Protein AF-A0A0E0HTR2-F1 (afdb_monomer)

Organism: Oryza nivara (NCBI:txid4536)

pLDDT: mean 87.66, std 14.47, range [23.95, 98.81]

Sequence (706 aa):
MTDVELRVEALSLSDVSAIPPEYVRLEEERTDLGDALEVARAASDDADASRIPVVDISAFDGDGRRACVEAVRAAAEEWGVMHIAGHGL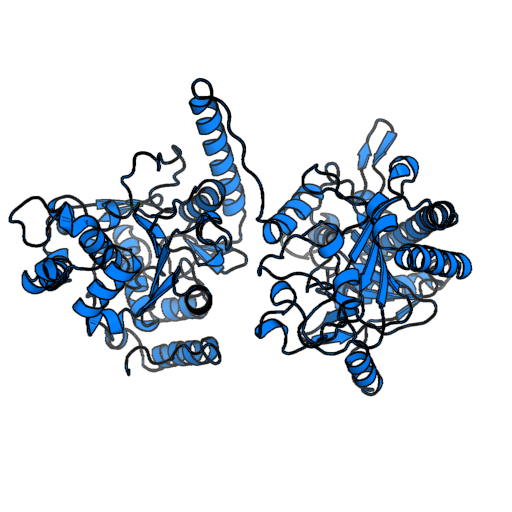PGDVLDRLRAAGEAFFALPIAEKEAYANDPAAGRLQGYGSKLAANASGKREWEDYLFHLVHPDHLADHSLWPANPPEYVPVSRDFGGRVRTLASKLLAILSLGLGLPEETLERRLRRHDQHGVDDDLLLQLKINYYPRCPRPDLAVGVEAHTDVSALSFILHNGVPGLQAHNAGTWVTARSEQGTIVVHVGDALEILTNGRYTSVLHRSLVSRDAVRVSWVVFCEPPPESVLLQPLPELLANGAGKPLFAPRTFKQHVQRKLHVLFLLHEPSSPSQANQDADDAKTYKELYQRCTDLVSSWPSRQGLSYLQLFRHEKGWYNGVTPLVGTMVADELFAARPSDIVVATLPKSGTTWIKALLYATVHRREHPADAAGDHPFNSLGPHECVKFLEYQLYRADEAPDLDALPDPRLFATHAPFDLLPRAVVAAAPPSGCKVVYVCRDPKDTLVSLLQFVNEYKSRNGRELVAVDAAVGFFCDGVSPFGPYWEHVLGYWRAHRERPERVLFLRYEEMKRDPAGHVRRLAEFAGVPFTSPEEDGGAVDAIVRLCSFDNMVGLEATKGGRTQLTTTTVPNSAFFRRGEVGDWANHLSPEMAQRIDAITEAKFAGFGLAPSLIEL

Foldseek 3Di:
DPPLCQALQNVLVPPDLDDDPQQFDDPVQLPFFDFQVVVQVVQVPDPPDDAAAEAECLCCVHPCVVVSLQSLLCSQQAFLKHWYFNLPPDPVLVVLLVVQLVQLVPDDSVLQCQLDADVVVPRPAGKAACSQRWLVSHGAQKIKGKWWQPPPVPTPCSNFDCPVVSRVVSSNVVSVSVLVSVLSSCQSNCVSLVHHSCPSQPLLWDDDPVGDTQHWIKMKMKIKRRADSCLSGGFNWDWDFALFQKKKKDKPQRWWKWWQHPNDTDTHHDDPNIIMMGGGPLNCFQQLNSGDRITMTTTHHNPDMMIMIMIGGHGDQARRKRHHHVVNVPPPPDDRPDDIDGSVVVVCVVCVSTPPDDDDDDDDDDVCQVVVFVVLLVLLVVQLVVQVPFDWDDFLALAIWGDDPLATAGDSQLSSLLVSCQVDPAADLLEEEEEEAAQLCRQLVLLLLLCLVCCVVAPLPDPDDHCLLAAGSCRSADESRWGQSGNNGHHPPVPDDPPHHYYYHAFPVSHHCLLLPPDPDSNYAYEYEGEQLLSSLVLSLVLRQVVCVVVVHDGDASVRSLVRQLVQVDHNDVPLSSLLRLLVVCVVCVLRGPYHYLQVCVVPVLVVSQVSCVSSVRHDDPVCVVVCSSVSSCVCSPLVNSCVHPCQVPNWDRTNVDIHRSVSSHDPSDHPCSVVRDDPVSSVSSLVSLCVSCPPSPDDSDSNDD

Mean predicted aligned error: 16.14 Å

Secondary structure (DSSP, 8-state):
--GGGG-HHHHHHTT-SS--GGGS--HHHHTT---HHHHHHHHHH-SSS--PPEEE-GGGGSTTHHHHHHHHHHHHHHTSEEEEES----HHHHHHHHHHHHHHHTS-HHHHGGGB-BTTTTB--EEEE--S--TTS---S-EEEEEEEESGGGS-GGGS--SSTTHHHHHHHHHHHHHHHHHHHHHHHHHHTTS-TTHHHHHSSEE-TTS-EEPPEEEEEEEEE---S-TTT--SEEEE---SSEEEEEE-S---EEEEETTEEEEPP--TT-EEEEE-HHHHHHTTTSS----EEE---SS--EEEEEEEEE--TTT-EE---HHHHTTS--S-SS--EEHHHHHHHHHHTT----------TTSHHHHHHHHHHHHHHHHHHHHHTS-EE--SSSS-EEEETTEEEE-HHHHHHHHHHHHH----TT-EEEEE-TTSSHHHHHHHHHHHHSTTTS-TT-SS--GGGTS-HHHHSEEIIIIIS-SS-----TTSPSSPEEEE-S-GGGS-HHHH-SSTT---EEEEEE--HHHHHHHHHHHHHHHHHHTTPPPPPHHHHHHHHHTT-STTB-HHHHHHHHHHHHHH-TTTEEEEEHHHHHH-HHHHHHHHHHHHT-PPPHHHHHTTHHHHHHHHTSHHHHHHSHHHHT-EEE-SS-EEEGGGG-S---SSGGGGTS-HHHHHHHHHHHHHHHTTTT--S-SS--

InterPro domains:
  IPR000863 Sulfotransferase domain [PF00685] (429-698)
  IPR005123 Oxoglutarate/iron-dependent dioxygenase domain [PS51471] (216-315)
  IPR026992 Non-haem dioxygenase, N-terminal domain [PF14226] (52-162)
  IPR027417 P-loop containing nucleoside triphosphate hydrolase [G3DSA:3.40.50.300] (366-700)
  IPR027417 P-loop containing nucleoside triphosphate hydrolase [SSF52540] (399-699)
  IPR027443 Isopenicillin N synthase-like superfamily [G3DSA:2.60.120.330] (4-353)
  IPR044861 Isopenicillin N synthase-like, Fe(2+) 2OG dioxygenase domain [PF03171] (220-315)

Nearest PDB structures (foldseek):
  1gp4-assembly1_A  TM=9.605E-01  e=8.275E-41  Arabidopsis thaliana
  8cv8-assembly1_A  TM=8.640E-01  e=5.113E-21  Atropa belladonna
  8cvc-assembly1_A  TM=8.647E-01  e=2.482E-20  Atropa belladonna
  8p7p-assembly1_A  TM=7.738E-01  e=7.030E-17  Aspergillus nidulans FGSC A4
  8p48-assembly1_A  TM=7.743E-01  e=1.096E-16  Aspergillus nidulans FGSC A4

Structure (mmCIF, N/CA/C/O backbone):
data_AF-A0A0E0HTR2-F1
#
_entry.id   AF-A0A0E0HTR2-F1
#
loop_
_atom_site.group_PDB
_atom_site.id
_atom_site.type_symbol
_atom_site.label_atom_id
_atom_site.label_alt_id
_atom_site.label_comp_id
_atom_site.label_asym_id
_atom_site.label_entity_id
_atom_site.label_seq_id
_atom_site.pdbx_PDB_ins_code
_atom_site.Cartn_x
_atom_site.Cartn_y
_atom_site.Cartn_z
_atom_site.occupancy
_atom_site.B_iso_or_equiv
_atom_site.auth_seq_id
_atom_site.auth_comp_id
_atom_site.auth_asym_id
_atom_site.auth_atom_id
_atom_site.pdbx_PDB_model_num
ATOM 1 N N . MET A 1 1 ? 22.200 -13.957 14.645 1.00 37.44 1 MET A N 1
ATOM 2 C CA . MET A 1 1 ? 22.380 -14.511 13.296 1.00 37.44 1 MET A CA 1
ATOM 3 C C . MET A 1 1 ? 23.322 -13.585 12.561 1.00 37.44 1 MET A C 1
ATOM 5 O O . MET A 1 1 ? 23.185 -12.379 12.731 1.00 37.44 1 MET A O 1
ATOM 9 N N . THR A 1 2 ? 24.332 -14.113 11.881 1.00 34.25 2 THR A N 1
ATOM 10 C CA . THR A 1 2 ? 25.214 -13.301 11.021 1.00 34.25 2 THR A CA 1
ATOM 11 C C . THR A 1 2 ? 24.459 -12.905 9.744 1.00 34.25 2 THR A C 1
ATOM 13 O O . THR A 1 2 ? 23.508 -13.591 9.378 1.00 34.25 2 THR A O 1
ATOM 16 N N . ASP A 1 3 ? 24.860 -11.838 9.042 1.00 45.59 3 ASP A N 1
ATOM 17 C CA . ASP A 1 3 ? 24.201 -11.417 7.781 1.00 45.59 3 ASP A CA 1
ATOM 18 C C . ASP A 1 3 ? 24.152 -12.534 6.719 1.00 45.59 3 ASP A C 1
ATOM 20 O O . ASP A 1 3 ? 23.229 -12.602 5.910 1.00 45.59 3 ASP A O 1
ATOM 24 N N . VAL A 1 4 ? 25.096 -13.479 6.782 1.00 48.00 4 VAL A N 1
ATOM 25 C CA . VAL A 1 4 ? 25.173 -14.666 5.913 1.00 48.00 4 VAL A CA 1
ATOM 26 C C . VAL A 1 4 ? 24.006 -15.644 6.140 1.00 48.00 4 VAL A C 1
ATOM 28 O O . VAL A 1 4 ? 23.587 -16.326 5.209 1.00 48.00 4 VAL A O 1
ATOM 31 N N . GLU A 1 5 ? 23.441 -15.706 7.351 1.00 53.06 5 GLU A N 1
ATOM 32 C CA . GLU A 1 5 ? 22.326 -16.605 7.704 1.00 53.06 5 GLU A CA 1
ATOM 33 C C . GLU A 1 5 ? 20.948 -16.081 7.243 1.00 53.06 5 GLU A C 1
ATOM 35 O O . GLU A 1 5 ? 19.937 -16.742 7.471 1.00 53.06 5 GLU A O 1
ATOM 40 N N . LEU A 1 6 ? 20.888 -14.906 6.599 1.00 70.25 6 LEU A N 1
ATOM 41 C CA . LEU A 1 6 ? 19.644 -14.253 6.163 1.00 70.25 6 LEU A CA 1
ATOM 42 C C . LEU A 1 6 ? 19.363 -14.353 4.651 1.00 70.25 6 LEU A C 1
ATOM 44 O O . LEU A 1 6 ? 18.328 -13.861 4.200 1.00 70.25 6 LEU A O 1
ATOM 48 N N . ARG A 1 7 ? 20.251 -14.974 3.861 1.00 89.25 7 ARG A N 1
ATOM 49 C CA . ARG A 1 7 ? 20.044 -15.180 2.414 1.00 89.25 7 ARG A CA 1
ATOM 50 C C . ARG A 1 7 ? 19.075 -16.329 2.152 1.00 89.25 7 ARG A C 1
ATOM 52 O O . ARG A 1 7 ? 19.157 -17.376 2.800 1.00 89.25 7 ARG A O 1
ATOM 59 N N . VAL A 1 8 ? 18.189 -16.167 1.172 1.00 92.44 8 VAL A N 1
ATOM 60 C CA . VAL A 1 8 ? 17.191 -17.198 0.841 1.00 92.44 8 VAL A CA 1
ATOM 61 C C . VAL A 1 8 ? 17.874 -18.456 0.304 1.00 92.44 8 VAL A C 1
ATOM 63 O O . VAL A 1 8 ? 17.443 -19.571 0.597 1.00 92.44 8 VAL A O 1
ATOM 66 N N . GLU A 1 9 ? 18.985 -18.307 -0.416 1.00 93.69 9 GLU A N 1
ATOM 67 C CA . GLU A 1 9 ? 19.806 -19.429 -0.863 1.00 93.69 9 GLU A CA 1
ATOM 68 C C . GLU A 1 9 ? 20.340 -20.263 0.309 1.00 93.69 9 GLU A C 1
ATOM 70 O O . GLU A 1 9 ? 20.243 -21.490 0.278 1.00 93.69 9 GLU A O 1
ATOM 75 N N . ALA A 1 10 ? 20.840 -19.621 1.371 1.00 91.38 10 ALA A N 1
ATOM 76 C CA . ALA A 1 10 ? 21.313 -20.326 2.563 1.00 91.38 10 ALA A CA 1
ATOM 77 C C . ALA A 1 10 ? 20.178 -21.123 3.221 1.00 91.38 10 ALA A C 1
ATOM 79 O O . ALA A 1 10 ? 20.365 -22.284 3.588 1.00 91.38 10 ALA A O 1
ATOM 80 N N . LEU A 1 11 ? 18.982 -20.528 3.307 1.00 89.56 11 LEU A N 1
ATOM 81 C CA . LEU A 1 11 ? 17.790 -21.204 3.819 1.00 89.56 11 LEU A CA 1
ATOM 82 C C . LEU A 1 11 ? 17.408 -22.403 2.944 1.00 89.56 11 LEU A C 1
ATOM 84 O O . LEU A 1 11 ? 17.150 -23.486 3.468 1.00 89.56 11 LEU A O 1
ATOM 88 N N . SER A 1 12 ? 17.429 -22.254 1.620 1.00 90.81 12 SER A N 1
ATOM 89 C CA . SER A 1 12 ? 17.118 -23.340 0.685 1.00 90.81 12 SER A CA 1
ATOM 90 C C . SER A 1 12 ? 18.104 -24.507 0.771 1.00 90.81 12 SER A C 1
ATOM 92 O O . SER A 1 12 ? 17.691 -25.644 0.557 1.00 90.81 12 SER A O 1
ATOM 94 N N . LEU A 1 13 ? 19.378 -24.245 1.074 1.00 88.56 13 LEU A N 1
ATOM 95 C CA . LEU A 1 13 ? 20.414 -25.273 1.224 1.00 88.56 13 LEU A CA 1
ATOM 96 C C . LEU A 1 13 ? 20.371 -25.981 2.587 1.00 88.56 13 LEU A C 1
ATOM 98 O O . LEU A 1 13 ? 21.007 -27.017 2.754 1.00 88.56 13 LEU A O 1
ATOM 102 N N . SER A 1 14 ? 19.634 -25.442 3.561 1.00 83.81 14 SER A N 1
ATOM 103 C CA . SER A 1 14 ? 19.585 -25.969 4.933 1.00 83.81 14 SER A CA 1
ATOM 104 C C . SER A 1 14 ? 18.667 -27.193 5.136 1.00 83.81 14 SER A C 1
ATOM 106 O O . SER A 1 14 ? 18.425 -27.588 6.275 1.00 83.81 14 SER A O 1
ATOM 108 N N . ASP A 1 15 ? 18.158 -27.798 4.052 1.00 67.06 15 ASP A N 1
ATOM 109 C CA . ASP A 1 15 ? 17.249 -28.965 4.038 1.00 67.06 15 ASP A CA 1
ATOM 110 C C . ASP A 1 15 ? 16.016 -28.822 4.961 1.00 67.06 15 ASP A C 1
ATOM 112 O O . ASP A 1 15 ? 15.473 -29.793 5.500 1.00 67.06 15 ASP A O 1
ATOM 116 N N . VAL A 1 16 ? 15.528 -27.591 5.143 1.00 74.38 16 VAL A N 1
ATOM 117 C CA . VAL A 1 16 ? 14.306 -27.332 5.911 1.00 74.38 16 VAL A CA 1
ATOM 118 C C . VAL A 1 16 ? 13.070 -27.845 5.167 1.00 74.38 16 VAL A C 1
ATOM 120 O O . VAL A 1 16 ? 12.824 -27.520 4.009 1.00 74.38 16 VAL A O 1
ATOM 123 N N . SER A 1 17 ? 12.238 -28.629 5.855 1.00 73.44 17 SER A N 1
ATOM 124 C CA . SER A 1 17 ? 10.953 -29.111 5.316 1.00 73.44 17 SER A CA 1
ATOM 125 C C . SER A 1 17 ? 9.827 -28.070 5.405 1.00 73.44 17 SER A C 1
ATOM 127 O O . SER A 1 17 ? 8.785 -28.217 4.763 1.00 73.44 17 SER A O 1
ATOM 129 N N . ALA A 1 18 ? 10.035 -27.002 6.178 1.00 83.00 18 ALA A N 1
ATOM 130 C CA . ALA A 1 18 ? 9.116 -25.883 6.340 1.00 83.00 18 ALA A CA 1
ATOM 131 C C . ALA A 1 18 ? 9.841 -24.563 6.051 1.00 83.00 18 ALA A C 1
ATOM 133 O O . ALA A 1 18 ? 11.000 -24.398 6.425 1.00 83.00 18 ALA A O 1
ATOM 134 N N . ILE A 1 19 ? 9.149 -23.620 5.409 1.00 89.69 19 ILE A N 1
ATOM 135 C CA . ILE A 1 19 ? 9.667 -22.259 5.235 1.00 89.69 19 ILE A CA 1
ATOM 136 C C . ILE A 1 19 ? 9.413 -21.423 6.500 1.00 89.69 19 ILE A C 1
ATOM 138 O O . ILE A 1 19 ? 8.392 -21.642 7.163 1.00 89.69 19 ILE A O 1
ATOM 142 N N . PRO A 1 20 ? 10.287 -20.458 6.836 1.00 89.69 20 PRO A N 1
ATOM 143 C CA . PRO A 1 20 ? 10.052 -19.563 7.965 1.00 89.69 20 PRO A CA 1
ATOM 144 C C . PRO A 1 20 ? 8.747 -18.745 7.820 1.00 89.69 20 PRO A C 1
ATOM 146 O O . PRO A 1 20 ? 8.368 -18.400 6.693 1.00 89.69 20 PRO A O 1
ATOM 149 N N . PRO A 1 21 ? 8.039 -18.420 8.924 1.00 87.94 21 PRO A N 1
ATOM 150 C CA . PRO A 1 21 ? 6.740 -17.730 8.899 1.00 87.94 21 PRO A CA 1
ATOM 151 C C . PRO A 1 21 ? 6.722 -16.386 8.160 1.00 87.94 21 PRO A C 1
ATOM 153 O O . PRO A 1 21 ? 5.682 -15.975 7.635 1.00 87.94 21 PRO A O 1
ATOM 156 N N . GLU A 1 22 ? 7.857 -15.695 8.111 1.00 86.50 22 GLU A N 1
ATOM 157 C CA . GLU A 1 22 ? 8.041 -14.445 7.382 1.00 86.50 22 GLU A CA 1
ATOM 158 C C . GLU A 1 22 ? 7.925 -14.621 5.860 1.00 86.50 22 GLU A C 1
ATOM 160 O O . GLU A 1 22 ? 7.529 -13.677 5.189 1.00 86.50 22 GLU A O 1
ATOM 165 N N . TYR A 1 23 ? 8.157 -15.817 5.309 1.00 89.56 23 TYR A N 1
ATOM 166 C CA . TYR A 1 23 ? 7.964 -16.115 3.880 1.00 89.56 23 TYR A CA 1
ATOM 167 C C . TYR A 1 23 ? 6.570 -16.679 3.562 1.00 89.56 23 TYR A C 1
ATOM 169 O O . TYR A 1 23 ? 6.195 -16.780 2.394 1.00 89.56 23 TYR A O 1
ATOM 177 N N . VAL A 1 24 ? 5.787 -17.041 4.586 1.00 91.50 24 VAL A N 1
ATOM 178 C CA . VAL A 1 24 ? 4.425 -17.568 4.414 1.00 91.50 24 VAL A CA 1
ATOM 179 C C . VAL A 1 24 ? 3.462 -16.420 4.124 1.00 91.50 24 VAL A C 1
ATOM 181 O O . VAL A 1 24 ? 3.188 -15.603 5.008 1.00 91.50 24 VAL A O 1
ATOM 184 N N . ARG A 1 25 ? 2.920 -16.378 2.906 1.00 87.81 25 ARG A N 1
ATOM 185 C CA . ARG A 1 25 ? 1.923 -15.396 2.457 1.00 87.81 25 ARG A CA 1
ATOM 186 C C . ARG A 1 25 ? 0.617 -15.490 3.239 1.00 87.81 25 ARG A C 1
ATOM 188 O O . ARG A 1 25 ? 0.289 -16.523 3.830 1.00 87.81 25 ARG A O 1
ATOM 195 N N . LEU A 1 26 ? -0.126 -14.386 3.253 1.00 84.06 26 LEU A N 1
ATOM 196 C CA . LEU A 1 26 ? -1.426 -14.317 3.919 1.00 84.06 26 LEU A CA 1
ATOM 197 C C . LEU A 1 26 ? -2.423 -15.278 3.257 1.00 84.06 26 LEU A C 1
ATOM 199 O O . LEU A 1 26 ? -2.289 -15.619 2.088 1.00 84.06 26 LEU A O 1
ATOM 203 N N . GLU A 1 27 ? -3.438 -15.735 3.993 1.00 82.50 27 GLU A N 1
ATOM 204 C CA . GLU A 1 27 ? -4.447 -16.677 3.474 1.00 82.50 27 GLU A CA 1
ATOM 205 C C . GLU A 1 27 ? -5.126 -16.198 2.188 1.00 82.50 27 GLU A C 1
ATOM 207 O O . GLU A 1 27 ? -5.239 -16.975 1.245 1.00 82.50 27 GLU A O 1
ATOM 212 N N . GLU A 1 28 ? -5.449 -14.908 2.115 1.00 79.06 28 GLU A N 1
ATOM 213 C CA . GLU A 1 28 ? -6.056 -14.258 0.946 1.00 79.06 28 GLU A CA 1
ATOM 214 C C . GLU A 1 28 ? -5.143 -14.257 -0.294 1.00 79.06 28 GLU A C 1
ATOM 216 O O . GLU A 1 28 ? -5.630 -14.186 -1.414 1.00 79.06 28 GLU A O 1
ATOM 221 N N . GLU A 1 29 ? -3.823 -14.350 -0.114 1.00 79.69 29 GLU A N 1
ATOM 222 C CA . GLU A 1 29 ? -2.853 -14.344 -1.216 1.00 79.69 29 GLU A CA 1
ATOM 223 C C . GLU A 1 29 ? -2.478 -15.756 -1.681 1.00 79.69 29 GLU A C 1
ATOM 225 O O . GLU A 1 29 ? -1.828 -15.897 -2.716 1.00 79.69 29 GLU A O 1
ATOM 230 N N . ARG A 1 30 ? -2.855 -16.793 -0.916 1.00 85.06 30 ARG A N 1
ATOM 231 C CA . ARG A 1 30 ? -2.476 -18.197 -1.151 1.00 85.06 30 ARG A CA 1
ATOM 232 C C . ARG A 1 30 ? -3.437 -18.955 -2.061 1.00 85.06 30 ARG A C 1
ATOM 234 O O . ARG A 1 30 ? -3.054 -19.998 -2.577 1.00 85.06 30 ARG A O 1
ATOM 241 N N . THR A 1 31 ? -4.656 -18.456 -2.269 1.00 80.19 31 THR A N 1
ATOM 242 C CA . THR A 1 31 ? -5.708 -19.148 -3.038 1.00 80.19 31 THR A CA 1
ATOM 243 C C . THR A 1 31 ? -5.288 -19.501 -4.460 1.00 80.19 31 THR A C 1
ATOM 245 O O . THR A 1 31 ? -5.671 -20.557 -4.953 1.00 80.19 31 THR A O 1
ATOM 248 N N . ASP A 1 32 ? -4.455 -18.660 -5.077 1.00 81.56 32 ASP A N 1
ATOM 249 C CA . ASP A 1 32 ? -3.967 -18.840 -6.448 1.00 81.56 32 ASP A CA 1
ATOM 250 C C . ASP A 1 32 ? -2.465 -19.168 -6.508 1.00 81.56 32 ASP A C 1
ATOM 252 O O . ASP A 1 32 ? -1.841 -18.989 -7.555 1.00 81.56 32 ASP A O 1
ATOM 256 N N . LEU A 1 33 ? -1.841 -19.561 -5.389 1.00 91.00 33 LEU A N 1
ATOM 257 C CA . LEU A 1 33 ? -0.438 -19.990 -5.368 1.00 91.00 33 LEU A CA 1
ATOM 258 C C . LEU A 1 33 ? -0.310 -21.491 -5.623 1.00 91.00 33 LEU A C 1
ATOM 260 O O . LEU A 1 33 ? -1.200 -22.284 -5.332 1.00 91.00 33 LEU A O 1
ATOM 264 N N . GLY A 1 34 ? 0.845 -21.878 -6.149 1.00 92.62 34 GLY A N 1
ATOM 265 C CA . GLY A 1 34 ? 1.191 -23.262 -6.434 1.00 92.62 34 GLY A CA 1
ATOM 266 C C . GLY A 1 34 ? 2.636 -23.370 -6.901 1.00 92.62 34 GLY A C 1
ATOM 267 O O . GLY A 1 34 ? 3.323 -22.358 -7.063 1.00 92.62 34 GLY A O 1
ATOM 268 N N . ASP A 1 35 ? 3.103 -24.597 -7.132 1.00 96.44 35 ASP A N 1
ATOM 269 C CA . ASP A 1 35 ? 4.433 -24.808 -7.701 1.00 96.44 35 ASP A CA 1
ATOM 270 C C . ASP A 1 35 ? 4.493 -24.266 -9.130 1.00 96.44 35 ASP A C 1
ATOM 272 O O . ASP A 1 35 ? 3.673 -24.627 -9.977 1.00 96.44 35 ASP A O 1
ATOM 276 N N . ALA A 1 36 ? 5.481 -23.416 -9.412 1.00 95.88 36 ALA A N 1
ATOM 277 C CA . ALA A 1 36 ? 5.620 -22.780 -10.716 1.00 95.88 36 ALA A CA 1
ATOM 278 C C . ALA A 1 36 ? 5.654 -23.782 -11.887 1.00 95.88 36 ALA A C 1
ATOM 280 O O . ALA A 1 36 ? 5.110 -23.490 -12.953 1.00 95.88 36 ALA A O 1
ATOM 281 N N . LEU A 1 37 ? 6.261 -24.963 -11.710 1.00 95.06 37 LEU A N 1
ATOM 282 C CA . LEU A 1 37 ? 6.316 -25.999 -12.745 1.00 95.06 37 LEU A CA 1
ATOM 283 C C . LEU A 1 37 ? 4.962 -26.684 -12.937 1.00 95.06 37 LEU A C 1
ATOM 285 O O . LEU A 1 37 ? 4.570 -26.950 -14.072 1.00 95.06 37 LEU A O 1
ATOM 289 N N . GLU A 1 38 ? 4.250 -26.976 -11.851 1.00 94.81 38 GLU A N 1
ATOM 290 C CA . GLU A 1 38 ? 2.933 -27.620 -11.906 1.00 94.81 38 GLU A CA 1
ATOM 291 C C . GLU A 1 38 ? 1.891 -26.683 -12.518 1.00 94.81 38 GLU A C 1
ATOM 293 O O . GLU A 1 38 ? 1.177 -27.073 -13.442 1.00 94.81 38 GLU A O 1
ATOM 298 N N . VAL A 1 39 ? 1.873 -25.421 -12.077 1.00 92.75 39 VAL A N 1
ATOM 299 C CA . VAL A 1 39 ? 0.989 -24.379 -12.613 1.00 92.75 39 VAL A CA 1
ATOM 300 C C . VAL A 1 39 ? 1.263 -24.149 -14.101 1.00 92.75 39 VAL A C 1
ATOM 302 O O . VAL A 1 39 ? 0.326 -24.031 -14.890 1.00 92.75 39 VAL A O 1
ATOM 305 N N . ALA A 1 40 ? 2.533 -24.127 -14.522 1.00 91.81 40 ALA A N 1
ATOM 306 C CA . ALA A 1 40 ? 2.882 -23.976 -15.933 1.00 91.81 40 ALA A CA 1
ATOM 307 C C . ALA A 1 40 ? 2.450 -25.177 -16.790 1.00 91.81 40 ALA A C 1
ATOM 309 O O . ALA A 1 40 ? 1.975 -24.969 -17.905 1.00 91.81 40 ALA A O 1
ATOM 310 N N . ARG A 1 41 ? 2.577 -26.413 -16.281 1.00 90.44 41 ARG A N 1
ATOM 311 C CA . ARG A 1 41 ? 2.090 -27.625 -16.969 1.00 90.44 41 ARG A CA 1
ATOM 312 C C . ARG A 1 41 ? 0.567 -27.620 -17.105 1.00 90.44 41 ARG A C 1
ATOM 314 O O . ARG A 1 41 ? 0.049 -27.854 -18.190 1.00 90.44 41 ARG A O 1
ATOM 321 N N . ALA A 1 42 ? -0.152 -27.275 -16.038 1.00 87.75 42 ALA A N 1
ATOM 322 C CA . ALA A 1 42 ? -1.609 -27.168 -16.090 1.00 87.75 42 ALA A CA 1
ATOM 323 C C . ALA A 1 42 ? -2.056 -26.120 -17.128 1.00 87.75 42 ALA A C 1
ATOM 325 O O . ALA A 1 42 ? -2.944 -26.377 -17.936 1.00 87.75 42 ALA A O 1
ATOM 326 N N . ALA A 1 43 ? -1.378 -24.969 -17.169 1.00 85.31 43 ALA A N 1
ATOM 327 C CA . ALA A 1 43 ? -1.647 -23.917 -18.145 1.00 85.31 43 ALA A CA 1
ATOM 328 C C . ALA A 1 43 ? -1.226 -24.273 -19.584 1.00 85.31 43 ALA A C 1
ATOM 330 O O . ALA A 1 43 ? -1.711 -23.647 -20.529 1.00 85.31 43 ALA A O 1
ATOM 331 N N . SER A 1 44 ? -0.297 -25.218 -19.790 1.00 81.25 44 SER A N 1
ATOM 332 C CA . SER A 1 44 ? 0.069 -25.687 -21.134 1.00 81.25 44 SER A CA 1
ATOM 333 C C . SER A 1 44 ? -0.957 -26.648 -21.722 1.00 81.25 44 SER A C 1
ATOM 335 O O . SER A 1 44 ? -1.165 -26.616 -22.936 1.00 81.25 44 SER A O 1
ATOM 337 N N . ASP A 1 45 ? -1.596 -27.447 -20.868 1.00 82.44 45 ASP A N 1
ATOM 338 C CA . ASP A 1 45 ? -2.570 -28.469 -21.262 1.00 82.44 45 ASP A CA 1
ATOM 339 C C . ASP A 1 45 ? -3.957 -27.877 -21.567 1.00 82.44 45 ASP A C 1
ATOM 341 O O . ASP A 1 45 ? -4.741 -28.479 -22.302 1.00 82.44 45 ASP A O 1
ATOM 345 N N . ASP A 1 46 ? -4.245 -26.674 -21.062 1.00 81.38 46 ASP A N 1
ATOM 346 C CA . ASP A 1 46 ? -5.454 -25.924 -21.389 1.00 81.38 46 ASP A CA 1
ATOM 347 C C . ASP A 1 46 ? -5.297 -25.164 -22.724 1.00 81.38 46 ASP A C 1
ATOM 349 O O . ASP A 1 46 ? -4.566 -24.170 -22.854 1.00 81.38 46 ASP A O 1
ATOM 353 N N . ALA A 1 47 ? -5.976 -25.665 -23.757 1.00 74.44 47 ALA A N 1
ATOM 354 C CA . ALA A 1 47 ? -5.972 -25.069 -25.089 1.00 74.44 47 ALA A CA 1
ATOM 355 C C . ALA A 1 47 ? -6.725 -23.728 -25.145 1.00 74.44 47 ALA A C 1
ATOM 357 O O . ALA A 1 47 ? -6.361 -22.889 -25.973 1.00 74.44 47 ALA A O 1
ATOM 358 N N . ASP A 1 48 ? -7.697 -23.519 -24.252 1.00 78.19 48 ASP A N 1
ATOM 359 C CA . ASP A 1 48 ? -8.576 -22.346 -24.219 1.00 78.19 48 ASP A CA 1
ATOM 360 C C . ASP A 1 48 ? -8.069 -21.258 -23.250 1.00 78.19 48 ASP A C 1
ATOM 362 O O . ASP A 1 48 ? -8.610 -20.149 -23.213 1.00 78.19 48 ASP A O 1
ATOM 366 N N . ALA A 1 49 ? -7.001 -21.535 -22.492 1.00 78.06 49 ALA A N 1
ATOM 367 C CA . ALA A 1 49 ? -6.394 -20.577 -21.575 1.00 78.06 49 ALA A CA 1
ATOM 368 C C . ALA A 1 49 ? -5.864 -19.326 -22.297 1.00 78.06 49 ALA A C 1
ATOM 370 O O . ALA A 1 49 ? -5.151 -19.409 -23.304 1.00 78.06 49 ALA A O 1
ATOM 371 N N . SER A 1 50 ? -6.156 -18.157 -21.717 1.00 86.75 50 SER A N 1
ATOM 372 C CA . SER A 1 50 ? -5.631 -16.857 -22.148 1.00 86.75 50 SER A CA 1
ATOM 373 C C . SER A 1 50 ? -4.097 -16.826 -22.097 1.00 86.75 50 SER A C 1
ATOM 375 O O . SER A 1 50 ? -3.489 -17.423 -21.207 1.00 86.75 50 SER A O 1
ATOM 377 N N . ARG A 1 51 ? -3.447 -16.142 -23.050 1.00 91.44 51 ARG A N 1
ATOM 378 C CA . ARG A 1 51 ? -1.979 -16.137 -23.202 1.00 91.44 51 ARG A CA 1
ATOM 379 C C . ARG A 1 51 ? -1.438 -14.739 -23.436 1.00 91.44 51 ARG A C 1
ATOM 381 O O . ARG A 1 51 ? -1.999 -13.989 -24.230 1.00 91.44 51 ARG A O 1
ATOM 388 N N . ILE A 1 52 ? -0.297 -14.454 -22.811 1.00 95.81 52 ILE A N 1
ATOM 389 C CA . ILE A 1 52 ? 0.477 -13.243 -23.086 1.00 95.81 52 ILE A CA 1
ATOM 390 C C . ILE A 1 52 ? 0.825 -13.219 -24.586 1.00 95.81 52 ILE A C 1
ATOM 392 O O . ILE A 1 52 ? 1.341 -14.219 -25.099 1.00 95.81 52 ILE A O 1
ATOM 396 N N . PRO A 1 53 ? 0.543 -12.119 -25.304 1.00 96.38 53 PRO A N 1
ATOM 397 C CA . PRO A 1 53 ? 0.731 -12.053 -26.747 1.00 96.38 53 PRO A CA 1
ATOM 398 C C . PRO A 1 53 ? 2.211 -12.137 -27.131 1.00 96.38 53 PRO A C 1
ATOM 400 O O . PRO A 1 53 ? 3.070 -11.545 -26.477 1.00 96.38 53 PRO A O 1
ATOM 403 N N . VAL A 1 54 ? 2.495 -12.833 -28.233 1.00 97.50 54 VAL A N 1
ATOM 404 C CA . VAL A 1 54 ? 3.805 -12.825 -28.897 1.00 97.50 54 VAL A CA 1
ATOM 405 C C . VAL A 1 54 ? 3.740 -11.862 -30.078 1.00 97.50 54 VAL A C 1
ATOM 407 O O . VAL A 1 54 ? 2.885 -12.007 -30.951 1.00 97.50 54 VAL A O 1
ATOM 410 N N . VAL A 1 55 ? 4.642 -10.885 -30.111 1.00 97.69 55 VAL A N 1
ATOM 411 C CA . VAL A 1 55 ? 4.693 -9.837 -31.131 1.00 97.69 55 VAL A CA 1
ATOM 412 C C . VAL A 1 55 ? 6.072 -9.818 -31.784 1.00 97.69 55 VAL A C 1
ATOM 414 O O . VAL A 1 55 ? 7.087 -9.617 -31.121 1.00 97.69 55 VAL A O 1
ATOM 417 N N . ASP A 1 56 ? 6.115 -10.019 -33.100 1.00 96.81 56 ASP A N 1
ATOM 418 C CA . ASP A 1 56 ? 7.346 -9.936 -33.891 1.00 96.81 56 ASP A CA 1
ATOM 419 C C . ASP A 1 56 ? 7.579 -8.498 -34.378 1.00 96.81 56 ASP A C 1
ATOM 421 O O . ASP A 1 56 ? 6.746 -7.927 -35.088 1.00 96.81 56 ASP A O 1
ATOM 425 N N . ILE A 1 57 ? 8.725 -7.918 -34.004 1.00 97.88 57 ILE A N 1
ATOM 426 C CA . ILE A 1 57 ? 9.106 -6.544 -34.371 1.00 97.88 57 ILE A CA 1
ATOM 427 C C . ILE A 1 57 ? 10.184 -6.461 -35.465 1.00 97.88 57 ILE A C 1
ATOM 429 O O . ILE A 1 57 ? 10.699 -5.374 -35.759 1.00 97.88 57 ILE A O 1
ATOM 433 N N . SER A 1 58 ? 10.545 -7.585 -36.092 1.00 95.69 58 SER A N 1
ATOM 434 C CA . SER A 1 58 ? 11.547 -7.638 -37.169 1.00 95.69 58 SER A CA 1
ATOM 435 C C . SER A 1 58 ? 11.130 -6.817 -38.391 1.00 95.69 58 SER A C 1
ATOM 437 O O . SER A 1 58 ? 11.968 -6.192 -39.038 1.00 95.69 58 SER A O 1
ATOM 439 N N . ALA A 1 59 ? 9.825 -6.741 -38.663 1.00 93.31 59 ALA A N 1
ATOM 440 C CA . ALA A 1 59 ? 9.275 -6.024 -39.807 1.00 93.31 59 ALA A CA 1
ATOM 441 C C . ALA A 1 59 ? 9.174 -4.498 -39.610 1.00 93.31 59 ALA A C 1
ATOM 443 O O . ALA A 1 59 ? 8.765 -3.800 -40.538 1.00 93.31 59 ALA A O 1
ATOM 444 N N . PHE A 1 60 ? 9.531 -3.968 -38.431 1.00 95.19 60 PHE A N 1
ATOM 445 C CA . PHE A 1 60 ? 9.443 -2.531 -38.145 1.00 95.19 60 PHE A CA 1
ATOM 446 C C . PHE A 1 60 ? 10.281 -1.677 -39.104 1.00 95.19 60 PHE A C 1
ATOM 448 O O . PHE A 1 60 ? 9.847 -0.603 -39.519 1.00 95.19 60 PHE A O 1
ATOM 455 N N . ASP A 1 61 ? 11.458 -2.171 -39.488 1.00 89.56 61 ASP A N 1
ATOM 456 C CA . ASP A 1 61 ? 12.406 -1.457 -40.352 1.00 89.56 61 ASP A CA 1
ATOM 457 C C . ASP A 1 61 ? 12.164 -1.725 -41.854 1.00 89.56 61 ASP A C 1
ATOM 459 O O . ASP A 1 61 ? 12.969 -1.329 -42.693 1.00 89.56 61 ASP A O 1
ATOM 463 N N . GLY A 1 62 ? 11.056 -2.392 -42.205 1.00 89.00 62 GLY A N 1
ATOM 464 C CA . GLY A 1 62 ? 10.693 -2.741 -43.582 1.00 89.00 62 GLY A CA 1
ATOM 465 C C . GLY A 1 62 ? 9.204 -2.548 -43.890 1.00 89.00 62 GLY A C 1
ATOM 466 O O . GLY A 1 62 ? 8.497 -1.789 -43.226 1.00 89.00 62 GLY A O 1
ATOM 467 N N . ASP A 1 63 ? 8.703 -3.265 -44.898 1.00 83.62 63 ASP A N 1
ATOM 468 C CA . ASP A 1 63 ? 7.351 -3.065 -45.451 1.00 83.62 63 ASP A CA 1
ATOM 469 C C . ASP A 1 63 ? 6.205 -3.410 -44.473 1.00 83.62 63 ASP A C 1
ATOM 471 O O . ASP A 1 63 ? 5.062 -2.987 -44.662 1.00 83.62 63 ASP A O 1
ATOM 475 N N . GLY A 1 64 ? 6.494 -4.150 -43.396 1.00 90.00 64 GLY A N 1
ATOM 476 C CA . GLY A 1 64 ? 5.523 -4.538 -42.365 1.00 90.00 64 GLY A CA 1
ATOM 477 C C . GLY A 1 64 ? 5.365 -3.545 -41.207 1.00 90.00 64 GLY A C 1
ATOM 478 O O . GLY A 1 64 ? 4.638 -3.845 -40.256 1.00 90.00 64 GLY A O 1
ATOM 479 N N . ARG A 1 65 ? 5.996 -2.362 -41.273 1.00 94.94 65 ARG A N 1
ATOM 480 C CA . ARG A 1 65 ? 6.060 -1.376 -40.175 1.00 94.94 65 ARG A CA 1
ATOM 481 C C . ARG A 1 65 ? 4.716 -1.090 -39.505 1.00 94.94 65 ARG A C 1
ATOM 483 O O . ARG A 1 65 ? 4.616 -1.150 -38.285 1.00 94.94 65 ARG A O 1
ATOM 490 N N . ARG A 1 66 ? 3.663 -0.823 -40.285 1.00 95.50 66 ARG A N 1
ATOM 491 C CA . ARG A 1 66 ? 2.329 -0.497 -39.745 1.00 95.50 66 ARG A CA 1
ATOM 492 C C . ARG A 1 66 ? 1.708 -1.658 -38.964 1.00 95.50 66 ARG A C 1
ATOM 494 O O . ARG A 1 66 ? 1.133 -1.432 -37.910 1.00 95.50 66 ARG A O 1
ATOM 501 N N . ALA A 1 67 ? 1.819 -2.886 -39.470 1.00 95.94 67 ALA A N 1
ATOM 502 C CA . ALA A 1 67 ? 1.274 -4.060 -38.788 1.00 95.94 67 ALA A CA 1
ATOM 503 C C . ALA A 1 67 ? 2.027 -4.342 -37.478 1.00 95.94 67 ALA A C 1
ATOM 505 O O . ALA A 1 67 ? 1.399 -4.641 -36.467 1.00 95.94 67 ALA A O 1
ATOM 506 N N . CYS A 1 68 ? 3.354 -4.166 -37.483 1.00 96.69 68 CYS A N 1
ATOM 507 C CA . CYS A 1 68 ? 4.178 -4.229 -36.276 1.00 96.69 68 CYS A CA 1
ATOM 508 C C . CYS A 1 68 ? 3.732 -3.196 -35.227 1.00 96.69 68 CYS A C 1
ATOM 510 O O . CYS A 1 68 ? 3.579 -3.547 -34.059 1.00 96.69 68 CYS A O 1
ATOM 512 N N . VAL A 1 69 ? 3.500 -1.943 -35.637 1.00 98.38 69 VAL A N 1
ATOM 513 C CA . VAL A 1 69 ? 3.024 -0.877 -34.740 1.00 98.38 69 VAL A CA 1
ATOM 514 C C . VAL A 1 69 ? 1.677 -1.223 -34.120 1.00 98.38 69 VAL A C 1
ATOM 516 O O . VAL A 1 69 ? 1.531 -1.128 -32.904 1.00 98.38 69 VAL A O 1
ATOM 519 N N . GLU A 1 70 ? 0.714 -1.673 -34.923 1.00 98.12 70 GLU A N 1
ATOM 520 C CA . GLU A 1 70 ? -0.608 -2.043 -34.414 1.00 98.12 70 GLU A CA 1
ATOM 521 C C . GLU A 1 70 ? -0.562 -3.237 -33.456 1.00 98.12 70 GLU A C 1
ATOM 523 O O . GLU A 1 70 ? -1.251 -3.222 -32.441 1.00 98.12 70 GLU A O 1
ATOM 528 N N . ALA A 1 71 ? 0.273 -4.244 -33.730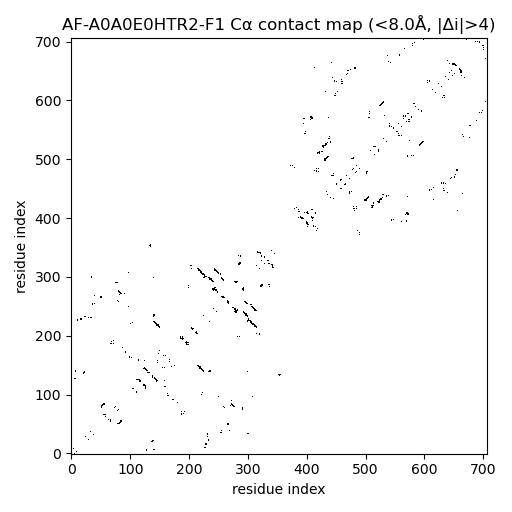 1.00 98.25 71 ALA A N 1
ATOM 529 C CA . ALA A 1 71 ? 0.403 -5.410 -32.860 1.00 98.25 71 ALA A CA 1
ATOM 530 C C . ALA A 1 71 ? 1.001 -5.049 -31.488 1.00 98.25 71 ALA A C 1
ATOM 532 O O . ALA A 1 71 ? 0.479 -5.474 -30.459 1.00 98.25 71 ALA A O 1
ATOM 533 N N . VAL A 1 72 ? 2.057 -4.224 -31.462 1.00 98.62 72 VAL A N 1
ATOM 534 C CA . VAL A 1 72 ? 2.652 -3.742 -30.202 1.00 98.62 72 VAL A 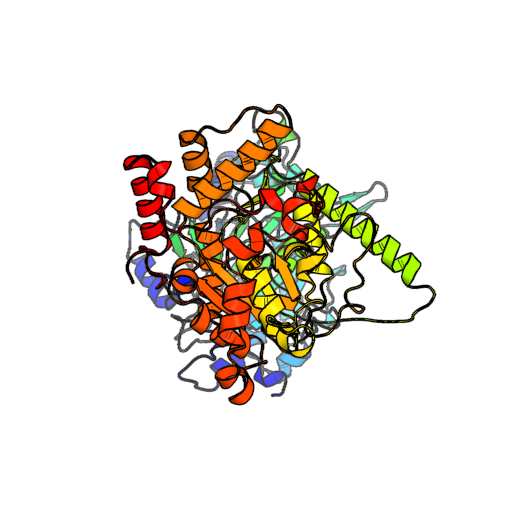CA 1
ATOM 535 C C . VAL A 1 72 ? 1.683 -2.819 -29.460 1.00 98.62 72 VAL A C 1
ATOM 537 O O . VAL A 1 72 ? 1.538 -2.950 -28.247 1.00 98.62 72 VAL A O 1
ATOM 540 N N . ARG A 1 73 ? 0.981 -1.923 -30.171 1.00 98.44 73 ARG A N 1
ATOM 541 C CA . ARG A 1 73 ? -0.050 -1.049 -29.590 1.00 98.44 73 ARG A CA 1
ATOM 542 C C . ARG A 1 73 ? -1.144 -1.865 -28.905 1.00 98.44 73 ARG A C 1
ATOM 544 O O . ARG A 1 73 ? -1.419 -1.620 -27.738 1.00 98.44 73 ARG A O 1
ATOM 551 N N . ALA A 1 74 ? -1.738 -2.831 -29.606 1.00 98.06 74 ALA A N 1
ATOM 552 C CA . ALA A 1 74 ? -2.812 -3.661 -29.063 1.00 98.06 74 ALA A CA 1
ATOM 553 C C . ALA A 1 74 ? -2.351 -4.430 -27.817 1.00 98.06 74 ALA A C 1
ATOM 555 O O . ALA A 1 74 ? -3.017 -4.394 -26.788 1.00 98.06 74 ALA A O 1
ATOM 556 N N . ALA A 1 75 ? -1.162 -5.039 -27.859 1.00 98.12 75 ALA A N 1
ATOM 557 C CA . ALA A 1 75 ? -0.605 -5.730 -26.700 1.00 98.12 75 ALA A CA 1
ATOM 558 C C . ALA A 1 75 ? -0.337 -4.783 -25.509 1.00 98.12 75 ALA A C 1
ATOM 560 O O . ALA A 1 75 ? -0.584 -5.147 -24.361 1.00 98.12 75 ALA A O 1
ATOM 561 N N . ALA A 1 76 ? 0.129 -3.556 -25.756 1.00 98.25 76 ALA A N 1
ATOM 562 C CA . ALA A 1 76 ? 0.366 -2.564 -24.706 1.00 98.25 76 ALA A CA 1
ATOM 563 C C . ALA A 1 76 ? -0.932 -2.007 -24.085 1.00 98.25 76 ALA A C 1
ATOM 565 O O . ALA A 1 76 ? -0.946 -1.710 -22.891 1.00 98.25 76 ALA A O 1
ATOM 566 N N . GLU A 1 77 ? -2.000 -1.855 -24.875 1.00 96.62 77 GLU A N 1
ATOM 567 C CA . GLU A 1 77 ? -3.314 -1.372 -24.412 1.00 96.62 77 GLU A CA 1
ATOM 568 C C . GLU A 1 77 ? -4.118 -2.466 -23.689 1.00 96.62 77 GLU A C 1
ATOM 570 O O . GLU A 1 77 ? -4.781 -2.185 -22.698 1.00 96.62 77 GLU A O 1
ATOM 575 N N . GLU A 1 78 ? -4.076 -3.710 -24.174 1.00 93.94 78 GLU A N 1
ATOM 576 C CA . GLU A 1 78 ? -4.923 -4.796 -23.658 1.00 93.9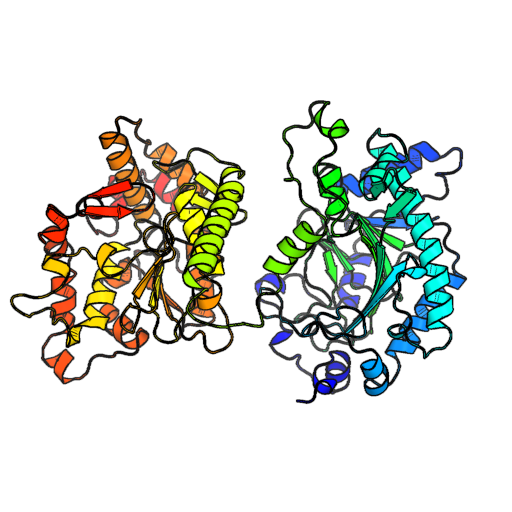4 78 GLU A CA 1
ATOM 577 C C . GLU A 1 78 ? -4.257 -5.611 -22.545 1.00 93.94 78 GLU A C 1
ATOM 579 O O . GLU A 1 78 ? -4.940 -6.094 -21.644 1.00 93.94 78 GLU A O 1
ATOM 584 N N . TRP A 1 79 ? -2.935 -5.791 -22.616 1.00 96.62 79 TRP A N 1
ATOM 585 C CA . TRP A 1 79 ? -2.196 -6.664 -21.701 1.00 96.62 79 TRP A CA 1
ATOM 586 C C . TRP A 1 79 ? -1.194 -5.924 -20.827 1.00 96.62 79 TRP A C 1
ATOM 588 O O . TRP A 1 79 ? -0.941 -6.360 -19.708 1.00 96.62 79 TRP A O 1
ATOM 598 N N . GLY A 1 80 ? -0.553 -4.871 -21.342 1.00 97.19 80 GLY A N 1
ATOM 599 C CA . GLY A 1 80 ? 0.569 -4.221 -20.655 1.00 97.19 80 GLY A CA 1
ATOM 600 C C . GLY A 1 80 ? 1.841 -5.079 -20.561 1.00 97.19 80 GLY A C 1
ATOM 601 O O . GLY A 1 80 ? 2.847 -4.643 -20.006 1.00 97.19 80 GLY A O 1
ATOM 602 N N . VAL A 1 81 ? 1.818 -6.294 -21.118 1.00 98.31 81 VAL A N 1
ATOM 603 C CA . VAL A 1 81 ? 2.932 -7.245 -21.176 1.00 98.31 81 VAL A CA 1
ATOM 604 C C . VAL A 1 81 ? 2.870 -8.048 -22.474 1.00 98.31 81 VAL A C 1
ATOM 606 O O . VAL A 1 81 ? 1.788 -8.391 -22.950 1.00 98.31 81 VAL A O 1
ATOM 609 N N . MET A 1 82 ? 4.027 -8.360 -23.056 1.00 98.12 82 MET A N 1
ATOM 610 C CA . MET A 1 82 ? 4.128 -9.136 -24.297 1.00 98.12 82 MET A CA 1
ATOM 611 C C . MET A 1 82 ? 5.466 -9.866 -24.422 1.00 98.12 82 MET A C 1
ATOM 613 O O . MET A 1 82 ? 6.480 -9.413 -23.901 1.00 98.12 82 MET A O 1
ATOM 617 N N . HIS A 1 83 ? 5.491 -10.968 -25.165 1.00 98.31 83 HIS A N 1
ATOM 618 C CA . HIS A 1 83 ? 6.724 -11.570 -25.666 1.00 98.31 83 HIS A CA 1
ATOM 619 C C . HIS A 1 83 ? 7.130 -10.873 -26.965 1.00 98.31 83 HIS A C 1
ATOM 621 O O . HIS A 1 83 ? 6.378 -10.883 -27.935 1.00 98.31 83 HIS A O 1
ATOM 627 N N . ILE A 1 84 ? 8.325 -10.296 -27.019 1.00 98.31 84 ILE A N 1
ATOM 628 C CA . ILE A 1 84 ? 8.870 -9.686 -28.232 1.00 98.31 84 ILE A CA 1
ATOM 629 C C . ILE A 1 84 ? 9.762 -10.692 -28.954 1.00 98.31 84 ILE A C 1
ATOM 631 O O . ILE A 1 84 ? 10.769 -11.128 -28.400 1.00 98.31 84 ILE A O 1
ATOM 635 N N . ALA A 1 85 ? 9.419 -11.016 -30.199 1.00 97.31 85 ALA A N 1
ATOM 636 C CA . ALA A 1 85 ? 10.255 -11.754 -31.144 1.00 97.31 85 ALA A CA 1
ATOM 637 C C . ALA A 1 85 ? 10.923 -10.790 -32.141 1.00 97.31 85 ALA A C 1
ATOM 639 O O . ALA A 1 85 ? 10.517 -9.634 -32.280 1.00 97.31 85 ALA A O 1
ATOM 640 N N . GLY A 1 86 ? 11.969 -11.240 -32.840 1.00 96.38 86 GLY A N 1
ATOM 641 C CA . GLY A 1 86 ? 12.627 -10.407 -33.857 1.00 96.38 86 GLY A CA 1
ATOM 642 C C . GLY A 1 86 ? 13.310 -9.153 -33.287 1.00 96.38 86 GLY A C 1
ATOM 643 O O . GLY A 1 86 ? 13.526 -8.179 -34.006 1.00 96.38 86 GLY A O 1
ATOM 644 N N . HIS A 1 87 ? 13.663 -9.165 -31.996 1.00 96.56 87 HIS A N 1
ATOM 645 C CA . HIS A 1 87 ? 14.226 -8.024 -31.260 1.00 96.56 87 HIS A CA 1
ATOM 646 C C . HIS A 1 87 ? 15.639 -7.600 -31.695 1.00 96.56 87 HIS A C 1
ATOM 648 O O . HIS A 1 87 ? 16.134 -6.564 -31.262 1.00 96.56 87 HIS A O 1
ATOM 654 N N . GLY A 1 88 ? 16.331 -8.399 -32.511 1.00 95.31 88 GLY A N 1
ATOM 655 C CA . GLY A 1 88 ? 17.660 -8.065 -33.044 1.00 95.31 88 GLY A CA 1
ATOM 656 C C . GLY A 1 88 ? 18.837 -8.258 -32.076 1.00 95.31 88 GLY A C 1
ATOM 657 O O . GLY A 1 88 ? 19.985 -8.199 -32.508 1.00 95.31 88 GLY A O 1
ATOM 658 N N . LEU A 1 89 ? 18.591 -8.532 -30.790 1.00 96.62 89 LEU A N 1
ATOM 659 C CA . LEU A 1 89 ? 19.640 -8.973 -29.859 1.00 96.62 89 LEU A CA 1
ATOM 660 C C . LEU A 1 89 ? 20.231 -10.338 -30.280 1.00 96.62 89 LEU A C 1
ATOM 662 O O . LEU A 1 89 ? 19.458 -11.286 -30.445 1.00 96.62 89 LEU A O 1
ATOM 666 N N . PRO A 1 90 ? 21.566 -10.465 -30.442 1.00 96.00 90 PRO A N 1
ATOM 667 C CA . PRO A 1 90 ? 22.205 -11.729 -30.812 1.00 96.00 90 PRO A CA 1
ATOM 668 C C . PRO A 1 90 ? 22.047 -12.804 -29.732 1.00 96.00 90 PRO A C 1
ATOM 670 O O . PRO A 1 90 ? 22.260 -12.533 -28.549 1.00 96.00 90 PRO A O 1
ATOM 673 N N . GLY A 1 91 ? 21.721 -14.033 -30.140 1.00 94.88 91 GLY A N 1
ATOM 674 C CA . GLY A 1 91 ? 21.527 -15.154 -29.212 1.00 94.88 91 GLY A CA 1
ATOM 675 C C . GLY A 1 91 ? 22.761 -15.452 -28.354 1.00 94.88 91 GLY A C 1
ATOM 676 O O . GLY A 1 91 ? 22.625 -15.665 -27.155 1.00 94.88 91 GLY A O 1
ATOM 677 N N . ASP A 1 92 ? 23.967 -15.348 -28.923 1.00 95.50 92 ASP A N 1
ATOM 678 C CA . ASP A 1 92 ? 25.224 -15.589 -28.203 1.00 95.50 92 ASP A CA 1
ATOM 679 C C . ASP A 1 92 ? 25.471 -14.584 -27.065 1.00 95.50 92 ASP A C 1
ATOM 681 O O . ASP A 1 92 ? 26.081 -14.931 -26.054 1.00 95.50 92 ASP A O 1
ATOM 685 N N . VAL A 1 93 ? 24.999 -13.341 -27.205 1.00 95.94 93 VAL A N 1
ATOM 686 C CA . VAL A 1 93 ? 25.096 -12.323 -26.148 1.00 95.94 93 VAL A CA 1
ATOM 687 C C . VAL A 1 93 ? 24.143 -12.671 -25.008 1.00 95.94 93 VAL A C 1
ATOM 689 O O . VAL A 1 93 ? 24.539 -12.609 -23.845 1.00 95.94 93 VAL A O 1
ATOM 692 N N . LEU A 1 94 ? 22.912 -13.082 -25.331 1.00 96.62 94 LEU A N 1
ATOM 693 C CA . LEU A 1 94 ? 21.919 -13.490 -24.333 1.00 96.62 94 LEU A CA 1
ATOM 694 C C . LEU A 1 94 ? 22.374 -14.737 -23.568 1.00 96.62 94 LEU A C 1
ATOM 696 O O . LEU A 1 94 ? 22.261 -14.781 -22.345 1.00 96.62 94 LEU A O 1
ATOM 700 N N . ASP A 1 95 ? 22.930 -15.725 -24.266 1.00 96.56 95 ASP A N 1
ATOM 701 C CA . ASP A 1 95 ? 23.412 -16.962 -23.652 1.00 96.56 95 ASP A CA 1
ATOM 702 C C . ASP A 1 95 ? 24.632 -16.716 -22.761 1.00 96.56 95 ASP A C 1
ATOM 704 O O . ASP A 1 95 ? 24.690 -17.232 -21.645 1.00 96.56 95 ASP A O 1
ATOM 708 N N . ARG A 1 96 ? 25.576 -15.864 -23.189 1.00 97.75 96 ARG A N 1
ATOM 709 C CA . ARG A 1 96 ? 26.713 -15.467 -22.344 1.00 97.75 96 ARG A CA 1
ATOM 710 C C . ARG A 1 96 ? 26.279 -14.655 -21.123 1.00 97.75 96 ARG A C 1
ATOM 712 O O . ARG A 1 96 ? 26.852 -14.853 -20.056 1.00 97.75 96 ARG A O 1
ATOM 719 N N . LEU A 1 97 ? 25.278 -13.778 -21.249 1.00 97.50 97 LEU A N 1
ATOM 720 C CA . LEU A 1 97 ? 24.729 -13.027 -20.114 1.00 97.50 97 LEU A CA 1
ATOM 721 C C . LEU A 1 97 ? 24.097 -13.973 -19.085 1.00 97.50 97 LEU A C 1
ATOM 723 O O . LEU A 1 97 ? 24.382 -13.856 -17.891 1.00 97.50 97 LEU A O 1
ATOM 727 N N . ARG A 1 98 ? 23.284 -14.935 -19.551 1.00 97.75 98 ARG A N 1
ATOM 728 C CA . ARG A 1 98 ? 22.687 -15.967 -18.691 1.00 97.75 98 ARG A CA 1
ATOM 729 C C . ARG A 1 98 ? 23.767 -16.780 -17.986 1.00 97.75 98 ARG A C 1
ATOM 731 O O . ARG A 1 98 ? 23.770 -16.850 -16.762 1.00 97.75 98 ARG A O 1
ATOM 738 N N . ALA A 1 99 ? 24.733 -17.299 -18.743 1.00 98.06 99 ALA A N 1
ATOM 739 C CA . ALA A 1 99 ? 25.828 -18.092 -18.198 1.00 98.06 99 ALA A CA 1
ATOM 740 C C . ALA A 1 99 ? 26.656 -17.312 -17.162 1.00 98.06 99 ALA A C 1
ATOM 742 O O . ALA A 1 99 ? 27.013 -17.864 -16.126 1.00 98.06 99 ALA A O 1
ATOM 743 N N . ALA A 1 100 ? 26.935 -16.026 -17.403 1.00 98.19 100 ALA A N 1
ATOM 744 C CA . ALA A 1 100 ? 27.686 -15.199 -16.462 1.00 98.19 100 ALA A CA 1
ATOM 745 C C . ALA A 1 100 ? 26.910 -14.930 -15.162 1.00 98.19 100 ALA A C 1
ATOM 747 O O . ALA A 1 100 ? 27.488 -15.009 -14.079 1.00 98.19 100 ALA A O 1
ATOM 748 N N . GLY A 1 101 ? 25.606 -14.646 -15.256 1.00 97.62 101 GLY A N 1
ATOM 749 C CA . GLY A 1 101 ? 24.747 -14.464 -14.084 1.00 97.62 101 GLY A CA 1
ATOM 750 C C . GLY A 1 101 ? 24.571 -15.752 -13.277 1.00 97.62 101 GLY A C 1
ATOM 751 O O . GLY A 1 101 ? 24.705 -15.736 -12.058 1.00 97.62 101 GLY A O 1
ATOM 752 N N . GLU A 1 102 ? 24.339 -16.882 -13.948 1.00 98.19 102 GLU A N 1
ATOM 753 C CA . GLU A 1 102 ? 24.237 -18.196 -13.300 1.00 98.19 102 GLU A CA 1
ATOM 754 C C . GLU A 1 102 ? 25.549 -18.590 -12.621 1.00 98.19 102 GLU A C 1
ATOM 756 O O . GLU A 1 102 ? 25.536 -19.057 -11.485 1.00 98.19 102 GLU A O 1
ATOM 761 N N . ALA A 1 103 ? 26.689 -18.346 -13.273 1.00 98.06 103 ALA A N 1
ATOM 762 C CA . ALA A 1 103 ? 27.999 -18.600 -12.689 1.00 98.06 103 ALA A CA 1
ATOM 763 C C . ALA A 1 103 ? 28.279 -17.716 -11.464 1.00 98.06 103 ALA A C 1
ATOM 765 O O . ALA A 1 103 ? 28.856 -18.214 -10.502 1.00 98.06 103 ALA A O 1
ATOM 766 N N . PHE A 1 104 ? 27.845 -16.448 -11.460 1.00 98.12 104 PHE A N 1
ATOM 767 C CA . PHE A 1 104 ? 27.922 -15.599 -10.266 1.00 98.12 104 PHE A CA 1
ATOM 768 C C . PHE A 1 104 ? 27.091 -16.180 -9.114 1.00 98.12 104 PHE A C 1
ATOM 770 O O . PHE A 1 104 ? 27.602 -16.335 -8.007 1.00 98.12 104 PHE A O 1
ATOM 777 N N . PHE A 1 105 ? 25.832 -16.559 -9.363 1.00 97.38 105 PHE A N 1
ATOM 778 C CA . PHE A 1 105 ? 24.982 -17.131 -8.315 1.00 97.38 105 PHE A CA 1
ATOM 779 C C . PHE A 1 105 ? 25.437 -18.520 -7.851 1.00 97.38 105 PHE A C 1
ATOM 781 O O . PHE A 1 105 ? 25.199 -18.864 -6.698 1.00 97.38 105 PHE A O 1
ATOM 788 N N . ALA A 1 106 ? 26.171 -19.266 -8.679 1.00 96.62 106 ALA A N 1
ATOM 789 C CA . ALA A 1 106 ? 26.798 -20.532 -8.302 1.00 96.62 106 ALA A CA 1
ATOM 790 C C . ALA A 1 106 ? 28.029 -20.382 -7.381 1.00 96.62 106 ALA A C 1
ATOM 792 O O . ALA A 1 106 ? 28.508 -21.385 -6.845 1.00 96.62 106 ALA A O 1
ATOM 793 N N . LEU A 1 107 ? 28.559 -19.166 -7.188 1.00 96.81 107 LEU A N 1
ATOM 794 C CA . LEU A 1 107 ? 29.657 -18.925 -6.247 1.00 96.81 107 LEU A CA 1
ATOM 795 C C . LEU A 1 107 ? 29.226 -19.191 -4.797 1.00 96.81 107 LEU A C 1
ATOM 797 O O . LEU A 1 107 ? 28.052 -19.007 -4.457 1.00 96.81 107 LEU A O 1
ATOM 801 N N . PRO A 1 108 ? 30.160 -19.543 -3.894 1.00 95.44 108 PRO A N 1
ATOM 802 C CA . PRO A 1 108 ? 29.876 -19.585 -2.464 1.00 95.44 108 PRO A CA 1
ATOM 803 C C . PRO A 1 108 ? 29.258 -18.268 -1.974 1.00 95.44 108 PRO A C 1
ATOM 805 O O . PRO A 1 108 ? 29.704 -17.190 -2.365 1.00 95.44 108 PRO A O 1
ATOM 808 N N . ILE A 1 109 ? 28.266 -18.338 -1.076 1.00 93.75 109 ILE A N 1
ATOM 809 C CA . ILE A 1 109 ? 27.578 -17.144 -0.539 1.00 93.75 109 ILE A CA 1
ATOM 810 C C . ILE A 1 109 ? 28.586 -16.118 -0.003 1.00 93.75 109 ILE A C 1
ATOM 812 O O . ILE A 1 109 ? 28.473 -14.940 -0.314 1.00 93.75 109 ILE A O 1
ATOM 816 N N . ALA A 1 110 ? 29.629 -16.569 0.701 1.00 92.38 110 ALA A N 1
ATOM 817 C CA . ALA A 1 110 ? 30.685 -15.702 1.226 1.00 92.38 110 ALA A CA 1
ATOM 818 C C . ALA A 1 110 ? 31.434 -14.892 0.147 1.00 92.38 110 ALA A C 1
ATOM 820 O O . ALA A 1 110 ? 31.871 -13.780 0.425 1.00 92.38 110 ALA A O 1
ATOM 821 N N . GLU A 1 111 ? 31.575 -15.416 -1.076 1.00 94.31 111 GLU A N 1
ATOM 822 C CA . GLU A 1 111 ? 32.161 -14.667 -2.197 1.00 94.31 111 GLU A CA 1
ATOM 823 C C . GLU A 1 111 ? 31.166 -13.655 -2.779 1.00 94.31 111 GLU A C 1
ATOM 825 O O . GLU A 1 111 ? 31.564 -12.556 -3.162 1.00 94.31 111 GLU A O 1
ATOM 830 N N . LYS A 1 112 ? 29.866 -13.983 -2.796 1.00 95.06 112 LYS A N 1
ATOM 831 C CA . LYS A 1 112 ? 28.806 -13.056 -3.225 1.00 95.06 112 LYS A CA 1
ATOM 832 C C . LYS A 1 112 ? 28.634 -11.883 -2.258 1.00 95.06 112 LYS A C 1
ATOM 834 O O . LYS A 1 112 ? 28.403 -10.762 -2.704 1.00 95.06 112 LYS A O 1
ATOM 839 N N . GLU A 1 113 ? 28.826 -12.104 -0.955 1.00 93.25 113 GLU A N 1
ATOM 840 C CA . GLU A 1 113 ? 28.784 -11.046 0.069 1.00 93.25 113 GLU A CA 1
ATOM 841 C C . GLU A 1 113 ? 29.835 -9.946 -0.138 1.00 93.25 113 GLU A C 1
ATOM 843 O O . GLU A 1 113 ? 29.642 -8.823 0.324 1.00 93.25 113 GLU A O 1
ATOM 848 N N . ALA A 1 114 ? 30.915 -10.208 -0.885 1.00 92.38 114 ALA A N 1
ATOM 849 C CA . ALA A 1 114 ? 31.867 -9.161 -1.262 1.00 92.38 114 ALA A CA 1
ATOM 850 C C . ALA A 1 114 ? 31.221 -8.038 -2.100 1.00 92.38 114 ALA A C 1
ATOM 852 O O . ALA A 1 114 ? 31.757 -6.933 -2.162 1.00 92.38 114 ALA A O 1
ATOM 853 N N . TYR A 1 115 ? 30.063 -8.311 -2.708 1.00 93.56 115 TYR A N 1
ATOM 854 C CA . TYR A 1 115 ? 29.285 -7.372 -3.512 1.00 93.56 115 TYR A CA 1
ATOM 855 C C . TYR A 1 115 ? 28.031 -6.880 -2.782 1.00 93.56 115 TYR A C 1
ATOM 857 O O . TYR A 1 115 ? 27.155 -6.310 -3.426 1.00 93.56 115 TYR A O 1
ATOM 865 N N . ALA A 1 116 ? 27.897 -7.117 -1.472 1.00 91.75 116 ALA A N 1
ATOM 866 C CA . ALA A 1 116 ? 26.670 -6.827 -0.740 1.00 91.75 116 ALA A CA 1
ATOM 867 C C . ALA A 1 116 ? 26.252 -5.346 -0.813 1.00 91.75 116 ALA A C 1
ATOM 869 O O . ALA A 1 116 ? 27.046 -4.416 -0.593 1.00 91.75 116 ALA A O 1
ATOM 870 N N . ASN A 1 117 ? 24.966 -5.128 -1.083 1.00 88.88 117 ASN A N 1
ATOM 871 C CA . ASN A 1 117 ? 24.357 -3.816 -0.937 1.00 88.88 117 ASN A CA 1
ATOM 872 C C . ASN A 1 117 ? 24.269 -3.413 0.547 1.00 88.88 117 ASN A C 1
ATOM 874 O O . ASN A 1 117 ? 24.412 -4.236 1.448 1.00 88.88 117 ASN A O 1
ATOM 878 N N . ASP A 1 118 ? 24.086 -2.121 0.800 1.00 82.44 118 ASP A N 1
ATOM 879 C CA . ASP A 1 118 ? 23.898 -1.575 2.146 1.00 82.44 118 ASP A CA 1
ATOM 880 C C . ASP A 1 118 ? 22.833 -0.474 2.095 1.00 82.44 118 ASP A C 1
ATOM 882 O O . ASP A 1 118 ? 23.152 0.717 1.991 1.00 82.44 118 ASP A O 1
ATOM 886 N N . PRO A 1 119 ? 21.543 -0.861 2.111 1.00 73.69 119 PRO A N 1
ATOM 887 C CA . PRO A 1 119 ? 20.447 0.095 2.054 1.00 73.69 119 PRO A CA 1
ATOM 888 C C . PRO A 1 119 ? 20.448 1.090 3.221 1.00 73.69 119 PRO A C 1
ATOM 890 O O . PRO A 1 119 ? 20.037 2.231 3.023 1.00 73.69 119 PRO A O 1
ATOM 893 N N . ALA A 1 120 ? 20.944 0.699 4.403 1.00 71.06 120 ALA A N 1
ATOM 894 C CA . ALA A 1 120 ? 21.025 1.576 5.575 1.00 71.06 120 ALA A CA 1
ATOM 895 C C . ALA A 1 120 ? 22.029 2.720 5.362 1.00 71.06 120 ALA A C 1
ATOM 897 O O . ALA A 1 120 ? 21.772 3.854 5.760 1.00 71.06 120 ALA A O 1
ATOM 898 N N . ALA A 1 121 ? 23.128 2.453 4.652 1.00 73.62 121 ALA A N 1
ATOM 899 C CA . ALA A 1 121 ? 24.066 3.477 4.195 1.00 73.62 121 ALA A CA 1
ATOM 900 C C . ALA A 1 121 ? 23.669 4.133 2.852 1.00 73.62 121 ALA A C 1
ATOM 902 O O . ALA A 1 121 ? 24.458 4.883 2.275 1.00 73.62 121 ALA A O 1
ATOM 903 N N . GLY A 1 122 ? 22.474 3.848 2.318 1.00 69.00 122 GLY A N 1
ATOM 904 C CA . GLY A 1 122 ? 21.989 4.380 1.039 1.00 69.00 122 GLY A CA 1
ATOM 905 C C . GLY A 1 122 ? 22.592 3.722 -0.212 1.00 69.00 122 GLY A C 1
ATOM 906 O O . GLY A 1 122 ? 22.339 4.182 -1.327 1.00 69.00 122 GLY A O 1
ATOM 907 N N . ARG A 1 123 ? 23.362 2.635 -0.068 1.00 81.94 123 ARG A N 1
ATOM 908 C CA . ARG A 1 123 ? 23.923 1.860 -1.185 1.00 81.94 123 ARG A CA 1
ATOM 909 C C . ARG A 1 123 ? 22.934 0.777 -1.618 1.00 81.94 123 ARG A C 1
ATOM 911 O O . ARG A 1 123 ? 22.949 -0.333 -1.102 1.00 81.94 123 ARG A O 1
ATOM 918 N N . LEU A 1 124 ? 22.077 1.100 -2.585 1.00 83.94 124 LEU A N 1
ATOM 919 C CA . LEU A 1 124 ? 21.039 0.180 -3.082 1.00 83.94 124 LEU A CA 1
ATOM 920 C C . LEU A 1 124 ? 21.559 -0.864 -4.090 1.00 83.94 124 LEU A C 1
ATOM 922 O O . LEU A 1 124 ? 20.960 -1.931 -4.227 1.00 83.94 124 LEU A O 1
ATOM 926 N N . GLN A 1 125 ? 22.660 -0.566 -4.787 1.00 90.75 125 GLN A N 1
ATOM 927 C CA . GLN A 1 125 ? 23.296 -1.476 -5.745 1.00 90.75 125 GLN A CA 1
ATOM 928 C C . GLN A 1 125 ? 24.140 -2.542 -5.033 1.00 90.75 125 GLN A C 1
ATOM 930 O O . GLN A 1 125 ? 24.740 -2.268 -3.993 1.00 90.75 125 GLN A O 1
ATOM 935 N N . GLY A 1 126 ? 24.207 -3.734 -5.623 1.00 94.06 126 GLY A N 1
ATOM 936 C CA . GLY A 1 126 ? 24.957 -4.883 -5.125 1.00 94.06 126 GLY A CA 1
ATOM 937 C C . GLY A 1 126 ? 24.114 -6.149 -4.975 1.00 94.06 126 GLY A C 1
ATOM 938 O O . GLY A 1 126 ? 22.951 -6.210 -5.387 1.00 94.06 126 GLY A O 1
ATOM 939 N N . TYR A 1 127 ? 24.739 -7.175 -4.404 1.00 94.81 127 TYR A N 1
ATOM 940 C CA . TYR A 1 127 ? 24.124 -8.429 -3.996 1.00 94.81 127 TYR A CA 1
ATOM 941 C C . TYR A 1 127 ? 23.254 -8.203 -2.759 1.00 94.81 127 TYR A C 1
ATOM 943 O O . TYR A 1 127 ? 23.675 -7.599 -1.773 1.00 94.81 127 TYR A O 1
ATOM 951 N N . GLY A 1 128 ? 22.020 -8.668 -2.811 1.00 90.19 128 GLY A N 1
ATOM 952 C CA . GLY A 1 128 ? 21.018 -8.369 -1.814 1.00 90.19 128 GLY A CA 1
ATOM 953 C C . GLY A 1 128 ? 20.001 -9.486 -1.681 1.00 90.19 128 GLY A C 1
ATOM 954 O O . GLY A 1 128 ? 19.883 -10.378 -2.508 1.00 90.19 128 GLY A O 1
ATOM 955 N N . SER A 1 129 ? 19.240 -9.398 -0.606 1.00 85.69 129 SER A N 1
ATOM 956 C CA . SER A 1 129 ? 17.965 -10.075 -0.435 1.00 85.69 129 SER A CA 1
ATOM 957 C C . SER A 1 129 ? 17.019 -8.995 0.060 1.00 85.69 129 SER A C 1
ATOM 959 O O . SER A 1 129 ? 17.468 -7.993 0.634 1.00 85.69 129 SER A O 1
ATOM 961 N N . LYS A 1 130 ? 15.718 -9.122 -0.172 1.00 69.00 130 LYS A N 1
ATOM 962 C CA . LYS A 1 130 ? 14.771 -8.147 0.375 1.00 69.00 130 LYS A CA 1
ATOM 963 C C . LYS A 1 130 ? 14.606 -8.434 1.872 1.00 69.00 130 LYS A C 1
ATOM 965 O O . LYS A 1 130 ? 13.700 -9.137 2.303 1.00 69.00 130 LYS A O 1
ATOM 970 N N . LEU A 1 131 ? 15.561 -7.931 2.661 1.00 50.66 131 LEU A N 1
ATOM 971 C CA . LEU A 1 131 ? 15.662 -8.155 4.108 1.00 50.66 131 LEU A CA 1
ATOM 972 C C . LEU A 1 131 ? 14.518 -7.464 4.869 1.00 50.66 131 LEU A C 1
ATOM 974 O O . LEU A 1 131 ? 14.060 -7.962 5.905 1.00 50.66 131 LEU A O 1
ATOM 978 N N . ALA A 1 132 ? 14.040 -6.337 4.329 1.00 48.88 132 ALA A N 1
ATOM 979 C CA . ALA A 1 132 ? 12.859 -5.637 4.807 1.00 48.88 132 ALA A CA 1
ATOM 980 C C . ALA A 1 132 ? 11.594 -6.399 4.404 1.00 48.88 132 ALA A C 1
ATOM 982 O O . ALA A 1 132 ? 11.404 -6.772 3.246 1.00 48.88 132 ALA A O 1
ATOM 983 N N . ALA A 1 133 ? 10.722 -6.615 5.380 1.00 46.88 133 ALA A N 1
ATOM 984 C CA . ALA A 1 133 ? 9.405 -7.150 5.121 1.00 46.88 133 ALA A CA 1
ATOM 985 C C . ALA A 1 133 ? 8.571 -6.133 4.322 1.00 46.88 133 ALA A C 1
ATOM 987 O O . ALA A 1 133 ? 8.665 -4.931 4.569 1.00 46.88 133 ALA A O 1
ATOM 988 N N . ASN A 1 134 ? 7.766 -6.602 3.370 1.00 54.19 134 ASN A N 1
ATOM 9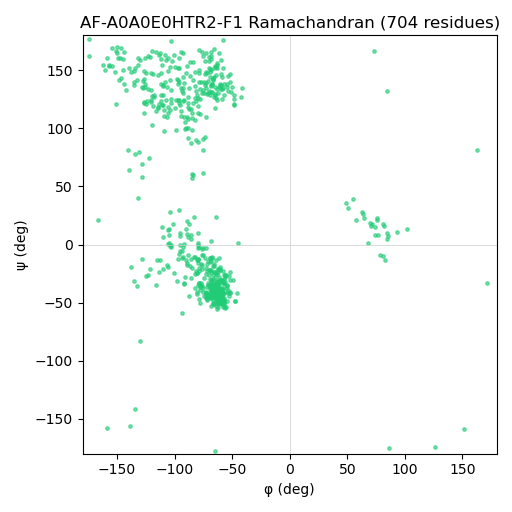89 C CA . ASN A 1 134 ? 6.846 -5.752 2.616 1.00 54.19 134 ASN A CA 1
ATOM 990 C C . ASN A 1 134 ? 5.752 -5.160 3.528 1.00 54.19 134 ASN A C 1
ATOM 992 O O . ASN A 1 134 ? 5.713 -5.431 4.729 1.00 54.19 134 ASN A O 1
ATOM 996 N N . ALA A 1 135 ? 4.811 -4.400 2.960 1.00 48.56 135 ALA A N 1
ATOM 997 C CA . ALA A 1 135 ? 3.718 -3.764 3.708 1.00 48.56 135 ALA A CA 1
ATOM 998 C C . ALA A 1 135 ? 2.916 -4.725 4.622 1.00 48.56 135 ALA A C 1
ATOM 1000 O O . ALA A 1 135 ? 2.322 -4.287 5.603 1.00 48.56 135 ALA A O 1
ATOM 1001 N N . SER A 1 136 ? 2.925 -6.033 4.332 1.00 50.41 136 SER A N 1
ATOM 1002 C CA . SER A 1 136 ? 2.258 -7.081 5.121 1.00 50.41 136 SER A CA 1
ATOM 1003 C C . SER A 1 136 ? 3.160 -7.792 6.141 1.00 50.41 136 SER A C 1
ATOM 1005 O O . SER A 1 136 ? 2.761 -8.791 6.739 1.00 50.41 136 SER A O 1
ATOM 1007 N N . GLY A 1 137 ? 4.396 -7.327 6.336 1.00 64.56 137 GLY A N 1
ATOM 1008 C CA . GLY A 1 137 ? 5.359 -7.994 7.209 1.00 64.56 137 GLY A CA 1
ATOM 1009 C C . GLY A 1 137 ? 5.897 -9.311 6.630 1.00 64.56 137 GLY A C 1
ATOM 1010 O O . GLY A 1 137 ? 6.479 -10.101 7.374 1.00 64.56 137 GLY A O 1
ATOM 1011 N N . LYS A 1 138 ? 5.749 -9.543 5.314 1.00 80.00 138 LYS A N 1
ATOM 1012 C CA . LYS A 1 138 ? 6.218 -10.753 4.621 1.00 80.00 138 LYS A CA 1
ATOM 1013 C C . LYS A 1 138 ? 7.456 -10.505 3.768 1.00 80.00 138 LYS A C 1
ATOM 1015 O O . LYS A 1 138 ? 7.649 -9.417 3.233 1.00 80.00 138 LYS A O 1
ATOM 1020 N N . ARG A 1 139 ? 8.292 -11.530 3.640 1.00 86.31 139 ARG A N 1
ATOM 1021 C CA . ARG A 1 139 ? 9.493 -11.558 2.807 1.00 86.31 139 ARG A CA 1
ATOM 1022 C C . ARG A 1 139 ? 9.244 -12.326 1.516 1.00 86.31 139 ARG A C 1
ATOM 1024 O O . ARG A 1 139 ? 8.332 -13.145 1.410 1.00 86.31 139 ARG A O 1
ATOM 1031 N N . GLU A 1 140 ? 10.079 -12.025 0.539 1.00 89.06 140 GLU A N 1
ATOM 1032 C CA . GLU A 1 140 ? 10.096 -12.634 -0.784 1.00 89.06 140 GLU A CA 1
ATOM 1033 C C . GLU A 1 140 ? 11.142 -13.749 -0.836 1.00 89.06 140 GLU A C 1
ATOM 1035 O O . GLU A 1 140 ? 12.210 -13.628 -0.239 1.00 89.06 140 GLU A O 1
ATOM 1040 N N . TRP A 1 141 ? 10.838 -14.848 -1.526 1.00 94.00 141 TRP A N 1
ATOM 1041 C CA . TRP A 1 141 ? 11.744 -15.989 -1.670 1.00 94.00 141 TRP A CA 1
ATOM 1042 C C . TRP A 1 141 ? 12.723 -15.764 -2.832 1.00 94.00 141 TRP A C 1
ATOM 1044 O O . TRP A 1 141 ? 12.732 -16.512 -3.813 1.00 94.00 141 TRP A O 1
ATOM 1054 N N . GLU A 1 142 ? 13.525 -14.703 -2.734 1.00 94.88 142 GLU A N 1
ATOM 1055 C CA . GLU A 1 142 ? 14.558 -14.363 -3.711 1.00 94.88 142 GLU A CA 1
ATOM 1056 C C . GLU A 1 142 ? 15.809 -13.750 -3.071 1.00 94.88 142 GLU A C 1
ATOM 1058 O O . GLU A 1 142 ? 15.746 -13.037 -2.068 1.00 94.88 142 GLU A O 1
ATOM 1063 N N . ASP A 1 143 ? 16.944 -13.986 -3.719 1.00 95.88 143 ASP A N 1
ATOM 1064 C CA . ASP A 1 143 ? 18.137 -13.150 -3.613 1.00 95.88 143 ASP A CA 1
ATOM 1065 C C . ASP A 1 143 ? 18.345 -12.450 -4.966 1.00 95.88 143 ASP A C 1
ATOM 1067 O O . ASP A 1 143 ? 17.821 -12.884 -5.995 1.00 95.88 143 ASP A O 1
ATOM 1071 N N . TYR A 1 144 ? 19.088 -11.349 -5.004 1.00 96.12 144 TYR A N 1
ATOM 1072 C CA . TYR A 1 144 ? 19.286 -10.586 -6.232 1.00 96.12 144 TYR A CA 1
ATOM 1073 C C . TYR A 1 144 ? 20.657 -9.923 -6.322 1.00 96.12 144 TYR A C 1
ATOM 1075 O O . TYR A 1 144 ? 21.332 -9.698 -5.323 1.00 96.12 144 TYR A O 1
ATOM 1083 N N . LEU A 1 145 ? 21.048 -9.561 -7.541 1.00 97.12 145 LEU A N 1
ATOM 1084 C CA . LEU A 1 145 ? 22.141 -8.637 -7.832 1.00 97.12 145 LEU A CA 1
ATOM 1085 C C . LEU A 1 145 ? 21.568 -7.460 -8.622 1.00 97.12 145 LEU A C 1
ATOM 1087 O O . LEU A 1 145 ? 20.957 -7.676 -9.668 1.00 97.12 145 LEU A O 1
ATOM 1091 N N . PHE A 1 146 ? 21.741 -6.235 -8.122 1.00 96.62 146 PHE A N 1
ATOM 1092 C CA . PHE A 1 146 ? 21.168 -5.025 -8.717 1.00 96.62 146 PHE A CA 1
ATOM 1093 C C . PHE A 1 146 ? 22.243 -3.988 -9.032 1.00 96.62 146 PHE A C 1
ATOM 1095 O O . PHE A 1 146 ? 22.972 -3.579 -8.131 1.00 96.62 146 PHE A O 1
ATOM 1102 N N . HIS A 1 147 ? 22.344 -3.537 -10.281 1.00 96.50 147 HIS A N 1
ATOM 1103 C CA . HIS A 1 147 ? 23.256 -2.454 -10.652 1.00 96.50 147 HIS A CA 1
ATOM 1104 C C . HIS A 1 147 ? 22.858 -1.759 -11.959 1.00 96.50 147 HIS A C 1
ATOM 1106 O O . HIS A 1 147 ? 22.164 -2.325 -12.804 1.00 96.50 147 HIS A O 1
ATOM 1112 N N . LEU A 1 148 ? 23.367 -0.546 -12.166 1.00 96.44 148 LEU A N 1
ATOM 1113 C CA . LEU A 1 148 ? 23.223 0.175 -13.429 1.00 96.44 148 LEU A CA 1
ATOM 1114 C C . LEU A 1 148 ? 24.024 -0.533 -14.531 1.00 96.44 148 LEU A C 1
ATOM 1116 O O . LEU A 1 148 ? 25.152 -0.966 -14.286 1.00 96.44 148 LEU A O 1
ATOM 1120 N N . VAL A 1 149 ? 23.458 -0.644 -15.737 1.00 96.50 149 VAL A N 1
ATOM 1121 C CA . VAL A 1 149 ? 24.119 -1.236 -16.916 1.00 96.50 149 VAL A CA 1
ATOM 1122 C C . VAL A 1 149 ? 24.216 -0.274 -18.108 1.00 96.50 149 VAL A C 1
ATOM 1124 O O . VAL A 1 149 ? 25.086 -0.441 -18.959 1.00 96.50 149 VAL A O 1
ATOM 1127 N N . HIS A 1 150 ? 23.374 0.764 -18.168 1.00 96.25 150 HIS A N 1
ATOM 1128 C CA . HIS A 1 150 ? 23.521 1.869 -19.123 1.00 96.25 150 HIS A CA 1
ATOM 1129 C C . HIS A 1 150 ? 22.996 3.186 -18.518 1.00 96.25 150 HIS A C 1
ATOM 1131 O O . HIS A 1 150 ? 21.970 3.153 -17.841 1.00 96.25 150 HIS A O 1
ATOM 1137 N N . PRO A 1 151 ? 23.646 4.337 -18.769 1.00 94.62 151 PRO A N 1
ATOM 1138 C CA . PRO A 1 151 ? 24.878 4.485 -19.541 1.00 94.62 151 PRO A CA 1
ATOM 1139 C C . PRO A 1 151 ? 26.113 4.005 -18.762 1.00 94.62 151 PRO A C 1
ATOM 1141 O O . PRO A 1 151 ? 26.251 4.262 -17.570 1.00 94.62 151 PRO A O 1
ATOM 1144 N N . ASP A 1 152 ? 27.026 3.318 -19.456 1.00 93.44 152 ASP A N 1
ATOM 1145 C CA . ASP A 1 152 ? 28.194 2.643 -18.854 1.00 93.44 152 ASP A CA 1
ATOM 1146 C C . ASP A 1 152 ? 29.068 3.583 -18.005 1.00 93.44 152 ASP A C 1
ATOM 1148 O O . ASP A 1 152 ? 29.510 3.216 -16.926 1.00 93.44 152 ASP A O 1
ATOM 1152 N N . HIS A 1 153 ? 29.243 4.838 -18.430 1.00 92.12 153 HIS A N 1
ATOM 1153 C CA . HIS A 1 153 ? 30.069 5.816 -17.712 1.00 92.12 153 HIS A CA 1
ATOM 1154 C C . HIS A 1 153 ? 29.496 6.265 -16.353 1.00 92.12 153 HIS A C 1
ATOM 1156 O O . HIS A 1 153 ? 30.223 6.883 -15.577 1.00 92.12 153 HIS A O 1
ATOM 1162 N N . LEU A 1 154 ? 28.215 5.992 -16.071 1.00 92.44 154 LEU A N 1
ATOM 1163 C CA . LEU A 1 154 ? 27.594 6.224 -14.762 1.00 92.44 154 LEU A CA 1
ATOM 1164 C C . LEU A 1 154 ? 27.579 4.958 -13.891 1.00 92.44 154 LEU A C 1
ATOM 1166 O O . LEU A 1 154 ? 27.197 5.031 -12.723 1.00 92.44 154 LEU A O 1
ATOM 1170 N N . ALA A 1 155 ? 27.947 3.797 -14.442 1.00 93.00 155 ALA A N 1
ATOM 1171 C CA . ALA A 1 155 ? 27.928 2.541 -13.710 1.00 93.00 155 ALA A CA 1
ATOM 1172 C C . ALA A 1 155 ? 29.112 2.454 -12.736 1.00 93.00 155 ALA A C 1
ATOM 1174 O O . ALA A 1 155 ? 30.267 2.680 -13.099 1.00 93.00 155 ALA A O 1
ATOM 1175 N N . ASP A 1 156 ? 28.831 2.064 -11.493 1.00 91.81 156 ASP A N 1
ATOM 1176 C CA . ASP A 1 156 ? 29.874 1.753 -10.519 1.00 91.81 156 ASP A CA 1
ATOM 1177 C C . ASP A 1 156 ? 30.391 0.327 -10.749 1.00 91.81 156 ASP A C 1
ATOM 1179 O O . ASP A 1 156 ? 29.876 -0.650 -10.203 1.00 91.81 156 ASP A O 1
ATOM 1183 N N . HIS A 1 157 ? 31.422 0.200 -11.585 1.00 91.94 157 HIS A N 1
ATOM 1184 C CA . HIS A 1 157 ? 32.029 -1.093 -11.909 1.00 91.94 157 HIS A CA 1
ATOM 1185 C C . HIS A 1 157 ? 32.690 -1.794 -10.716 1.00 91.94 157 HIS A C 1
ATOM 1187 O O . HIS A 1 157 ? 32.988 -2.981 -10.826 1.00 91.94 157 HIS A O 1
ATOM 1193 N N . SER A 1 158 ? 32.911 -1.113 -9.585 1.00 89.12 158 SER A N 1
ATOM 1194 C CA . SER A 1 158 ? 33.400 -1.780 -8.371 1.00 89.12 158 SER A CA 1
ATOM 1195 C C . SER A 1 158 ? 32.351 -2.710 -7.751 1.00 89.12 158 SER A C 1
ATOM 1197 O O . SER A 1 158 ? 32.707 -3.654 -7.050 1.00 89.12 158 SER A O 1
ATOM 1199 N N . LEU A 1 159 ? 31.070 -2.482 -8.062 1.00 88.25 159 LEU A N 1
ATOM 1200 C CA . LEU A 1 159 ? 29.937 -3.293 -7.610 1.00 88.25 159 LEU A CA 1
ATOM 1201 C C . LEU A 1 159 ? 29.565 -4.406 -8.599 1.00 88.25 159 LEU A C 1
ATOM 1203 O O . LEU A 1 159 ? 28.644 -5.179 -8.339 1.00 88.25 159 LEU A O 1
ATOM 1207 N N . TRP A 1 160 ? 30.256 -4.495 -9.738 1.00 95.25 160 TRP A N 1
ATOM 1208 C CA . TRP A 1 160 ? 30.024 -5.546 -10.721 1.00 95.25 160 TRP A CA 1
ATOM 1209 C C . TRP A 1 160 ? 30.881 -6.775 -10.382 1.00 95.25 160 TRP A C 1
ATOM 1211 O O . TRP A 1 160 ? 32.077 -6.621 -10.126 1.00 95.25 160 TRP A O 1
ATOM 1221 N N . PRO A 1 161 ? 30.318 -7.996 -10.425 1.00 95.81 161 PRO A N 1
ATOM 1222 C CA . PRO A 1 161 ? 31.067 -9.229 -10.233 1.00 95.81 161 PRO A CA 1
ATOM 1223 C C . PRO A 1 161 ? 32.344 -9.307 -11.074 1.00 95.81 161 PRO A C 1
ATOM 1225 O O . PRO A 1 161 ? 32.302 -9.296 -12.303 1.00 95.81 161 PRO A O 1
ATOM 1228 N N . ALA A 1 162 ? 33.488 -9.443 -10.401 1.00 92.94 162 ALA A N 1
ATOM 1229 C CA . ALA A 1 162 ? 34.766 -9.757 -11.041 1.00 92.94 162 ALA A CA 1
ATOM 1230 C C . ALA A 1 162 ? 34.906 -11.257 -11.363 1.00 92.94 162 ALA A C 1
ATOM 1232 O O . ALA A 1 162 ? 35.771 -11.649 -12.145 1.00 92.94 162 ALA A O 1
ATOM 1233 N N . ASN A 1 163 ? 34.065 -12.097 -10.752 1.00 92.62 163 ASN A N 1
ATOM 1234 C CA . ASN A 1 163 ? 33.978 -13.530 -10.998 1.00 92.62 163 ASN A CA 1
ATOM 1235 C C . ASN A 1 163 ? 32.510 -13.888 -11.321 1.00 92.62 163 ASN A C 1
ATOM 1237 O O . ASN A 1 163 ? 31.642 -13.589 -10.500 1.00 92.62 163 ASN A O 1
ATOM 1241 N N . PRO A 1 164 ? 32.209 -14.493 -12.485 1.00 96.38 164 PRO A N 1
ATOM 1242 C CA . PRO A 1 164 ? 33.145 -14.835 -13.561 1.00 96.38 164 PRO A CA 1
ATOM 1243 C C . PRO A 1 164 ? 33.746 -13.587 -14.239 1.00 96.38 164 PRO A C 1
ATOM 1245 O O . PRO A 1 164 ? 33.070 -12.560 -14.312 1.00 96.38 164 PRO A O 1
ATOM 1248 N N . PRO A 1 165 ? 34.973 -13.669 -14.798 1.00 95.25 165 PRO A N 1
ATOM 1249 C CA . PRO A 1 165 ? 35.625 -12.535 -15.470 1.00 95.25 165 PRO A CA 1
ATOM 1250 C C . PRO A 1 165 ? 34.797 -11.984 -16.639 1.00 95.25 165 PRO A C 1
ATOM 1252 O O . PRO A 1 165 ? 34.899 -10.805 -16.984 1.00 95.25 165 PRO A O 1
ATOM 1255 N N . GLU A 1 166 ? 33.914 -12.818 -17.194 1.00 94.44 166 GLU A N 1
ATOM 1256 C CA . GLU A 1 166 ? 33.123 -12.471 -18.369 1.00 94.44 166 GLU A CA 1
ATOM 1257 C C . GLU A 1 166 ? 31.885 -11.644 -18.022 1.00 94.44 166 GLU A C 1
ATOM 1259 O O . GLU A 1 166 ? 31.268 -11.080 -18.926 1.00 94.44 166 GLU A O 1
ATOM 1264 N N . TYR A 1 167 ? 31.541 -11.523 -16.732 1.00 97.50 167 TYR A N 1
ATOM 1265 C CA . TYR A 1 167 ? 30.370 -10.781 -16.270 1.00 97.50 167 TYR A CA 1
ATOM 1266 C C . TYR A 1 167 ? 30.404 -9.320 -16.722 1.00 97.50 167 TYR A C 1
ATOM 1268 O O . TYR A 1 167 ? 29.438 -8.821 -17.302 1.00 97.50 167 TYR A O 1
ATOM 1276 N N . VAL A 1 168 ? 31.528 -8.634 -16.497 1.00 96.56 168 VAL A N 1
ATOM 1277 C CA . VAL A 1 168 ? 31.680 -7.220 -16.858 1.00 96.56 168 VAL A CA 1
ATOM 1278 C C . VAL A 1 168 ? 31.590 -6.980 -18.368 1.00 96.56 168 VAL A C 1
ATOM 1280 O O . VAL A 1 168 ? 30.748 -6.180 -18.784 1.00 96.56 168 VAL A O 1
ATOM 1283 N N . PRO A 1 169 ? 32.397 -7.639 -19.225 1.00 96.94 169 PRO A N 1
ATOM 1284 C CA . PRO A 1 169 ? 32.337 -7.385 -20.659 1.00 96.94 169 PRO A CA 1
ATOM 1285 C C . PRO A 1 169 ? 30.983 -7.762 -21.274 1.00 96.94 169 PRO A C 1
ATOM 1287 O O . PRO A 1 169 ? 30.502 -7.023 -22.134 1.00 96.94 169 PRO A O 1
ATOM 1290 N N . VAL A 1 170 ? 30.341 -8.858 -20.838 1.00 97.56 170 VAL A N 1
ATOM 1291 C CA . VAL A 1 170 ? 29.037 -9.252 -21.395 1.00 97.56 170 VAL A CA 1
ATOM 1292 C C . VAL A 1 170 ? 27.911 -8.325 -20.946 1.00 97.56 170 VAL A C 1
ATOM 1294 O O . VAL A 1 170 ? 27.091 -7.937 -21.776 1.00 97.56 170 VAL A O 1
ATOM 1297 N N . SER A 1 171 ? 27.890 -7.914 -19.674 1.00 97.38 171 SER A N 1
ATOM 1298 C CA . SER A 1 171 ? 26.851 -7.018 -19.154 1.00 97.38 171 SER A CA 1
ATOM 1299 C C . SER A 1 171 ? 26.936 -5.643 -19.813 1.00 97.38 171 SER A C 1
ATOM 1301 O O . SER A 1 171 ? 25.909 -5.093 -20.203 1.00 97.38 171 SER A O 1
ATOM 1303 N N . ARG A 1 172 ? 28.152 -5.128 -20.047 1.00 96.50 172 ARG A N 1
ATOM 1304 C CA . ARG A 1 172 ? 28.374 -3.871 -20.779 1.00 96.50 172 ARG A CA 1
ATOM 1305 C C . ARG A 1 172 ? 27.883 -3.943 -22.229 1.00 96.50 172 ARG A C 1
ATOM 1307 O O . ARG A 1 172 ? 27.148 -3.060 -22.666 1.00 96.50 172 ARG A O 1
ATOM 1314 N N . ASP A 1 173 ? 28.270 -4.983 -22.979 1.00 97.56 173 ASP A N 1
ATOM 1315 C CA . ASP A 1 173 ? 27.818 -5.167 -24.371 1.00 97.56 173 ASP A CA 1
ATOM 1316 C C . ASP A 1 173 ? 26.291 -5.317 -24.439 1.00 97.56 173 ASP A C 1
ATOM 1318 O O . ASP A 1 173 ? 25.627 -4.683 -25.261 1.00 97.56 173 ASP A O 1
ATOM 1322 N N . PHE A 1 174 ? 25.710 -6.092 -23.522 1.00 98.12 174 PHE A N 1
ATOM 1323 C CA . PHE A 1 174 ? 24.265 -6.244 -23.417 1.00 98.12 174 PHE A CA 1
ATOM 1324 C C . PHE A 1 174 ? 23.552 -4.918 -23.103 1.00 98.12 174 PHE A C 1
ATOM 1326 O O . PHE A 1 174 ? 22.562 -4.609 -23.768 1.00 98.12 174 PHE A O 1
ATOM 1333 N N . GLY A 1 175 ? 24.068 -4.110 -22.169 1.00 97.25 175 GLY A N 1
ATOM 1334 C CA . GLY A 1 175 ? 23.506 -2.808 -21.785 1.00 97.25 175 GLY A CA 1
ATOM 1335 C C . GLY A 1 175 ? 23.306 -1.858 -22.967 1.00 97.25 175 GLY A C 1
ATOM 1336 O O . GLY A 1 175 ? 22.207 -1.339 -23.177 1.00 97.25 175 GLY A O 1
ATOM 1337 N N . GLY A 1 176 ? 24.330 -1.697 -23.811 1.00 97.06 176 GLY A N 1
ATOM 1338 C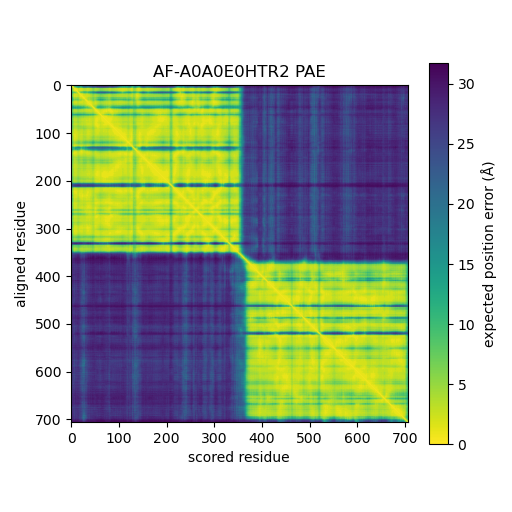 CA . GLY A 1 176 ? 24.227 -0.860 -25.014 1.00 97.06 176 GLY A CA 1
ATOM 1339 C C . GLY A 1 176 ? 23.235 -1.406 -26.051 1.00 97.06 176 GLY A C 1
ATOM 1340 O O . GLY A 1 176 ? 22.506 -0.653 -26.707 1.00 97.06 176 GLY A O 1
ATOM 1341 N N . ARG A 1 177 ? 23.148 -2.734 -26.187 1.00 98.19 177 ARG A N 1
ATOM 1342 C CA . ARG A 1 177 ? 22.222 -3.373 -27.134 1.00 98.19 177 ARG A CA 1
ATOM 1343 C C . ARG A 1 177 ? 20.768 -3.276 -26.680 1.00 98.19 177 ARG A C 1
ATOM 1345 O O . ARG A 1 177 ? 19.905 -2.935 -27.488 1.00 98.19 177 ARG A O 1
ATOM 1352 N N . VAL A 1 178 ? 20.479 -3.527 -25.403 1.00 98.19 178 VAL A N 1
ATOM 1353 C CA . VAL A 1 178 ? 19.111 -3.420 -24.875 1.00 98.19 178 VAL A CA 1
ATOM 1354 C C . VAL A 1 178 ? 18.643 -1.960 -24.820 1.00 98.19 178 VAL A C 1
ATOM 1356 O O . VAL A 1 178 ? 17.476 -1.695 -25.097 1.00 98.19 178 VAL A O 1
ATOM 1359 N N . ARG A 1 179 ? 19.548 -0.985 -24.633 1.00 97.50 179 ARG A N 1
ATOM 1360 C CA . ARG A 1 179 ? 19.246 0.447 -24.828 1.00 97.50 179 ARG A CA 1
ATOM 1361 C C . ARG A 1 179 ? 18.750 0.753 -26.244 1.00 97.50 179 ARG A C 1
ATOM 1363 O O . ARG A 1 179 ? 17.809 1.531 -26.405 1.00 97.50 179 ARG A O 1
ATOM 1370 N N . THR A 1 180 ? 19.367 0.144 -27.258 1.00 97.81 180 THR A N 1
ATOM 1371 C CA . THR A 1 180 ? 18.954 0.293 -28.667 1.00 97.81 180 THR A CA 1
ATOM 1372 C C . THR A 1 180 ? 17.565 -0.309 -28.895 1.00 97.81 180 THR A C 1
ATOM 1374 O O . THR A 1 180 ? 16.716 0.306 -29.544 1.00 97.81 180 THR A O 1
ATOM 1377 N N . LEU A 1 181 ? 17.296 -1.482 -28.310 1.00 98.38 181 LEU A N 1
ATOM 1378 C CA . LEU A 1 181 ? 15.969 -2.100 -28.338 1.00 98.38 181 LEU A CA 1
ATOM 1379 C C . LEU A 1 181 ? 14.912 -1.224 -27.640 1.00 98.38 181 LEU A C 1
ATOM 1381 O O . LEU A 1 181 ? 13.807 -1.082 -28.163 1.00 98.38 181 LEU A O 1
ATOM 1385 N N . ALA A 1 182 ? 15.253 -0.595 -26.511 1.00 98.50 182 ALA A N 1
ATOM 1386 C CA . ALA A 1 182 ? 14.363 0.322 -25.805 1.00 98.50 182 ALA A CA 1
ATOM 1387 C C . ALA A 1 182 ? 13.956 1.520 -26.673 1.00 98.50 182 ALA A C 1
ATOM 1389 O O . ALA A 1 182 ? 12.762 1.794 -26.782 1.00 98.50 182 ALA A O 1
ATOM 1390 N N . SER A 1 183 ? 14.898 2.162 -27.377 1.00 98.12 183 SER A N 1
ATOM 1391 C CA . SER A 1 183 ? 14.567 3.210 -28.361 1.00 98.12 183 SER A CA 1
ATOM 1392 C C . SER A 1 183 ? 13.616 2.709 -29.443 1.00 98.12 183 SER A C 1
ATOM 1394 O O . SER A 1 183 ? 12.627 3.370 -29.753 1.00 98.12 183 SER A O 1
ATOM 1396 N N . LYS A 1 184 ? 13.878 1.521 -30.004 1.00 98.31 184 LYS A N 1
ATOM 1397 C CA . LYS A 1 184 ? 13.031 0.945 -31.055 1.00 98.31 184 LYS A CA 1
ATOM 1398 C C . LYS A 1 184 ? 11.597 0.717 -30.564 1.00 98.31 184 LYS A C 1
ATOM 1400 O O . LYS A 1 184 ? 10.654 1.085 -31.259 1.00 98.31 184 LYS A O 1
ATOM 1405 N N . LEU A 1 185 ? 11.415 0.164 -29.364 1.00 98.69 185 LEU A N 1
ATOM 1406 C CA . LEU A 1 185 ? 10.080 -0.041 -28.793 1.00 98.69 185 LEU A CA 1
ATOM 1407 C C . LEU A 1 185 ? 9.386 1.271 -28.424 1.00 98.69 185 LEU A C 1
ATOM 1409 O O . LEU A 1 185 ? 8.197 1.409 -28.696 1.00 98.69 185 LEU A O 1
ATOM 1413 N N . LEU A 1 186 ? 10.100 2.255 -27.871 1.00 98.75 186 LEU A N 1
ATOM 1414 C CA . LEU A 1 186 ? 9.534 3.581 -27.601 1.00 98.75 186 LEU A CA 1
ATOM 1415 C C . LEU A 1 186 ? 9.091 4.284 -28.894 1.00 98.75 186 LEU A C 1
ATOM 1417 O O . LEU A 1 186 ? 8.057 4.957 -28.894 1.00 98.75 186 LEU A O 1
ATOM 1421 N N . ALA A 1 187 ? 9.808 4.077 -30.003 1.00 98.62 187 ALA A N 1
ATOM 1422 C CA . ALA A 1 187 ? 9.408 4.563 -31.320 1.00 98.62 187 ALA A CA 1
ATOM 1423 C C . ALA A 1 187 ? 8.135 3.882 -31.834 1.00 98.62 187 ALA A C 1
ATOM 1425 O O . ALA A 1 187 ? 7.185 4.558 -32.238 1.00 98.62 187 ALA A O 1
ATOM 1426 N N . ILE A 1 188 ? 8.076 2.550 -31.748 1.00 98.69 188 ILE A N 1
ATOM 1427 C CA . ILE A 1 188 ? 6.888 1.766 -32.105 1.00 98.69 188 ILE A CA 1
ATOM 1428 C C . ILE A 1 188 ? 5.671 2.210 -31.278 1.00 98.69 188 ILE A C 1
ATOM 1430 O O . ILE A 1 188 ? 4.603 2.472 -31.832 1.00 98.69 188 ILE A O 1
ATOM 1434 N N . LEU A 1 189 ? 5.836 2.342 -29.961 1.00 98.75 189 LEU A N 1
ATOM 1435 C CA . LEU A 1 189 ? 4.779 2.748 -29.037 1.00 98.75 189 LEU A CA 1
ATOM 1436 C C . LEU A 1 189 ? 4.328 4.192 -29.281 1.00 98.75 189 LEU A C 1
ATOM 1438 O O . LEU A 1 189 ? 3.132 4.464 -29.191 1.00 98.75 189 LEU A O 1
ATOM 1442 N N . SER A 1 190 ? 5.236 5.107 -29.638 1.00 98.69 190 SER A N 1
ATOM 1443 C CA . SER A 1 190 ? 4.874 6.485 -30.001 1.00 98.69 190 SER A CA 1
ATOM 1444 C C . SER A 1 190 ? 4.006 6.519 -31.261 1.00 98.69 190 SER A C 1
ATOM 1446 O O . SER A 1 190 ? 2.956 7.162 -31.266 1.00 98.69 190 SER A O 1
ATOM 1448 N N . LEU A 1 191 ? 4.377 5.755 -32.295 1.00 98.44 191 LEU A N 1
ATOM 1449 C CA . LEU A 1 191 ? 3.564 5.610 -33.507 1.00 98.44 191 LEU A CA 1
ATOM 1450 C C . LEU A 1 191 ? 2.204 4.979 -33.215 1.00 98.44 191 LEU A C 1
ATOM 1452 O O . LEU A 1 191 ? 1.198 5.434 -33.755 1.00 98.44 191 LEU A O 1
ATOM 1456 N N . GLY A 1 192 ? 2.158 3.983 -32.326 1.00 97.94 192 GLY A N 1
ATOM 1457 C CA . GLY A 1 192 ? 0.907 3.379 -31.865 1.00 97.94 192 GLY A CA 1
ATOM 1458 C C . GLY A 1 192 ? -0.019 4.408 -31.214 1.00 97.94 192 GLY A C 1
ATOM 1459 O O . GLY A 1 192 ? -1.239 4.335 -31.352 1.00 97.94 192 GLY A O 1
ATOM 1460 N N . LEU A 1 193 ? 0.537 5.443 -30.580 1.00 96.62 193 LEU A N 1
ATOM 1461 C CA . LEU A 1 193 ? -0.240 6.549 -30.024 1.00 96.62 193 LEU A CA 1
ATOM 1462 C C . LEU A 1 193 ? -0.754 7.544 -31.076 1.00 96.62 193 LEU A C 1
ATOM 1464 O O . LEU A 1 193 ? -1.568 8.400 -30.730 1.00 96.62 193 LEU A O 1
ATOM 1468 N N . GLY A 1 194 ? -0.317 7.429 -32.333 1.00 96.25 194 GLY A N 1
ATOM 1469 C CA . GLY A 1 194 ? -0.523 8.438 -33.372 1.00 96.25 194 GLY A CA 1
ATOM 1470 C C . GLY A 1 194 ? 0.405 9.648 -33.220 1.00 96.25 194 GLY A C 1
ATOM 1471 O O . GLY A 1 194 ? 0.083 10.730 -33.709 1.00 96.25 194 GLY A O 1
ATOM 1472 N N . LEU A 1 195 ? 1.527 9.487 -32.512 1.00 96.81 195 LEU A N 1
ATOM 1473 C CA . LEU A 1 195 ? 2.505 10.538 -32.230 1.00 96.81 195 LEU A CA 1
ATOM 1474 C C . LEU A 1 195 ? 3.777 10.347 -33.080 1.00 96.81 195 LEU A C 1
ATOM 1476 O O . LEU A 1 195 ? 4.036 9.238 -33.553 1.00 96.81 195 LEU A O 1
ATOM 1480 N N . PRO A 1 196 ? 4.600 11.401 -33.260 1.00 97.62 196 PRO A N 1
ATOM 1481 C CA . PRO A 1 196 ? 5.934 11.267 -33.849 1.00 97.62 196 PRO A CA 1
ATOM 1482 C C . PRO A 1 196 ? 6.784 10.220 -33.120 1.00 97.62 196 PRO A C 1
ATOM 1484 O O . PRO A 1 196 ? 6.692 10.107 -31.895 1.00 97.62 196 PRO A O 1
ATOM 1487 N N . GLU A 1 197 ? 7.619 9.491 -33.861 1.00 97.00 197 GLU A N 1
ATOM 1488 C CA . GLU A 1 197 ? 8.402 8.334 -33.389 1.00 97.00 197 GLU A CA 1
ATOM 1489 C C . GLU A 1 197 ? 9.223 8.634 -32.133 1.00 97.00 197 GLU A C 1
ATOM 1491 O O . GLU A 1 197 ? 9.264 7.851 -31.194 1.00 97.00 197 GLU A O 1
ATOM 1496 N N . GLU A 1 198 ? 9.829 9.808 -32.061 1.00 95.50 198 GLU A N 1
ATOM 1497 C CA . GLU A 1 198 ? 10.703 10.208 -30.967 1.00 95.50 198 GLU A CA 1
ATOM 1498 C C . GLU A 1 198 ? 9.958 10.664 -29.700 1.00 95.50 198 GLU A C 1
ATOM 1500 O O . GLU A 1 198 ? 10.589 11.028 -28.707 1.00 95.50 198 GLU A O 1
ATOM 1505 N N . THR A 1 199 ? 8.620 10.706 -29.714 1.00 96.62 199 THR A N 1
ATOM 1506 C CA . THR A 1 199 ? 7.845 11.436 -28.700 1.00 96.62 199 THR A CA 1
ATOM 1507 C C . THR A 1 199 ? 8.002 10.867 -27.298 1.00 96.62 199 THR A C 1
ATOM 1509 O O . THR A 1 199 ? 8.326 11.634 -26.390 1.00 96.62 199 THR A O 1
ATOM 1512 N N . LEU A 1 200 ? 7.772 9.565 -27.095 1.00 97.88 200 LEU A N 1
ATOM 1513 C CA . LEU A 1 200 ? 7.871 8.962 -25.762 1.00 97.88 200 LEU A CA 1
ATOM 1514 C C . LEU A 1 200 ? 9.303 9.024 -25.232 1.00 97.88 200 LEU A C 1
ATOM 1516 O O . LEU A 1 200 ? 9.510 9.458 -24.103 1.00 97.88 200 LEU A O 1
ATOM 1520 N N . GLU A 1 201 ? 10.296 8.677 -26.053 1.00 96.62 201 GLU A N 1
ATOM 1521 C CA . GLU A 1 201 ? 11.701 8.725 -25.638 1.00 96.62 201 GLU A CA 1
ATOM 1522 C C . GLU A 1 201 ? 12.130 10.145 -25.244 1.00 96.62 201 GLU A C 1
ATOM 1524 O O . GLU A 1 201 ? 12.691 10.344 -24.169 1.00 96.62 201 GLU A O 1
ATOM 1529 N N . ARG A 1 202 ? 11.781 11.157 -26.047 1.00 94.12 202 ARG A N 1
ATOM 1530 C CA . ARG A 1 202 ? 12.066 12.566 -25.736 1.00 94.12 202 ARG A CA 1
ATOM 1531 C C . ARG A 1 202 ? 11.412 13.028 -24.432 1.00 94.12 202 ARG A C 1
ATOM 1533 O O . ARG A 1 202 ? 11.925 13.933 -23.786 1.00 94.12 202 ARG A O 1
ATOM 1540 N N . ARG A 1 203 ? 10.256 12.469 -24.066 1.00 94.56 203 ARG A N 1
ATOM 1541 C CA . ARG A 1 203 ? 9.524 12.821 -22.834 1.00 94.56 203 ARG A CA 1
ATOM 1542 C C . ARG A 1 203 ? 10.079 12.116 -21.599 1.00 94.56 203 ARG A C 1
ATOM 1544 O O . ARG A 1 203 ? 9.888 12.617 -20.498 1.00 94.56 203 ARG A O 1
ATOM 1551 N N . LEU A 1 204 ? 10.764 10.992 -21.789 1.00 95.50 204 LEU A N 1
ATOM 1552 C CA . LEU A 1 204 ? 11.423 10.223 -20.733 1.00 95.50 204 LEU A CA 1
ATOM 1553 C C . LEU A 1 204 ? 12.893 10.627 -20.525 1.00 95.50 204 LEU A C 1
ATOM 1555 O O . LEU A 1 204 ? 13.563 10.053 -19.673 1.00 95.50 204 LEU A O 1
ATOM 1559 N N . ARG A 1 205 ? 13.388 11.606 -21.287 1.00 91.62 205 ARG A N 1
ATOM 1560 C CA . ARG A 1 205 ? 14.749 12.153 -21.219 1.00 91.62 205 ARG A CA 1
ATOM 1561 C C . ARG A 1 205 ? 14.701 13.655 -20.975 1.00 91.62 205 ARG A C 1
ATOM 1563 O O . ARG A 1 205 ? 13.686 14.305 -21.238 1.00 91.62 205 ARG A O 1
ATOM 1570 N N . ARG A 1 206 ? 15.814 14.232 -20.523 1.00 81.62 206 ARG A N 1
ATOM 1571 C CA . ARG A 1 206 ? 15.982 15.688 -20.466 1.00 81.62 206 ARG A CA 1
ATOM 1572 C C . ARG A 1 206 ? 17.069 16.119 -21.440 1.00 81.62 206 ARG A C 1
ATOM 1574 O O . ARG A 1 206 ? 18.223 15.746 -21.289 1.00 81.62 206 ARG A O 1
ATOM 1581 N N . HIS A 1 207 ? 16.691 16.986 -22.375 1.00 68.31 207 HIS A N 1
ATOM 1582 C CA . HIS A 1 207 ? 17.634 17.755 -23.181 1.00 68.31 207 HIS A CA 1
ATOM 1583 C C . HIS A 1 207 ? 17.659 19.189 -22.663 1.00 68.31 207 HIS A C 1
ATOM 1585 O O . HIS A 1 207 ? 16.643 19.887 -22.731 1.00 68.31 207 HIS A O 1
ATOM 1591 N N . ASP A 1 208 ? 18.794 19.639 -22.131 1.00 59.62 208 ASP A N 1
ATOM 1592 C CA . ASP A 1 208 ? 18.981 21.052 -21.818 1.00 59.62 208 ASP A CA 1
ATOM 1593 C C . ASP A 1 208 ? 19.650 21.824 -22.969 1.00 59.62 208 ASP A C 1
ATOM 1595 O O . ASP A 1 208 ? 20.202 21.262 -23.915 1.00 59.62 208 ASP A O 1
ATOM 1599 N N . GLN A 1 209 ? 19.569 23.155 -22.904 1.00 50.62 209 GLN A N 1
ATOM 1600 C CA . GLN A 1 209 ? 20.133 24.058 -23.916 1.00 50.62 209 GLN A CA 1
ATOM 1601 C C . GLN A 1 209 ? 21.674 24.130 -23.872 1.00 50.62 209 GLN A C 1
ATOM 1603 O O . GLN A 1 209 ? 22.269 24.813 -24.703 1.00 50.62 209 GLN A O 1
ATOM 1608 N N . HIS A 1 210 ? 22.311 23.444 -22.914 1.00 52.22 210 HIS A N 1
ATOM 1609 C CA . HIS A 1 210 ? 23.762 23.402 -22.711 1.00 52.22 210 HIS A CA 1
ATOM 1610 C C . HIS A 1 210 ? 24.381 22.072 -23.174 1.00 52.22 210 HIS A C 1
ATOM 1612 O O . HIS A 1 210 ? 25.598 21.912 -23.094 1.00 52.22 210 HIS A O 1
ATOM 1618 N N . GLY A 1 211 ? 23.572 21.147 -23.705 1.00 48.66 211 GLY A N 1
ATOM 1619 C CA . GLY A 1 211 ? 24.032 19.876 -24.260 1.00 48.66 211 GLY A CA 1
ATOM 1620 C C . GLY A 1 211 ? 24.272 18.782 -23.219 1.00 48.66 211 GLY A C 1
ATOM 1621 O O . GLY A 1 211 ? 24.923 17.792 -23.549 1.00 48.66 211 GLY A O 1
ATOM 1622 N N . VAL A 1 212 ? 23.765 18.933 -21.989 1.00 49.28 212 VAL A N 1
ATOM 1623 C CA . VAL A 1 212 ? 23.736 17.840 -21.009 1.00 49.28 212 VAL A CA 1
ATOM 1624 C C . VAL A 1 212 ? 22.484 17.009 -21.282 1.00 49.28 212 VAL A C 1
ATOM 1626 O O . VAL A 1 212 ? 21.354 17.470 -21.106 1.00 49.28 212 VAL A O 1
ATOM 1629 N N . ASP A 1 213 ? 22.704 15.807 -21.803 1.00 62.56 213 ASP A N 1
ATOM 1630 C CA . ASP A 1 213 ? 21.670 14.839 -22.154 1.00 62.56 213 ASP A CA 1
ATOM 1631 C C . ASP A 1 213 ? 21.559 13.822 -21.012 1.00 62.56 213 ASP A C 1
ATOM 1633 O O . ASP A 1 213 ? 22.382 12.909 -20.909 1.00 62.56 213 ASP A O 1
ATOM 1637 N N . ASP A 1 214 ? 20.579 14.012 -20.121 1.00 79.12 214 ASP A N 1
ATOM 1638 C CA . ASP A 1 214 ? 20.255 12.989 -19.125 1.00 79.12 214 ASP A CA 1
ATOM 1639 C C . ASP A 1 214 ? 19.529 11.855 -19.872 1.00 79.12 214 ASP A C 1
ATOM 1641 O O . ASP A 1 214 ? 18.312 11.908 -20.103 1.00 79.12 214 ASP A O 1
ATOM 1645 N N . ASP A 1 215 ? 20.304 10.861 -20.315 1.00 89.38 215 ASP A N 1
ATOM 1646 C CA . ASP A 1 215 ? 19.801 9.663 -20.992 1.00 89.38 215 ASP A CA 1
ATOM 1647 C C . ASP A 1 215 ? 18.992 8.771 -20.029 1.00 89.38 215 ASP A C 1
ATOM 1649 O O . ASP A 1 215 ? 19.039 8.910 -18.805 1.00 89.38 215 ASP A O 1
ATOM 1653 N N . LEU A 1 216 ? 18.244 7.829 -20.600 1.00 95.00 216 LEU A N 1
ATOM 1654 C CA . LEU A 1 216 ? 17.550 6.781 -19.855 1.00 95.00 216 LEU A CA 1
ATOM 1655 C C . LEU A 1 216 ? 18.544 5.935 -19.051 1.00 95.00 216 LEU A C 1
ATOM 1657 O O . LEU A 1 216 ? 19.588 5.523 -19.565 1.00 95.00 216 LEU A O 1
ATOM 1661 N N . LEU A 1 217 ? 18.175 5.627 -17.810 1.00 96.31 217 LEU A N 1
ATOM 1662 C CA . LEU A 1 217 ? 18.934 4.750 -16.928 1.00 96.31 217 LEU A CA 1
ATOM 1663 C C . LEU A 1 217 ? 18.409 3.326 -17.081 1.00 96.31 217 LEU A C 1
ATOM 1665 O O . LEU A 1 217 ? 17.222 3.076 -16.896 1.00 96.31 217 LEU A O 1
ATOM 1669 N N . LEU A 1 218 ? 19.278 2.383 -17.428 1.00 97.88 218 LEU A N 1
ATOM 1670 C CA . LEU A 1 218 ? 18.922 0.972 -17.494 1.00 97.88 218 LEU A CA 1
ATOM 1671 C C . LEU A 1 218 ? 19.543 0.253 -16.307 1.00 97.88 218 LEU A C 1
ATOM 1673 O O . LEU A 1 218 ? 20.763 0.081 -16.249 1.00 97.88 218 LEU A O 1
ATOM 1677 N N . GLN A 1 219 ? 18.694 -0.166 -15.376 1.00 96.81 219 GLN A N 1
ATOM 1678 C CA . GLN A 1 219 ? 19.090 -0.912 -14.188 1.00 96.81 219 GLN A CA 1
ATOM 1679 C C . GLN A 1 219 ? 18.908 -2.406 -14.447 1.00 96.81 219 GLN A C 1
ATOM 1681 O O . GLN A 1 219 ? 17.809 -2.840 -14.786 1.00 96.81 219 GLN A O 1
ATOM 1686 N N . LEU A 1 220 ? 19.964 -3.199 -14.284 1.00 98.19 220 LEU A N 1
ATOM 1687 C CA . LEU A 1 220 ? 19.901 -4.654 -14.350 1.00 98.19 220 LEU A CA 1
ATOM 1688 C C . LEU A 1 220 ? 19.665 -5.220 -12.946 1.00 98.19 220 LEU A C 1
ATOM 1690 O O . LEU A 1 220 ? 20.455 -4.984 -12.032 1.00 98.19 220 LEU A O 1
ATOM 1694 N N . LYS A 1 221 ? 18.608 -6.020 -12.796 1.00 97.81 221 LYS A N 1
ATOM 1695 C CA . LYS A 1 221 ? 18.363 -6.874 -11.634 1.00 97.81 221 LYS A CA 1
ATOM 1696 C C . LYS A 1 221 ? 18.390 -8.334 -12.062 1.00 97.81 221 LYS A C 1
ATOM 1698 O O . LYS A 1 221 ? 17.538 -8.778 -12.833 1.00 97.81 221 LYS A O 1
ATOM 1703 N N . ILE A 1 222 ? 19.360 -9.087 -11.560 1.00 98.38 222 ILE A N 1
ATOM 1704 C CA . ILE A 1 222 ? 19.374 -10.544 -11.683 1.00 98.38 222 ILE A CA 1
ATOM 1705 C C . ILE A 1 222 ? 18.689 -11.098 -10.441 1.00 98.38 222 ILE A C 1
ATOM 1707 O O . ILE A 1 222 ? 19.243 -10.992 -9.352 1.00 98.38 222 ILE A O 1
ATOM 1711 N N . ASN A 1 223 ? 17.492 -11.656 -10.599 1.00 98.00 223 ASN A N 1
ATOM 1712 C CA . ASN A 1 223 ? 16.770 -12.314 -9.515 1.00 98.00 223 ASN A CA 1
ATOM 1713 C C . ASN A 1 223 ? 17.091 -13.809 -9.519 1.00 98.00 223 ASN A C 1
ATOM 1715 O O . ASN A 1 223 ? 16.968 -14.470 -10.556 1.00 98.00 223 ASN A O 1
ATOM 1719 N N . TYR A 1 224 ? 17.451 -14.330 -8.356 1.00 98.19 224 TYR A N 1
ATOM 1720 C CA . TYR A 1 224 ? 17.729 -15.731 -8.094 1.00 98.19 224 TYR A CA 1
ATOM 1721 C C . TYR A 1 224 ? 16.679 -16.268 -7.128 1.00 98.19 224 TYR A C 1
ATOM 1723 O O . TYR A 1 224 ? 16.564 -15.798 -5.998 1.00 98.19 224 TYR A O 1
ATOM 1731 N N . TYR A 1 225 ? 15.911 -17.253 -7.584 1.00 97.50 225 TYR A N 1
ATOM 1732 C CA . TYR A 1 225 ? 14.858 -17.908 -6.816 1.00 97.50 225 TYR A CA 1
ATOM 1733 C C . TYR A 1 225 ? 15.316 -19.332 -6.482 1.00 97.50 225 TYR A C 1
ATOM 1735 O O . TYR A 1 225 ? 15.204 -20.227 -7.333 1.00 97.50 225 TYR A O 1
ATOM 1743 N N . PRO A 1 226 ? 15.852 -19.563 -5.270 1.00 95.88 226 PRO A N 1
ATOM 1744 C CA . PRO A 1 226 ? 16.229 -20.896 -4.823 1.00 95.88 226 PRO A CA 1
ATOM 1745 C C . PRO A 1 226 ? 15.020 -21.835 -4.775 1.00 95.88 226 PRO A C 1
ATOM 1747 O O . PRO A 1 226 ? 13.866 -21.396 -4.748 1.00 95.88 226 PRO A O 1
ATOM 1750 N N . ARG A 1 227 ? 15.281 -23.143 -4.684 1.00 96.38 227 ARG A N 1
ATOM 1751 C CA . ARG A 1 227 ? 14.218 -24.134 -4.480 1.00 96.38 227 ARG A CA 1
ATOM 1752 C C . ARG A 1 227 ? 13.448 -23.821 -3.194 1.00 96.38 227 ARG A C 1
ATOM 1754 O O . ARG A 1 227 ? 14.037 -23.546 -2.151 1.00 96.38 227 ARG A O 1
ATOM 1761 N N . CYS A 1 228 ? 12.124 -23.874 -3.259 1.00 95.50 228 CYS A N 1
ATOM 1762 C CA . CYS A 1 228 ? 11.253 -23.612 -2.119 1.00 95.50 228 CYS A CA 1
ATOM 1763 C C . CYS A 1 228 ? 10.538 -24.905 -1.694 1.00 95.50 228 CYS A C 1
ATOM 1765 O O . CYS A 1 228 ? 9.825 -25.488 -2.507 1.00 95.50 228 CYS A O 1
ATOM 1767 N N . PRO A 1 229 ? 10.643 -25.365 -0.433 1.00 93.94 229 PRO A N 1
ATOM 1768 C CA . PRO A 1 229 ? 9.972 -26.596 -0.001 1.00 93.94 229 PRO A CA 1
ATOM 1769 C C . PRO A 1 229 ? 8.436 -26.464 0.006 1.00 93.94 229 PRO A C 1
ATOM 1771 O O . PRO A 1 229 ? 7.725 -27.460 -0.170 1.00 93.94 229 PRO A O 1
ATOM 1774 N N . ARG A 1 230 ? 7.919 -25.235 0.164 1.00 94.12 230 ARG A N 1
ATOM 1775 C CA . ARG A 1 230 ? 6.486 -24.894 0.216 1.00 94.12 230 ARG A CA 1
ATOM 1776 C C . ARG A 1 230 ? 6.132 -23.772 -0.772 1.00 94.12 230 ARG A C 1
ATOM 1778 O O . ARG A 1 230 ? 5.813 -22.663 -0.340 1.00 94.12 230 ARG A O 1
ATOM 1785 N N . PRO A 1 231 ? 6.179 -24.039 -2.090 1.00 95.44 231 PRO A N 1
ATOM 1786 C CA . PRO A 1 231 ? 5.877 -23.034 -3.111 1.00 95.44 231 PRO A CA 1
ATOM 1787 C C . PRO A 1 231 ? 4.402 -22.596 -3.094 1.00 95.44 231 PRO A C 1
ATOM 1789 O O . PRO A 1 231 ? 4.070 -21.516 -3.561 1.00 95.44 231 PRO A O 1
ATOM 1792 N N . ASP A 1 232 ? 3.524 -23.393 -2.481 1.00 94.31 232 ASP A N 1
ATOM 1793 C CA . ASP A 1 232 ? 2.126 -23.063 -2.194 1.00 94.31 232 ASP A CA 1
ATOM 1794 C C . ASP A 1 232 ? 1.956 -21.975 -1.114 1.00 94.31 232 ASP A C 1
ATOM 1796 O O . ASP A 1 232 ? 0.873 -21.414 -0.951 1.00 94.31 232 ASP A O 1
ATOM 1800 N N . LEU A 1 233 ? 3.014 -21.673 -0.355 1.00 94.31 233 LEU A N 1
ATOM 1801 C CA . LEU A 1 233 ? 2.988 -20.698 0.735 1.00 94.31 233 LEU A CA 1
ATOM 1802 C C . LEU A 1 233 ? 3.819 -19.443 0.467 1.00 94.31 233 LEU A C 1
ATOM 1804 O O . LEU A 1 233 ? 3.666 -18.484 1.218 1.00 94.31 233 LEU A O 1
ATOM 1808 N N . ALA A 1 234 ? 4.687 -19.434 -0.545 1.00 93.62 234 ALA A N 1
ATOM 1809 C CA . ALA A 1 234 ? 5.641 -18.358 -0.799 1.00 93.62 234 ALA A CA 1
ATOM 1810 C C . ALA A 1 234 ? 5.517 -17.803 -2.220 1.00 93.62 234 ALA A C 1
ATOM 1812 O O . ALA A 1 234 ? 5.019 -18.457 -3.132 1.00 93.62 234 ALA A O 1
ATOM 1813 N N . VAL A 1 235 ? 6.032 -16.592 -2.412 1.00 94.06 235 VAL A N 1
ATOM 1814 C CA . VAL A 1 235 ? 6.230 -15.984 -3.732 1.00 94.06 235 VAL A CA 1
ATOM 1815 C C . VAL A 1 235 ? 7.685 -15.573 -3.869 1.00 94.06 235 VAL A C 1
ATOM 1817 O O . VAL A 1 235 ? 8.324 -15.200 -2.885 1.00 94.06 235 VAL A O 1
ATOM 1820 N N . GLY A 1 236 ? 8.198 -15.641 -5.092 1.00 93.44 236 GLY A N 1
ATOM 1821 C CA . GLY A 1 236 ? 9.523 -15.143 -5.430 1.00 93.44 236 GLY A CA 1
ATOM 1822 C C . GLY A 1 236 ? 9.530 -13.622 -5.428 1.00 93.44 236 GLY A C 1
ATOM 1823 O O . GLY A 1 236 ? 10.377 -13.028 -4.789 1.00 93.44 236 GLY A O 1
ATOM 1824 N N . VAL A 1 237 ? 8.535 -13.007 -6.071 1.00 91.06 237 VAL A N 1
ATOM 1825 C CA . VAL A 1 237 ? 8.265 -11.562 -5.995 1.00 91.06 237 VAL A CA 1
ATOM 1826 C C . VAL A 1 237 ? 6.773 -11.377 -5.804 1.00 91.06 237 VAL A C 1
ATOM 1828 O O . VAL A 1 237 ? 5.981 -12.079 -6.441 1.00 91.06 237 VAL A O 1
ATOM 1831 N N . GLU A 1 238 ? 6.383 -10.461 -4.926 1.00 88.38 238 GLU A N 1
ATOM 1832 C CA . GLU A 1 238 ? 4.979 -10.152 -4.673 1.00 88.38 238 GLU A CA 1
ATOM 1833 C C . GLU A 1 238 ? 4.268 -9.521 -5.878 1.00 88.38 238 GLU A C 1
ATOM 1835 O O . GLU A 1 238 ? 4.887 -9.116 -6.862 1.00 88.38 238 GLU A O 1
ATOM 1840 N N . ALA A 1 239 ? 2.940 -9.439 -5.801 1.00 89.62 239 ALA A N 1
ATOM 1841 C CA . ALA A 1 239 ? 2.148 -8.757 -6.812 1.00 89.62 239 ALA A CA 1
ATOM 1842 C C . ALA A 1 239 ? 2.468 -7.253 -6.826 1.00 89.62 239 ALA A C 1
ATOM 1844 O O . ALA A 1 239 ? 2.217 -6.556 -5.843 1.00 89.62 239 ALA A O 1
ATOM 1845 N N . HIS A 1 240 ? 2.993 -6.753 -7.941 1.00 88.94 240 HIS A N 1
ATOM 1846 C CA . HIS A 1 240 ? 3.357 -5.349 -8.123 1.00 88.94 240 HIS A CA 1
ATOM 1847 C C . HIS A 1 240 ? 3.221 -4.922 -9.590 1.00 88.94 240 HIS A C 1
ATOM 1849 O O . HIS A 1 240 ? 3.001 -5.746 -10.475 1.00 88.94 240 HIS A O 1
ATOM 1855 N N . THR A 1 241 ? 3.319 -3.618 -9.843 1.00 92.12 241 THR A N 1
ATOM 1856 C CA . THR A 1 241 ? 3.552 -3.075 -11.191 1.00 92.12 241 THR A CA 1
ATOM 1857 C C . THR A 1 241 ? 4.955 -2.473 -11.246 1.00 92.12 241 THR A C 1
ATOM 1859 O O . THR A 1 241 ? 5.495 -2.064 -10.208 1.00 92.12 241 THR A O 1
ATOM 1862 N N . ASP A 1 242 ? 5.551 -2.399 -12.430 1.00 92.94 242 ASP A N 1
ATOM 1863 C CA . ASP A 1 242 ? 6.888 -1.829 -12.589 1.00 92.94 242 ASP A CA 1
ATOM 1864 C C . ASP A 1 242 ? 6.818 -0.307 -12.647 1.00 92.94 242 ASP A C 1
ATOM 1866 O O . ASP A 1 242 ? 6.034 0.254 -13.402 1.00 92.94 242 ASP A O 1
ATOM 1870 N N . VAL A 1 243 ? 7.660 0.384 -11.879 1.00 93.25 243 VAL A N 1
ATOM 1871 C CA . VAL A 1 243 ? 7.723 1.860 -11.911 1.00 93.25 243 VAL A CA 1
ATOM 1872 C C . VAL A 1 243 ? 8.360 2.403 -13.192 1.00 93.25 243 VAL A C 1
ATOM 1874 O O . VAL A 1 243 ? 8.127 3.559 -13.541 1.00 93.25 243 VAL A O 1
ATOM 1877 N N . SER A 1 244 ? 9.174 1.584 -13.865 1.00 94.31 244 SER A N 1
ATOM 1878 C CA . SER A 1 244 ? 9.956 1.921 -15.059 1.00 94.31 244 SER A CA 1
ATOM 1879 C C . SER A 1 244 ? 9.080 2.416 -16.226 1.00 94.31 244 SER A C 1
ATOM 1881 O O . SER A 1 244 ? 7.852 2.457 -16.162 1.00 94.31 244 SER A O 1
ATOM 1883 N N . ALA A 1 245 ? 9.701 2.829 -17.330 1.00 98.12 245 ALA A N 1
ATOM 1884 C CA . ALA A 1 245 ? 8.984 3.042 -18.587 1.00 98.12 245 ALA A CA 1
ATOM 1885 C C . ALA A 1 245 ? 8.705 1.707 -19.287 1.00 98.12 245 ALA A C 1
ATOM 1887 O O . ALA A 1 245 ? 7.575 1.421 -19.678 1.00 98.12 245 ALA A O 1
ATOM 1888 N N . LEU A 1 246 ? 9.749 0.891 -19.422 1.00 98.81 246 LEU A N 1
ATOM 1889 C CA . LEU A 1 246 ? 9.701 -0.463 -19.962 1.00 98.81 246 LEU A CA 1
ATOM 1890 C C . LEU A 1 246 ? 10.575 -1.371 -19.101 1.00 98.81 246 LEU A C 1
ATOM 1892 O O . LEU A 1 246 ? 11.619 -0.930 -18.615 1.00 98.81 246 LEU A O 1
ATOM 1896 N N . SER A 1 247 ? 10.206 -2.642 -18.992 1.00 98.62 247 SER A N 1
ATOM 1897 C CA . SER A 1 247 ? 11.065 -3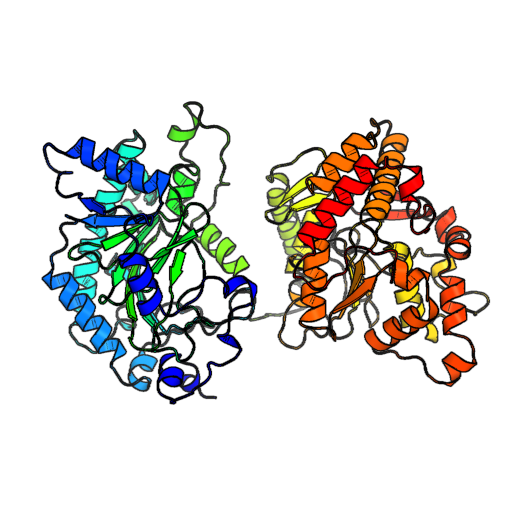.666 -18.387 1.00 98.62 247 SER A CA 1
ATOM 1898 C C . SER A 1 247 ? 11.300 -4.809 -19.361 1.00 98.62 247 SER A C 1
ATOM 1900 O O . SER A 1 247 ? 10.350 -5.295 -19.966 1.00 98.62 247 SER A O 1
ATOM 1902 N N . PHE A 1 248 ? 12.550 -5.249 -19.503 1.00 98.69 248 PHE A N 1
ATOM 1903 C CA . PHE A 1 248 ? 12.951 -6.352 -20.383 1.00 98.69 248 PHE A CA 1
ATOM 1904 C C . PHE A 1 248 ? 13.364 -7.552 -19.545 1.00 98.69 248 PHE A C 1
ATOM 1906 O O . PHE A 1 248 ? 14.312 -7.450 -18.770 1.00 98.69 248 PHE A O 1
ATOM 1913 N N . ILE A 1 249 ? 12.684 -8.683 -19.703 1.00 98.12 249 ILE A N 1
ATOM 1914 C CA . ILE A 1 249 ? 12.858 -9.850 -18.840 1.00 98.12 249 ILE A CA 1
ATOM 1915 C C . ILE A 1 249 ? 13.336 -11.048 -19.659 1.00 98.12 249 ILE A C 1
ATOM 1917 O O . ILE A 1 249 ? 12.646 -11.550 -20.551 1.00 98.12 249 ILE A O 1
ATOM 1921 N N . LEU A 1 250 ? 14.515 -11.544 -19.292 1.00 97.06 250 LEU A N 1
ATOM 1922 C CA . LEU A 1 250 ? 15.048 -12.843 -19.692 1.00 97.06 250 LEU A CA 1
ATOM 1923 C C . LEU A 1 250 ? 14.914 -13.819 -18.521 1.00 97.06 250 LEU A C 1
ATOM 1925 O O . LEU A 1 250 ? 14.971 -13.415 -17.361 1.00 97.06 250 LEU A O 1
ATOM 1929 N N . HIS A 1 251 ? 14.809 -15.113 -18.805 1.00 95.12 251 HIS A N 1
ATOM 1930 C CA . HIS A 1 251 ? 14.846 -16.158 -17.782 1.00 95.12 251 HIS A CA 1
ATOM 1931 C C . HIS A 1 251 ? 15.571 -17.411 -18.291 1.00 95.12 251 HIS A C 1
ATOM 1933 O O . HIS A 1 251 ? 15.798 -17.561 -19.494 1.00 95.12 251 HIS A O 1
ATOM 1939 N N . ASN A 1 252 ? 15.933 -18.310 -17.376 1.00 95.19 252 ASN A N 1
ATOM 1940 C CA . ASN A 1 252 ? 16.660 -19.557 -17.648 1.00 95.19 252 ASN A CA 1
ATOM 1941 C C . ASN A 1 252 ? 15.759 -20.732 -18.099 1.00 95.19 252 ASN A C 1
ATOM 1943 O O . ASN A 1 252 ? 16.092 -21.896 -17.906 1.00 95.19 252 ASN A O 1
ATOM 1947 N N . GLY A 1 253 ? 14.577 -20.445 -18.652 1.00 93.38 253 GLY A N 1
ATOM 1948 C CA . GLY A 1 253 ? 13.597 -21.466 -19.054 1.00 93.38 253 GLY A CA 1
ATOM 1949 C C . GLY A 1 253 ? 12.716 -22.020 -17.925 1.00 93.38 253 GLY A C 1
ATOM 1950 O O . GLY A 1 253 ? 11.715 -22.670 -18.217 1.00 93.38 253 GLY A O 1
ATOM 1951 N N . VAL A 1 254 ? 13.008 -21.722 -16.653 1.00 95.75 254 VAL A N 1
ATOM 1952 C CA . VAL A 1 254 ? 12.131 -22.104 -15.532 1.00 95.75 254 VAL A CA 1
ATOM 1953 C C . VAL A 1 254 ? 10.950 -21.119 -15.430 1.00 95.75 254 VAL A C 1
ATOM 1955 O O . VAL A 1 254 ? 11.177 -19.901 -15.382 1.00 95.75 254 VAL A O 1
ATOM 1958 N N . PRO A 1 255 ? 9.689 -21.601 -15.424 1.00 95.06 255 PRO A N 1
ATOM 1959 C CA . PRO A 1 255 ? 8.510 -20.746 -15.318 1.00 95.06 255 PRO A CA 1
ATOM 1960 C C . PRO A 1 255 ? 8.419 -20.096 -13.936 1.00 95.06 255 PRO A C 1
ATOM 1962 O O . PRO A 1 255 ? 9.006 -20.571 -12.967 1.00 95.06 255 PRO A O 1
ATOM 1965 N N . GLY A 1 256 ? 7.660 -19.008 -13.838 1.00 95.12 256 GLY A N 1
ATOM 1966 C CA . GLY A 1 256 ? 7.396 -18.358 -12.553 1.00 95.12 256 GLY A CA 1
ATOM 1967 C C . GLY A 1 256 ? 6.678 -17.024 -12.682 1.00 95.12 256 GLY A C 1
ATOM 1968 O O . GLY A 1 256 ? 5.842 -16.706 -11.846 1.00 95.12 256 GLY A O 1
ATOM 1969 N N . LEU A 1 257 ? 6.940 -16.271 -13.752 1.00 97.19 257 LEU A N 1
ATOM 1970 C CA . LEU A 1 257 ? 6.253 -15.006 -14.003 1.00 97.19 257 LEU A CA 1
ATOM 1971 C C . LEU A 1 257 ? 4.757 -15.243 -14.254 1.00 97.19 257 LEU A C 1
ATOM 1973 O O . LEU A 1 257 ? 4.388 -16.050 -15.110 1.00 97.19 257 LEU A O 1
ATOM 1977 N N . GLN A 1 258 ? 3.913 -14.499 -13.543 1.00 96.62 258 GLN A N 1
ATOM 1978 C CA . GLN A 1 258 ? 2.481 -14.410 -13.806 1.00 96.62 258 GLN A CA 1
ATOM 1979 C C . GLN A 1 258 ? 2.058 -12.954 -13.969 1.00 96.62 258 GLN A C 1
ATOM 1981 O O . GLN A 1 258 ? 2.473 -12.107 -13.182 1.00 96.62 258 GLN A O 1
ATOM 1986 N N . ALA A 1 259 ? 1.193 -12.685 -14.944 1.00 95.94 259 ALA A N 1
ATOM 1987 C CA . ALA A 1 259 ? 0.557 -11.390 -15.161 1.00 95.94 259 ALA A CA 1
ATOM 1988 C C . ALA A 1 259 ? -0.941 -11.491 -14.859 1.00 95.94 259 ALA A C 1
ATOM 1990 O O . ALA A 1 259 ? -1.588 -12.474 -15.219 1.00 95.94 259 ALA A O 1
ATOM 1991 N N . HIS A 1 260 ? -1.496 -10.491 -14.186 1.00 93.69 260 HIS A N 1
ATOM 1992 C CA . HIS A 1 260 ? -2.905 -10.462 -13.834 1.00 93.69 260 HIS A CA 1
ATOM 1993 C C . HIS A 1 260 ? -3.713 -9.814 -14.960 1.00 93.69 260 HIS A C 1
ATOM 1995 O O . HIS A 1 260 ? -3.665 -8.599 -15.150 1.00 93.69 260 HIS A O 1
ATOM 2001 N N . ASN A 1 261 ? -4.477 -10.625 -15.688 1.00 88.69 261 ASN A N 1
ATOM 2002 C CA . ASN A 1 261 ? -5.323 -10.174 -16.784 1.00 88.69 261 ASN A CA 1
ATOM 2003 C C . ASN A 1 261 ? -6.775 -10.626 -16.571 1.00 88.69 261 ASN A C 1
ATOM 2005 O O . ASN A 1 261 ? -7.033 -11.767 -16.185 1.00 88.69 261 ASN A O 1
ATOM 2009 N N . ALA A 1 262 ? -7.725 -9.718 -16.810 1.00 82.81 262 ALA A N 1
ATOM 2010 C CA . ALA A 1 262 ? -9.167 -9.965 -16.710 1.00 82.81 262 ALA A CA 1
ATOM 2011 C C . ALA A 1 262 ? -9.625 -10.669 -15.408 1.00 82.81 262 ALA A C 1
ATOM 2013 O O . ALA A 1 262 ? -10.550 -11.477 -15.424 1.00 82.81 262 ALA A O 1
ATOM 2014 N N . GLY A 1 263 ? -8.987 -10.360 -14.271 1.00 81.81 263 GLY A N 1
ATOM 2015 C CA . GLY A 1 263 ? -9.328 -10.948 -12.967 1.00 81.81 263 GLY A CA 1
ATOM 2016 C C . GLY A 1 263 ? -8.677 -12.304 -12.676 1.00 81.81 263 GLY A C 1
ATOM 2017 O O . GLY A 1 263 ? -9.062 -12.954 -11.709 1.00 81.81 263 GLY A O 1
ATOM 2018 N N . THR A 1 264 ? -7.724 -12.747 -13.503 1.00 88.62 264 THR A N 1
ATOM 2019 C CA . THR A 1 264 ? -7.042 -14.042 -13.359 1.00 88.62 264 THR A CA 1
ATOM 2020 C C . THR A 1 264 ? -5.529 -13.914 -13.525 1.00 88.62 264 THR A C 1
ATOM 2022 O O . THR A 1 264 ? -5.039 -13.037 -14.238 1.00 88.62 264 THR A O 1
ATOM 2025 N N . TRP A 1 265 ? -4.772 -14.803 -12.878 1.00 93.19 265 TRP A N 1
ATOM 2026 C CA . TRP A 1 265 ? -3.319 -14.896 -13.032 1.00 93.19 265 TRP A CA 1
ATOM 2027 C C . TRP A 1 265 ? -2.948 -15.778 -14.228 1.00 93.19 265 TRP A C 1
ATOM 2029 O O . TRP A 1 265 ? -3.206 -16.979 -14.226 1.00 93.19 265 TRP A O 1
ATOM 2039 N N . VAL A 1 266 ? -2.297 -15.192 -15.233 1.00 94.31 266 VAL A N 1
ATOM 2040 C CA . VAL A 1 266 ? -1.826 -15.878 -16.444 1.00 94.31 266 VAL A CA 1
ATOM 2041 C C . VAL A 1 266 ? -0.321 -16.115 -16.350 1.00 94.31 266 VAL A C 1
ATOM 2043 O O . VAL A 1 266 ? 0.456 -15.170 -16.220 1.00 94.31 266 VAL A O 1
ATOM 2046 N N . THR A 1 267 ? 0.105 -17.376 -16.437 1.00 94.00 267 THR A N 1
ATOM 2047 C CA . THR A 1 267 ? 1.524 -17.763 -16.383 1.00 94.00 267 THR A CA 1
ATOM 2048 C C . THR A 1 267 ? 2.218 -17.507 -17.720 1.00 94.00 267 THR A C 1
ATOM 2050 O O . THR A 1 267 ? 1.790 -18.016 -18.758 1.00 94.00 267 THR A O 1
ATOM 2053 N N . ALA A 1 268 ? 3.319 -16.752 -17.695 1.00 93.19 268 ALA A N 1
ATOM 2054 C CA . ALA A 1 268 ? 4.153 -16.525 -18.869 1.00 93.19 268 ALA A CA 1
ATOM 2055 C C . ALA A 1 268 ? 4.848 -17.827 -19.290 1.00 93.19 268 ALA A C 1
ATOM 2057 O O . ALA A 1 268 ? 5.442 -18.531 -18.465 1.00 93.19 268 ALA A O 1
ATOM 2058 N N . ARG A 1 269 ? 4.778 -18.152 -20.581 1.00 86.31 269 ARG A N 1
ATOM 2059 C CA . ARG A 1 269 ? 5.394 -19.359 -21.139 1.00 86.31 269 ARG A CA 1
ATOM 2060 C C . ARG A 1 269 ? 6.848 -19.098 -21.509 1.00 86.31 269 ARG A C 1
ATOM 2062 O O . ARG A 1 269 ? 7.259 -17.970 -21.754 1.00 86.31 269 ARG A O 1
ATOM 2069 N N . SER A 1 270 ? 7.632 -20.169 -21.577 1.00 86.12 270 SER A N 1
ATOM 2070 C CA . SER A 1 270 ? 8.991 -20.095 -22.106 1.00 86.12 270 SER A CA 1
ATOM 2071 C C . SER A 1 270 ? 8.953 -20.093 -23.636 1.00 86.12 270 SER A C 1
ATOM 2073 O O . SER A 1 270 ? 9.044 -21.149 -24.258 1.00 86.12 270 SER A O 1
ATOM 2075 N N . GLU A 1 271 ? 8.833 -18.914 -24.239 1.00 88.12 271 GLU A N 1
ATOM 2076 C CA . GLU A 1 271 ? 8.837 -18.737 -25.696 1.00 88.12 271 GLU A CA 1
ATOM 2077 C C . GLU A 1 271 ? 10.275 -18.523 -26.205 1.00 88.12 271 GLU A C 1
ATOM 2079 O O . GLU A 1 271 ? 10.907 -17.494 -25.939 1.00 88.12 271 GLU A O 1
ATOM 2084 N N . GLN A 1 272 ? 10.824 -19.517 -26.914 1.00 87.75 272 GLN A N 1
ATOM 2085 C CA . GLN A 1 272 ? 12.211 -19.485 -27.396 1.00 87.75 272 GLN A CA 1
ATOM 2086 C C . GLN A 1 272 ? 12.463 -18.304 -28.341 1.00 87.75 272 GLN A C 1
ATOM 2088 O O . GLN A 1 272 ? 11.663 -18.015 -29.225 1.00 87.75 272 GLN A O 1
ATOM 2093 N N . GLY A 1 273 ? 13.614 -17.644 -28.182 1.00 90.75 273 GLY A N 1
ATOM 2094 C CA . GLY A 1 273 ? 14.002 -16.512 -29.031 1.00 90.75 273 GLY A CA 1
ATOM 2095 C C . GLY A 1 273 ? 13.184 -15.238 -28.800 1.00 90.75 273 GLY A C 1
ATOM 2096 O O . GLY A 1 273 ? 13.214 -14.348 -29.647 1.00 90.75 273 GLY A O 1
ATOM 2097 N N . THR A 1 274 ? 12.457 -15.155 -27.680 1.00 96.31 274 THR A N 1
ATOM 2098 C CA . THR A 1 274 ? 11.708 -13.959 -27.281 1.00 96.31 274 THR A CA 1
ATOM 2099 C C . THR A 1 274 ? 12.234 -13.358 -25.981 1.00 96.31 274 THR A C 1
ATOM 2101 O O . THR A 1 274 ? 12.976 -13.997 -25.228 1.00 96.31 274 THR A O 1
ATOM 2104 N N . ILE A 1 275 ? 11.817 -12.122 -25.709 1.00 97.19 275 ILE A N 1
ATOM 2105 C CA . ILE A 1 275 ? 12.033 -11.423 -24.437 1.00 97.19 275 ILE A CA 1
ATOM 2106 C C . ILE A 1 275 ? 10.685 -10.917 -23.955 1.00 97.19 275 ILE A C 1
ATOM 2108 O O . ILE A 1 275 ? 9.935 -10.343 -24.743 1.00 97.19 275 ILE A O 1
ATOM 2112 N N . VAL A 1 276 ? 10.372 -11.108 -22.676 1.00 98.44 276 VAL A N 1
ATOM 2113 C CA . VAL A 1 276 ? 9.147 -10.537 -22.109 1.00 98.44 276 VAL A CA 1
ATOM 2114 C C . VAL A 1 276 ? 9.369 -9.047 -21.873 1.00 98.44 276 VAL A C 1
ATOM 2116 O O . VAL A 1 276 ? 10.376 -8.659 -21.283 1.00 98.44 276 VAL A O 1
ATOM 2119 N N . VAL A 1 277 ? 8.441 -8.216 -22.335 1.00 98.69 277 VAL A N 1
ATOM 2120 C CA . VAL A 1 277 ? 8.464 -6.767 -22.149 1.00 98.69 277 VAL A CA 1
ATOM 2121 C C . VAL A 1 277 ? 7.212 -6.321 -21.413 1.00 98.69 277 VAL A C 1
ATOM 2123 O O . VAL A 1 277 ? 6.104 -6.590 -21.875 1.00 98.69 277 VAL A O 1
ATOM 2126 N N . HIS A 1 278 ? 7.399 -5.620 -20.296 1.00 98.56 278 HIS A N 1
ATOM 2127 C CA . HIS A 1 278 ? 6.333 -4.916 -19.585 1.00 98.56 278 HIS A CA 1
ATOM 2128 C C . HIS A 1 278 ? 6.318 -3.437 -19.966 1.00 98.56 278 HIS A C 1
ATOM 2130 O O . HIS A 1 278 ? 7.371 -2.812 -20.113 1.00 98.56 278 HIS A O 1
ATOM 2136 N N . VAL A 1 279 ? 5.115 -2.878 -20.072 1.00 98.69 279 VAL A N 1
ATOM 2137 C CA . VAL A 1 279 ? 4.869 -1.441 -19.952 1.00 98.69 279 VAL A CA 1
ATOM 2138 C C . VAL A 1 279 ? 4.830 -1.115 -18.463 1.00 98.69 279 VAL A C 1
ATOM 2140 O O . VAL A 1 279 ? 4.124 -1.785 -17.711 1.00 98.69 279 VAL A O 1
ATOM 2143 N N . GLY A 1 280 ? 5.598 -0.115 -18.036 1.00 97.88 280 GLY A N 1
ATOM 2144 C CA . GLY A 1 280 ? 5.613 0.327 -16.645 1.00 97.88 280 GLY A CA 1
ATOM 2145 C C . GLY A 1 280 ? 4.837 1.624 -16.407 1.00 97.88 280 GLY A C 1
ATOM 2146 O O . GLY A 1 280 ? 4.352 2.290 -17.332 1.00 97.88 280 GLY A O 1
ATOM 2147 N N . ASP A 1 281 ? 4.745 2.003 -15.135 1.00 97.31 281 ASP A N 1
ATOM 2148 C CA . ASP A 1 281 ? 3.950 3.122 -14.638 1.00 97.31 281 ASP A CA 1
ATOM 2149 C C . ASP A 1 281 ? 4.329 4.450 -15.313 1.00 97.31 281 ASP A C 1
ATOM 2151 O O . ASP A 1 281 ? 3.462 5.293 -15.550 1.00 97.31 281 ASP A O 1
ATOM 2155 N N . ALA A 1 282 ? 5.607 4.663 -15.661 1.00 97.69 282 ALA A N 1
ATOM 2156 C CA . ALA A 1 282 ? 6.022 5.899 -16.322 1.00 97.69 282 ALA A CA 1
ATOM 2157 C C . ALA A 1 282 ? 5.350 6.067 -17.697 1.00 97.69 282 ALA A C 1
ATOM 2159 O O . ALA A 1 282 ? 4.916 7.173 -18.032 1.00 97.69 282 ALA A O 1
ATOM 2160 N N . LEU A 1 283 ? 5.200 4.986 -18.473 1.00 98.44 283 LEU A N 1
ATOM 2161 C CA . LEU A 1 283 ? 4.464 5.026 -19.740 1.00 98.44 283 LEU A CA 1
ATOM 2162 C C . LEU A 1 283 ? 2.952 5.084 -19.527 1.00 98.44 283 LEU A C 1
ATOM 2164 O O . LEU A 1 283 ? 2.276 5.812 -20.254 1.00 98.44 283 LEU A O 1
ATOM 2168 N N . GLU A 1 284 ? 2.410 4.392 -18.527 1.00 97.94 284 GLU A N 1
ATOM 2169 C CA . GLU A 1 284 ? 0.986 4.498 -18.191 1.00 97.94 284 GLU A CA 1
ATOM 2170 C C . GLU A 1 284 ? 0.603 5.950 -17.846 1.00 97.94 284 GLU A C 1
ATOM 2172 O O . GLU A 1 284 ? -0.371 6.491 -18.378 1.00 97.94 284 GLU A O 1
ATOM 2177 N N . ILE A 1 285 ? 1.429 6.639 -17.050 1.00 96.50 285 ILE A N 1
ATOM 2178 C CA . ILE A 1 285 ? 1.238 8.053 -16.701 1.00 96.50 285 ILE A CA 1
ATOM 2179 C C . ILE A 1 285 ? 1.308 8.943 -17.945 1.00 96.50 285 ILE A C 1
ATOM 2181 O O . ILE A 1 285 ? 0.398 9.747 -18.164 1.00 96.50 285 ILE A O 1
ATOM 2185 N N . LEU A 1 286 ? 2.363 8.817 -18.763 1.00 97.19 286 LEU A N 1
ATOM 2186 C CA . LEU A 1 286 ? 2.525 9.632 -19.975 1.00 97.19 286 LEU A CA 1
ATOM 2187 C C . LEU A 1 286 ? 1.365 9.420 -20.954 1.00 97.19 286 LEU A C 1
ATOM 2189 O O . LEU A 1 286 ? 0.874 10.370 -21.563 1.00 97.19 286 LEU A O 1
ATOM 2193 N N . THR A 1 287 ? 0.885 8.186 -21.080 1.00 96.69 287 THR A N 1
ATOM 2194 C CA . THR A 1 287 ? -0.204 7.839 -22.000 1.00 96.69 287 THR A CA 1
ATOM 2195 C C . THR A 1 287 ? -1.598 8.044 -21.421 1.00 96.69 287 THR A C 1
ATOM 2197 O O . THR A 1 287 ? -2.585 7.744 -22.090 1.00 96.69 287 THR A O 1
ATOM 2200 N N . ASN A 1 288 ? -1.696 8.595 -20.206 1.00 94.19 288 ASN A N 1
ATOM 2201 C CA . ASN A 1 288 ? -2.949 8.808 -19.487 1.00 94.19 288 ASN A CA 1
ATOM 2202 C C . ASN A 1 288 ? -3.783 7.523 -19.331 1.00 94.19 288 ASN A C 1
ATOM 2204 O O . ASN A 1 288 ? -5.005 7.560 -19.462 1.00 94.19 288 ASN A O 1
ATOM 2208 N N . GLY A 1 289 ? -3.125 6.392 -19.070 1.00 92.00 289 GLY A N 1
ATOM 2209 C CA . GLY A 1 289 ? -3.769 5.098 -18.835 1.00 92.00 289 GLY A CA 1
ATOM 2210 C C . GLY A 1 289 ? -4.093 4.321 -20.106 1.00 92.00 289 GLY A C 1
ATOM 2211 O O . GLY A 1 289 ? -4.786 3.311 -20.035 1.00 92.00 289 GLY A O 1
ATOM 2212 N N . ARG A 1 290 ? -3.641 4.796 -21.273 1.00 94.19 290 ARG A N 1
ATOM 2213 C CA . ARG A 1 290 ? -3.910 4.126 -22.545 1.00 94.19 290 ARG A CA 1
ATOM 2214 C C . ARG A 1 290 ? -3.068 2.863 -22.710 1.00 94.19 290 ARG A C 1
ATOM 2216 O O . ARG A 1 290 ? -3.612 1.844 -23.105 1.00 94.19 290 ARG A O 1
ATOM 2223 N N . TYR A 1 291 ? -1.777 2.920 -22.387 1.00 97.69 291 TYR A N 1
ATOM 2224 C CA . TYR A 1 291 ? -0.970 1.714 -22.197 1.00 97.69 291 TYR A CA 1
ATOM 2225 C C . TYR A 1 291 ? -0.990 1.324 -20.723 1.00 97.69 291 TYR A C 1
ATOM 2227 O O . TYR A 1 291 ? -0.845 2.190 -19.864 1.00 97.69 291 TYR A O 1
ATOM 2235 N N . THR A 1 292 ? -1.191 0.040 -20.442 1.00 91.38 292 THR A N 1
ATOM 2236 C CA . THR A 1 292 ? -1.453 -0.462 -19.088 1.00 91.38 292 THR A CA 1
ATOM 2237 C C . THR A 1 292 ? -0.175 -0.918 -18.400 1.00 91.38 292 THR A C 1
ATOM 2239 O O . THR A 1 292 ? 0.588 -1.694 -18.967 1.00 91.38 292 THR A O 1
ATOM 2242 N N . SER A 1 293 ? 0.031 -0.497 -17.154 1.00 96.88 293 SER A N 1
ATOM 2243 C CA . SER A 1 293 ? 1.048 -1.061 -16.267 1.00 96.88 293 SER A CA 1
ATOM 2244 C C . SER A 1 293 ? 0.448 -2.246 -15.509 1.00 96.88 293 SER A C 1
ATOM 2246 O O . SER A 1 293 ? -0.336 -2.085 -14.572 1.00 96.88 293 SER A O 1
ATOM 2248 N N . VAL A 1 294 ? 0.739 -3.466 -15.966 1.00 95.25 294 VAL A N 1
ATOM 2249 C CA . VAL A 1 294 ? 0.035 -4.667 -15.490 1.00 95.25 294 VAL A CA 1
ATOM 2250 C C . VAL A 1 294 ? 0.594 -5.201 -14.171 1.00 95.25 294 VAL A C 1
ATOM 2252 O O . VAL A 1 294 ? 1.810 -5.312 -13.975 1.00 95.25 294 VAL A O 1
ATOM 2255 N N . LEU A 1 295 ? -0.315 -5.572 -13.263 1.00 94.94 295 LEU A N 1
ATOM 2256 C CA . LEU A 1 295 ? 0.034 -6.256 -12.022 1.00 94.94 295 LEU A CA 1
ATOM 2257 C C . LEU A 1 295 ? 0.621 -7.629 -12.358 1.00 94.94 295 LEU A C 1
ATOM 2259 O O . LEU A 1 295 ? 0.022 -8.406 -13.102 1.00 94.94 295 LEU A O 1
ATOM 2263 N N . HIS A 1 296 ? 1.786 -7.938 -11.810 1.00 95.19 296 HIS A N 1
ATOM 2264 C CA . HIS A 1 296 ? 2.488 -9.187 -12.058 1.00 95.19 296 HIS A CA 1
ATOM 2265 C C . HIS A 1 296 ? 3.222 -9.665 -10.798 1.00 95.19 296 HIS A C 1
ATOM 2267 O O . HIS A 1 296 ? 3.439 -8.896 -9.863 1.00 95.19 296 HIS A O 1
ATOM 2273 N N . ARG A 1 297 ? 3.556 -10.957 -10.741 1.00 94.44 297 ARG A N 1
ATOM 2274 C CA . ARG A 1 297 ? 4.269 -11.599 -9.620 1.00 94.44 297 ARG A CA 1
ATOM 2275 C C . ARG A 1 297 ? 5.187 -12.712 -10.121 1.00 94.44 297 ARG A C 1
ATOM 2277 O O . ARG A 1 297 ? 5.060 -13.138 -11.270 1.00 94.44 297 ARG A O 1
ATOM 2284 N N . SER A 1 298 ? 6.061 -13.231 -9.258 1.00 95.50 298 SER A N 1
ATOM 2285 C CA . SER A 1 298 ? 6.824 -14.454 -9.549 1.00 95.50 298 SER A CA 1
ATOM 2286 C C . SER A 1 298 ? 6.487 -15.561 -8.558 1.00 95.50 298 SER A C 1
ATOM 2288 O O . SER A 1 298 ? 6.623 -15.381 -7.351 1.00 95.50 298 SER A O 1
ATOM 2290 N N . LEU A 1 299 ? 6.109 -16.729 -9.069 1.00 97.06 299 LEU A N 1
ATOM 2291 C CA . LEU A 1 299 ? 6.053 -17.980 -8.318 1.00 97.06 299 LEU A CA 1
ATOM 2292 C C . LEU A 1 299 ? 7.460 -18.555 -8.106 1.00 97.06 299 LEU A C 1
ATOM 2294 O O . LEU A 1 299 ? 8.422 -18.156 -8.772 1.00 97.06 299 LEU A O 1
ATOM 2298 N N . VAL A 1 300 ? 7.550 -19.519 -7.191 1.00 96.88 300 VAL A N 1
ATOM 2299 C CA . VAL A 1 300 ? 8.741 -20.339 -6.932 1.00 96.88 300 VAL A CA 1
ATOM 2300 C C . VAL A 1 300 ? 8.433 -21.814 -7.170 1.00 96.88 300 VAL A C 1
ATOM 2302 O O . VAL A 1 300 ? 7.273 -22.208 -7.301 1.00 96.88 300 VAL A O 1
ATOM 2305 N N . SER A 1 301 ? 9.475 -22.636 -7.252 1.00 96.69 301 SER A N 1
ATOM 2306 C CA . SER A 1 301 ? 9.347 -24.078 -7.462 1.00 96.69 301 SER A CA 1
ATOM 2307 C C . SER A 1 301 ? 10.106 -24.850 -6.394 1.00 96.69 301 SER A C 1
ATOM 2309 O O . SER A 1 301 ? 11.135 -24.397 -5.889 1.00 96.69 301 SER A O 1
ATOM 2311 N N . ARG A 1 302 ? 9.608 -26.041 -6.076 1.00 95.62 302 ARG A N 1
ATOM 2312 C CA . ARG A 1 302 ? 10.289 -27.029 -5.247 1.00 95.62 302 ARG A CA 1
ATOM 2313 C C . ARG A 1 302 ? 11.463 -27.677 -5.969 1.00 95.62 302 ARG A C 1
ATOM 2315 O O . ARG A 1 302 ? 12.488 -27.944 -5.346 1.00 95.62 302 ARG A O 1
ATOM 2322 N N . ASP A 1 303 ? 11.337 -27.904 -7.273 1.00 95.56 303 ASP A N 1
ATOM 2323 C CA . ASP A 1 303 ? 12.251 -28.788 -8.002 1.00 95.56 303 ASP A CA 1
ATOM 2324 C C . ASP A 1 303 ? 13.334 -28.026 -8.781 1.00 95.56 303 ASP A C 1
ATOM 2326 O O . ASP A 1 303 ? 14.430 -28.550 -9.020 1.00 95.56 303 ASP A O 1
ATOM 2330 N N . ALA A 1 304 ? 13.075 -26.769 -9.147 1.00 96.38 304 ALA A N 1
ATOM 2331 C CA . ALA A 1 304 ? 13.956 -25.986 -10.010 1.00 96.38 304 ALA A CA 1
ATOM 2332 C C . ALA A 1 304 ? 14.324 -24.622 -9.417 1.00 96.38 304 ALA A C 1
ATOM 2334 O O . ALA A 1 304 ? 13.485 -23.922 -8.857 1.00 96.38 304 ALA A O 1
ATOM 2335 N N . VAL A 1 305 ? 15.588 -24.234 -9.607 1.00 97.56 305 VAL A N 1
ATOM 2336 C CA . VAL A 1 305 ? 16.061 -22.867 -9.367 1.00 97.56 305 VAL A CA 1
ATOM 2337 C C . VAL A 1 305 ? 15.699 -22.018 -10.578 1.00 97.56 305 VAL A C 1
ATOM 2339 O O . VAL A 1 305 ? 16.097 -22.332 -11.705 1.00 97.56 305 VAL A O 1
ATOM 2342 N N . ARG A 1 306 ? 14.961 -20.932 -10.356 1.00 97.88 306 ARG A N 1
ATOM 2343 C CA . ARG A 1 306 ? 14.654 -19.959 -11.407 1.00 97.88 306 ARG A CA 1
ATOM 2344 C C . ARG A 1 306 ? 15.640 -18.803 -11.324 1.00 97.88 306 ARG A C 1
ATOM 2346 O O . ARG A 1 306 ? 15.915 -18.301 -10.240 1.00 97.88 306 ARG A O 1
ATOM 2353 N N . VAL A 1 307 ? 16.117 -18.347 -12.477 1.00 98.31 307 VAL A N 1
ATOM 2354 C CA . VAL A 1 307 ? 16.905 -17.113 -12.588 1.00 98.31 307 VAL A CA 1
ATOM 2355 C C . VAL A 1 307 ? 16.286 -16.234 -13.662 1.00 98.31 307 VAL A C 1
ATOM 2357 O O . VAL A 1 307 ? 15.904 -16.726 -14.730 1.00 98.31 307 VAL A O 1
ATOM 2360 N N . SER A 1 308 ? 16.161 -14.938 -13.380 1.00 98.06 308 SER A N 1
ATOM 2361 C CA . SER A 1 308 ? 15.706 -13.948 -14.356 1.00 98.06 308 SER A CA 1
ATOM 2362 C C . SER A 1 308 ? 16.593 -12.714 -14.374 1.00 98.06 308 SER A C 1
ATOM 2364 O O . SER A 1 308 ? 16.984 -12.235 -13.317 1.00 98.06 308 SER A O 1
ATOM 2366 N N . TRP A 1 309 ? 16.828 -12.164 -15.562 1.00 98.44 309 TRP A N 1
ATOM 2367 C CA . TRP A 1 309 ? 17.544 -10.910 -15.778 1.00 98.44 309 TRP A CA 1
ATOM 2368 C C . TRP A 1 309 ? 16.527 -9.872 -16.226 1.00 98.44 309 TRP A C 1
ATOM 2370 O O . TRP A 1 309 ? 15.980 -9.984 -17.325 1.00 98.44 309 TRP A O 1
ATOM 2380 N N . VAL A 1 310 ? 16.257 -8.900 -15.362 1.00 98.38 310 VAL A N 1
ATOM 2381 C CA . VAL A 1 310 ? 15.308 -7.817 -15.609 1.00 98.38 310 VAL A CA 1
ATOM 2382 C C . VAL A 1 310 ? 16.082 -6.531 -15.840 1.00 98.38 310 VAL A C 1
ATOM 2384 O O . VAL A 1 310 ? 16.873 -6.132 -14.992 1.00 98.38 310 VAL A O 1
ATOM 2387 N N . VAL A 1 311 ? 15.858 -5.878 -16.977 1.00 98.69 311 VAL A N 1
ATOM 2388 C CA . VAL A 1 311 ? 16.375 -4.533 -17.240 1.00 98.69 311 VAL A CA 1
ATOM 2389 C C . VAL A 1 311 ? 15.235 -3.539 -17.131 1.00 98.69 311 VAL A C 1
ATOM 2391 O O . VAL A 1 311 ? 14.337 -3.551 -17.971 1.00 98.69 311 VAL A O 1
ATOM 2394 N N . PHE A 1 312 ? 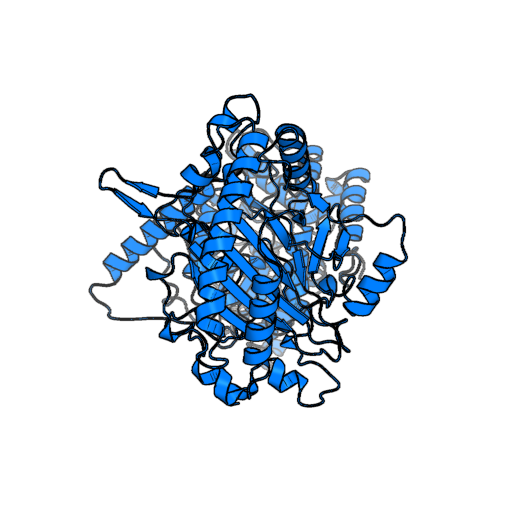15.292 -2.667 -16.131 1.00 98.06 312 PHE A N 1
ATOM 2395 C CA . PHE A 1 312 ? 14.352 -1.567 -15.950 1.00 98.06 312 PHE A CA 1
ATOM 2396 C C . PHE A 1 312 ? 14.847 -0.348 -16.720 1.00 98.06 312 PHE A C 1
ATOM 2398 O O . PHE A 1 312 ? 15.930 0.156 -16.444 1.00 98.06 312 PHE A O 1
ATOM 2405 N N . CYS A 1 313 ? 14.069 0.120 -17.693 1.00 98.38 313 CYS A N 1
ATOM 2406 C CA . CYS A 1 313 ? 14.339 1.342 -18.441 1.00 98.38 313 CYS A CA 1
ATOM 2407 C C . CYS A 1 313 ? 13.673 2.524 -17.731 1.00 98.38 313 CYS A C 1
ATOM 2409 O O . CYS A 1 313 ? 12.465 2.733 -17.851 1.00 98.38 313 CYS A O 1
ATOM 2411 N N . GLU A 1 314 ? 14.454 3.290 -16.982 1.00 96.69 314 GLU A N 1
ATOM 2412 C CA . GLU A 1 314 ? 13.993 4.324 -16.063 1.00 96.69 314 GLU A CA 1
ATOM 2413 C C . GLU A 1 314 ? 14.300 5.737 -16.588 1.00 96.69 314 GLU A C 1
ATOM 2415 O O . GLU A 1 314 ? 15.390 5.986 -17.115 1.00 96.69 314 GLU A O 1
ATOM 2420 N N . PRO A 1 315 ? 13.373 6.697 -16.429 1.00 95.81 315 PRO A N 1
ATOM 2421 C CA . PRO A 1 315 ? 13.685 8.108 -16.616 1.00 95.81 315 PRO A CA 1
ATOM 2422 C C . PRO A 1 315 ? 14.702 8.599 -15.575 1.00 95.81 315 PRO A C 1
ATOM 2424 O O . PRO A 1 315 ? 14.692 8.120 -14.437 1.00 95.81 315 PRO A O 1
ATOM 2427 N N . PRO A 1 316 ? 15.498 9.634 -15.892 1.00 92.75 316 PRO A N 1
ATOM 2428 C CA . PRO A 1 316 ? 16.257 10.377 -14.895 1.00 92.75 316 PRO A CA 1
ATOM 2429 C C . PRO A 1 316 ? 15.379 10.776 -13.689 1.00 92.75 316 PRO A C 1
ATOM 2431 O O . PRO A 1 316 ? 14.342 11.427 -13.867 1.00 92.75 316 PRO A O 1
ATOM 2434 N N . PRO A 1 317 ? 15.770 10.415 -12.451 1.00 87.12 317 PRO A N 1
ATOM 2435 C CA . PRO A 1 317 ? 14.877 10.436 -11.292 1.00 87.12 317 PRO A CA 1
ATOM 2436 C C . PRO A 1 317 ? 14.343 11.826 -10.941 1.00 87.12 317 PRO A C 1
ATOM 2438 O O . PRO A 1 317 ? 13.170 11.977 -10.603 1.00 87.12 317 PRO A O 1
ATOM 2441 N N . GLU A 1 318 ? 15.183 12.851 -11.035 1.00 86.75 318 GLU A N 1
ATOM 2442 C CA . GLU A 1 318 ? 14.832 14.212 -10.611 1.00 86.75 318 GLU A CA 1
ATOM 2443 C C . GLU A 1 318 ? 14.378 15.099 -11.767 1.00 86.75 318 GLU A C 1
ATOM 2445 O O . GLU A 1 318 ? 13.579 16.015 -11.578 1.00 86.75 318 GLU A O 1
ATOM 2450 N N . SER A 1 319 ? 14.920 14.862 -12.961 1.00 86.00 319 SER A N 1
ATOM 2451 C CA . SER A 1 319 ? 14.905 15.850 -14.037 1.00 86.00 319 SER A CA 1
ATOM 2452 C C . SER A 1 319 ? 13.775 15.642 -15.050 1.00 86.00 319 SER A C 1
ATOM 2454 O O . SER A 1 319 ? 13.455 16.563 -15.805 1.00 86.00 319 SER A O 1
ATOM 2456 N N . VAL A 1 320 ? 13.108 14.481 -15.015 1.00 89.50 320 VAL A N 1
ATOM 2457 C CA . VAL A 1 320 ? 11.929 14.178 -15.835 1.00 89.50 320 VAL A CA 1
ATOM 2458 C C . VAL A 1 320 ? 10.646 14.275 -15.014 1.00 89.50 320 VAL A C 1
ATOM 2460 O O . VAL A 1 320 ? 10.475 13.599 -13.999 1.00 89.50 320 VAL A O 1
ATOM 2463 N N . LEU A 1 321 ? 9.713 15.100 -15.499 1.00 91.19 321 LEU A N 1
ATOM 2464 C CA . LEU A 1 321 ? 8.366 15.246 -14.953 1.00 91.19 321 LEU A CA 1
ATOM 2465 C C . LEU A 1 321 ? 7.390 14.329 -15.702 1.00 91.19 321 LEU A C 1
ATOM 2467 O O . LEU A 1 321 ? 7.049 14.582 -16.858 1.00 91.19 321 LEU A O 1
ATOM 2471 N N . LEU A 1 322 ? 6.901 13.295 -15.023 1.00 95.06 322 LEU A N 1
ATOM 2472 C CA . LEU A 1 322 ? 5.884 12.380 -15.532 1.00 95.06 322 LEU A CA 1
ATOM 2473 C C . LEU A 1 322 ? 4.502 13.018 -15.406 1.00 95.06 322 LEU A C 1
ATOM 2475 O O . LEU A 1 322 ? 4.047 13.318 -14.301 1.00 95.06 322 LEU A O 1
ATOM 2479 N N . GLN A 1 323 ? 3.825 13.207 -16.536 1.00 94.06 323 GLN A N 1
ATOM 2480 C CA . GLN A 1 323 ? 2.446 13.690 -16.606 1.00 94.06 323 GLN A CA 1
ATOM 2481 C C . GLN A 1 323 ? 1.782 13.261 -17.923 1.00 94.06 323 GLN A C 1
ATOM 2483 O O . GLN A 1 323 ? 2.493 13.104 -18.918 1.00 94.06 323 GLN A O 1
ATOM 2488 N N . PRO A 1 324 ? 0.443 13.128 -17.961 1.00 94.94 324 PRO A N 1
ATOM 2489 C CA . PRO A 1 324 ? -0.295 12.867 -19.193 1.00 94.94 324 PRO A CA 1
ATOM 2490 C C . PRO A 1 324 ? 0.116 13.795 -20.341 1.00 94.94 324 PRO A C 1
ATOM 2492 O O . PRO A 1 324 ? 0.136 15.019 -20.181 1.00 94.94 324 PRO A O 1
ATOM 2495 N N . LEU A 1 325 ? 0.433 13.215 -21.501 1.00 94.06 325 LEU A N 1
ATOM 2496 C CA . LEU A 1 325 ? 0.837 13.967 -22.686 1.00 94.06 325 LEU A CA 1
ATOM 2497 C C . LEU A 1 325 ? -0.307 14.879 -23.161 1.00 94.06 325 LEU A C 1
ATOM 2499 O O . LEU A 1 325 ? -1.399 14.375 -23.444 1.00 94.06 325 LEU A O 1
ATOM 2503 N N . PRO A 1 326 ? -0.083 16.201 -23.300 1.00 90.75 326 PRO A N 1
ATOM 2504 C CA . PRO A 1 326 ? -1.113 17.133 -23.761 1.00 90.75 326 PRO A CA 1
ATOM 2505 C C . PRO A 1 326 ? -1.747 16.731 -25.097 1.00 90.75 326 PRO A C 1
ATOM 2507 O O . PRO A 1 326 ? -2.951 16.905 -25.291 1.00 90.75 326 PRO A O 1
ATOM 2510 N N . GLU A 1 327 ? -0.950 16.148 -25.996 1.00 91.12 327 GLU A N 1
ATOM 2511 C CA . GLU A 1 327 ? -1.362 15.660 -27.312 1.00 91.12 327 GLU A CA 1
ATOM 2512 C C . GLU A 1 327 ? -2.468 14.592 -27.212 1.00 91.12 327 GLU A C 1
ATOM 2514 O O . GLU A 1 327 ? -3.348 14.526 -28.069 1.00 91.12 327 GLU A O 1
ATOM 2519 N N . LEU A 1 328 ? -2.466 13.797 -26.137 1.00 88.19 328 LEU A N 1
ATOM 2520 C CA . LEU A 1 328 ? -3.462 12.754 -25.887 1.00 88.19 328 LEU A CA 1
ATOM 2521 C C . LEU A 1 328 ? -4.708 13.285 -25.166 1.00 88.19 328 LEU A C 1
ATOM 2523 O O . LEU A 1 328 ? -5.758 12.654 -25.231 1.00 88.19 328 LEU A O 1
ATOM 2527 N N . LEU A 1 329 ? -4.631 14.457 -24.530 1.00 84.94 329 LEU A N 1
ATOM 2528 C CA . LEU A 1 329 ? -5.765 15.099 -23.853 1.00 84.94 329 LEU A CA 1
ATOM 2529 C C . LEU A 1 329 ? -6.617 15.951 -24.810 1.00 84.94 329 LEU A C 1
ATOM 2531 O O . LEU A 1 329 ? -7.822 16.105 -24.606 1.00 84.94 329 LEU A O 1
ATOM 2535 N N . ALA A 1 330 ? -6.007 16.498 -25.866 1.00 64.88 330 ALA A N 1
ATOM 2536 C CA . ALA A 1 330 ? -6.631 17.471 -26.767 1.00 64.88 330 ALA A CA 1
ATOM 2537 C C . ALA A 1 330 ? -7.768 16.905 -27.649 1.00 64.88 330 ALA A C 1
ATOM 2539 O O . ALA A 1 330 ? -8.636 17.662 -28.078 1.00 64.88 330 ALA A O 1
ATOM 2540 N N . ASN A 1 331 ? -7.811 15.587 -27.883 1.00 51.88 331 ASN A N 1
ATOM 2541 C CA . ASN A 1 331 ? -8.711 14.951 -28.859 1.00 51.88 331 ASN A CA 1
ATOM 2542 C C . ASN A 1 331 ? -9.933 14.234 -28.241 1.00 51.88 331 ASN A C 1
ATOM 2544 O O . ASN A 1 331 ? -10.459 13.289 -28.823 1.00 51.88 331 ASN A O 1
ATOM 2548 N N . GLY A 1 332 ? -10.411 14.677 -27.071 1.00 49.16 332 GLY A N 1
ATOM 2549 C CA . GLY A 1 332 ? -11.642 14.155 -26.451 1.00 49.16 332 GLY A CA 1
ATOM 2550 C C . GLY A 1 332 ? -11.455 13.008 -25.447 1.00 49.16 332 GLY A C 1
ATOM 2551 O O . GLY A 1 332 ? -12.446 12.436 -25.002 1.00 49.16 332 GLY A O 1
ATOM 2552 N N . ALA A 1 333 ? -10.219 12.705 -25.032 1.00 51.03 333 ALA A N 1
ATOM 2553 C CA . ALA A 1 333 ? -9.892 11.591 -24.128 1.00 51.03 333 ALA A CA 1
ATOM 2554 C C . ALA A 1 333 ? -9.973 11.914 -22.614 1.00 51.03 333 ALA A C 1
ATOM 2556 O O . ALA A 1 333 ? -9.465 11.164 -21.784 1.00 51.03 333 ALA A O 1
ATOM 2557 N N . GLY A 1 334 ? -10.655 12.994 -22.222 1.00 58.75 334 GLY A N 1
ATOM 2558 C CA . GLY A 1 334 ? -11.017 13.239 -20.821 1.00 58.75 334 GLY A CA 1
ATOM 2559 C C . GLY A 1 334 ? -9.964 13.948 -19.958 1.00 58.75 334 GLY A C 1
ATOM 2560 O O . GLY A 1 334 ? -8.950 14.456 -20.429 1.00 58.75 334 GLY A O 1
ATOM 2561 N N . LYS A 1 335 ? -10.287 14.066 -18.664 1.00 74.56 335 LYS A N 1
ATOM 2562 C CA . LYS A 1 335 ? -9.465 14.731 -17.637 1.00 74.56 335 LYS A CA 1
ATOM 2563 C C . LYS A 1 335 ? -8.182 13.917 -17.372 1.00 74.56 335 LYS A C 1
ATOM 2565 O O . LYS A 1 335 ? -8.237 12.693 -17.478 1.00 74.56 335 LYS A O 1
ATOM 2570 N N . PRO A 1 336 ? -7.059 14.554 -16.987 1.00 84.94 336 PRO A N 1
ATOM 2571 C CA . PRO A 1 336 ? -5.843 13.826 -16.625 1.00 84.94 336 PRO A CA 1
ATOM 2572 C C . PRO A 1 336 ? -6.120 12.869 -15.454 1.00 84.94 336 PRO A C 1
ATOM 2574 O O . PRO A 1 336 ? -6.621 13.295 -14.412 1.00 84.94 336 PRO A O 1
ATOM 2577 N N . LEU A 1 337 ? -5.807 11.582 -15.630 1.00 81.88 337 LEU A N 1
ATOM 2578 C CA . LEU A 1 337 ? -5.965 10.541 -14.606 1.00 81.88 337 LEU A CA 1
ATOM 2579 C C . LEU A 1 337 ? -4.815 10.552 -13.592 1.00 81.88 337 LEU A C 1
ATOM 2581 O O . LEU A 1 337 ? -4.981 10.129 -12.449 1.00 81.88 337 LEU A O 1
ATOM 2585 N N . PHE A 1 338 ? -3.656 11.072 -13.999 1.00 84.25 338 PHE A N 1
ATOM 2586 C CA . PHE A 1 338 ? -2.435 11.068 -13.206 1.00 84.25 338 PHE A CA 1
ATOM 2587 C C . PHE A 1 338 ? -1.962 12.494 -12.929 1.00 84.25 338 PHE A C 1
ATOM 2589 O O . PHE A 1 338 ? -1.772 13.291 -13.846 1.00 84.25 338 PHE A O 1
ATOM 2596 N N . ALA A 1 339 ? -1.730 12.804 -11.652 1.00 83.88 339 ALA A N 1
ATOM 2597 C CA . ALA A 1 339 ? -1.108 14.064 -11.252 1.00 83.88 339 ALA A CA 1
ATOM 2598 C C . ALA A 1 339 ? 0.386 14.090 -11.643 1.00 83.88 339 ALA A C 1
ATOM 2600 O O . ALA A 1 339 ? 1.048 13.055 -11.449 1.00 83.88 339 ALA A O 1
ATOM 2601 N N . PRO A 1 340 ? 0.912 15.240 -12.120 1.00 87.62 340 PRO A N 1
ATOM 2602 C CA . PRO A 1 340 ? 2.324 15.414 -12.446 1.00 87.62 340 PRO A CA 1
ATOM 2603 C C . PRO A 1 340 ? 3.241 15.123 -11.259 1.00 87.62 340 PRO A C 1
ATOM 2605 O O . PRO A 1 340 ? 2.943 15.535 -10.137 1.00 87.62 340 PRO A O 1
ATOM 2608 N N . ARG A 1 341 ? 4.354 14.428 -11.499 1.00 88.88 341 ARG A N 1
ATOM 2609 C CA . ARG A 1 341 ? 5.389 14.147 -10.486 1.00 88.88 341 ARG A CA 1
ATOM 2610 C C . ARG A 1 341 ? 6.706 13.740 -11.141 1.00 88.88 341 ARG A C 1
ATOM 2612 O O . ARG A 1 341 ? 6.689 13.226 -12.256 1.00 88.88 341 ARG A O 1
ATOM 2619 N N . THR A 1 342 ? 7.838 13.937 -10.476 1.00 91.19 342 THR A N 1
ATOM 2620 C CA . THR A 1 342 ? 9.116 13.396 -10.969 1.00 91.19 342 THR A CA 1
ATOM 2621 C C . THR A 1 342 ? 9.151 11.874 -10.837 1.00 91.19 342 THR A C 1
ATOM 2623 O O . THR A 1 342 ? 8.383 11.292 -10.061 1.00 91.19 342 THR A O 1
ATOM 2626 N N . PHE A 1 343 ? 10.046 11.205 -11.569 1.00 90.00 343 PHE A N 1
ATOM 2627 C CA . PHE A 1 343 ? 10.219 9.758 -11.419 1.00 90.00 343 PHE A CA 1
ATOM 2628 C C . PHE A 1 343 ? 10.618 9.386 -9.978 1.00 90.00 343 PHE A C 1
ATOM 2630 O O . PHE A 1 343 ? 10.019 8.486 -9.393 1.00 90.00 343 PHE A O 1
ATOM 2637 N N . LYS A 1 344 ? 11.498 10.162 -9.330 1.00 86.44 344 LYS A N 1
ATOM 2638 C CA . LYS A 1 344 ? 11.846 9.992 -7.912 1.00 86.44 344 LYS A CA 1
ATOM 2639 C C . LYS A 1 344 ? 10.634 10.118 -7.004 1.00 86.44 344 LYS A C 1
ATOM 2641 O O . LYS A 1 344 ? 10.442 9.263 -6.150 1.00 86.44 344 LYS A O 1
ATOM 2646 N N . GLN A 1 345 ? 9.804 11.145 -7.184 1.00 82.69 345 GLN A N 1
ATOM 2647 C CA . GLN A 1 345 ? 8.582 11.309 -6.390 1.00 82.69 345 GLN A CA 1
ATOM 2648 C C . GLN A 1 345 ? 7.623 10.133 -6.592 1.00 82.69 345 GLN A C 1
ATOM 2650 O O . GLN A 1 345 ? 6.950 9.712 -5.653 1.00 82.69 345 GLN A O 1
ATOM 2655 N N . HIS A 1 346 ? 7.555 9.588 -7.808 1.00 86.69 346 HIS A N 1
ATOM 2656 C CA . HIS A 1 346 ? 6.738 8.419 -8.092 1.00 86.69 346 HIS A CA 1
ATOM 2657 C C . HIS A 1 346 ? 7.255 7.165 -7.377 1.00 86.69 346 HIS A C 1
ATOM 2659 O O . HIS A 1 346 ? 6.478 6.523 -6.668 1.00 86.69 346 HIS A O 1
ATOM 2665 N N . VAL A 1 347 ? 8.552 6.872 -7.507 1.00 80.50 347 VAL A N 1
ATOM 2666 C CA . VAL A 1 347 ? 9.227 5.763 -6.819 1.00 80.50 347 VAL A CA 1
ATOM 2667 C C . VAL A 1 347 ? 9.094 5.921 -5.310 1.00 80.50 347 VAL A C 1
ATOM 2669 O O . VAL A 1 347 ? 8.673 4.988 -4.641 1.00 80.50 347 VAL A O 1
ATOM 2672 N N . GLN A 1 348 ? 9.348 7.115 -4.772 1.00 73.31 348 GLN A N 1
ATOM 2673 C CA . GLN A 1 348 ? 9.180 7.411 -3.354 1.00 73.31 348 GLN A CA 1
ATOM 2674 C C . GLN A 1 348 ? 7.750 7.180 -2.903 1.00 73.31 348 GLN A C 1
ATOM 2676 O O . GLN A 1 348 ? 7.582 6.520 -1.898 1.00 73.31 348 GLN A O 1
ATOM 2681 N N . ARG A 1 349 ? 6.727 7.642 -3.631 1.00 70.62 349 ARG A N 1
ATOM 2682 C CA . ARG A 1 349 ? 5.320 7.394 -3.277 1.00 70.62 349 ARG A CA 1
ATOM 2683 C C . ARG A 1 349 ? 4.995 5.902 -3.242 1.00 70.62 349 ARG A C 1
ATOM 2685 O O . ARG A 1 349 ? 4.257 5.469 -2.367 1.00 70.62 349 ARG A O 1
ATOM 2692 N N . LYS A 1 350 ? 5.540 5.126 -4.179 1.00 65.62 350 LYS A N 1
ATOM 2693 C CA . LYS A 1 350 ? 5.281 3.688 -4.278 1.00 65.62 350 LYS A CA 1
ATOM 2694 C C . LYS A 1 350 ? 6.068 2.872 -3.248 1.00 65.62 350 LYS A C 1
ATOM 2696 O O . LYS A 1 350 ? 5.524 1.940 -2.673 1.00 65.62 350 LYS A O 1
ATOM 2701 N N . LEU A 1 351 ? 7.305 3.272 -2.953 1.00 55.12 351 LEU A N 1
ATOM 2702 C CA . LEU A 1 351 ? 8.126 2.721 -1.873 1.00 55.12 351 LEU A CA 1
ATOM 2703 C C . LEU A 1 351 ? 7.657 3.195 -0.491 1.00 55.12 351 LEU A C 1
ATOM 2705 O O . LEU A 1 351 ? 7.779 2.445 0.459 1.00 55.12 351 LEU A O 1
ATOM 2709 N N . HIS A 1 352 ? 7.046 4.373 -0.342 1.00 40.22 352 HIS A N 1
ATOM 2710 C CA . HIS A 1 352 ? 6.433 4.810 0.924 1.00 40.22 352 HIS A CA 1
ATOM 2711 C C . HIS A 1 352 ? 5.245 3.920 1.317 1.00 40.22 352 HIS A C 1
ATOM 2713 O O . HIS A 1 352 ? 4.976 3.744 2.498 1.00 40.22 352 HIS A O 1
ATOM 2719 N N . VAL A 1 353 ? 4.576 3.318 0.326 1.00 34.84 353 VAL A N 1
ATOM 2720 C CA . VAL A 1 353 ? 3.561 2.267 0.514 1.00 34.84 353 VAL A CA 1
ATOM 2721 C C . VAL A 1 353 ? 4.210 0.907 0.869 1.00 34.84 353 VAL A C 1
ATOM 2723 O O . VAL A 1 353 ? 3.510 -0.012 1.278 1.00 34.84 353 VAL A O 1
ATOM 2726 N N . LEU A 1 354 ? 5.543 0.773 0.780 1.00 32.62 354 LEU A N 1
ATOM 2727 C CA . LEU A 1 354 ? 6.296 -0.491 0.860 1.00 32.62 354 LEU A CA 1
ATOM 2728 C C . LEU A 1 354 ? 7.471 -0.540 1.876 1.00 32.62 354 LEU A C 1
ATOM 2730 O O . LEU A 1 354 ? 7.939 -1.640 2.148 1.00 32.62 354 LEU A O 1
ATOM 2734 N N . PHE A 1 355 ? 7.949 0.574 2.458 1.00 26.03 355 PHE A N 1
ATOM 2735 C CA . PHE A 1 355 ? 9.258 0.659 3.155 1.00 26.03 355 PHE A CA 1
ATOM 2736 C C . PHE A 1 355 ? 9.245 1.326 4.550 1.00 26.03 355 PHE A C 1
ATOM 2738 O O . PHE A 1 355 ? 10.153 2.064 4.925 1.00 26.03 355 PHE A O 1
ATOM 2745 N N . LEU A 1 356 ? 8.228 1.062 5.365 1.00 28.62 356 LEU A N 1
ATOM 2746 C CA . LEU A 1 356 ? 8.086 1.670 6.691 1.00 28.62 356 LEU A CA 1
ATOM 2747 C C . LEU A 1 356 ? 8.854 0.984 7.833 1.00 28.62 356 LEU A C 1
ATOM 2749 O O . LEU A 1 356 ? 8.234 0.575 8.810 1.00 28.62 356 LEU A O 1
ATOM 2753 N N . LEU A 1 357 ? 10.191 0.887 7.755 1.00 34.81 357 LEU A N 1
ATOM 2754 C CA . LEU A 1 357 ? 11.055 0.463 8.878 1.00 34.81 357 LEU A CA 1
ATOM 2755 C C . LEU A 1 357 ? 12.481 1.096 8.803 1.00 34.81 357 LEU A C 1
ATOM 2757 O O . LEU A 1 357 ? 13.211 0.769 7.874 1.00 34.81 357 LEU A O 1
ATOM 2761 N N . HIS A 1 358 ? 12.883 1.861 9.846 1.00 23.95 358 HIS A N 1
ATOM 2762 C CA . HIS A 1 358 ? 14.219 2.454 10.198 1.00 23.95 358 HIS A CA 1
ATOM 2763 C C . HIS A 1 358 ? 14.596 3.819 9.557 1.00 23.95 358 HIS A C 1
ATOM 2765 O O . HIS A 1 358 ? 14.470 3.965 8.351 1.00 23.95 358 HIS A O 1
ATOM 2771 N N . GLU A 1 359 ? 15.085 4.878 10.236 1.00 27.25 359 GLU A N 1
ATOM 2772 C CA . GLU A 1 359 ? 15.535 5.165 11.623 1.00 27.25 359 GLU A CA 1
ATOM 2773 C C . GLU A 1 359 ? 15.401 6.690 11.959 1.00 27.25 359 GLU A C 1
ATOM 2775 O O . GLU A 1 359 ? 15.160 7.486 11.046 1.00 27.25 359 GLU A O 1
ATOM 2780 N N . PRO A 1 360 ? 15.556 7.123 13.236 1.00 32.00 360 PRO A N 1
ATOM 2781 C CA . PRO A 1 360 ? 15.299 8.488 13.720 1.00 32.00 360 PRO A CA 1
ATOM 2782 C C . PRO A 1 360 ? 16.558 9.377 13.788 1.00 32.00 360 PRO A C 1
ATOM 2784 O O . PRO A 1 360 ? 17.679 8.888 13.900 1.00 32.00 360 PRO A O 1
ATOM 2787 N N . SER A 1 361 ? 16.392 10.704 13.830 1.00 26.84 361 SER A N 1
ATOM 2788 C CA . SER A 1 361 ? 17.475 11.611 14.247 1.00 26.84 361 SER A CA 1
ATOM 2789 C C . SER A 1 361 ? 16.975 12.819 15.053 1.00 26.84 361 SER A C 1
ATOM 2791 O O . SER A 1 361 ? 15.958 13.425 14.733 1.00 26.84 361 SER A O 1
ATOM 2793 N N . SER A 1 362 ? 17.718 13.159 16.114 1.00 29.62 362 SER A N 1
ATOM 2794 C CA . SER A 1 362 ? 17.610 14.398 16.908 1.00 29.62 362 SER A CA 1
ATOM 2795 C C . SER A 1 362 ? 18.892 15.231 16.749 1.00 29.62 362 SER A C 1
ATOM 2797 O O . SER A 1 362 ? 19.975 14.649 16.649 1.00 29.62 362 SER A O 1
ATOM 2799 N N . PRO A 1 363 ? 18.817 16.578 16.759 1.00 33.84 363 PRO A N 1
ATOM 2800 C CA . PRO A 1 363 ? 19.658 17.364 17.681 1.00 33.84 363 PRO A CA 1
ATOM 2801 C C . PRO A 1 363 ? 18.861 18.476 18.406 1.00 33.84 363 PRO A C 1
ATOM 2803 O O . PRO A 1 363 ? 17.781 18.160 18.863 1.00 33.84 363 PRO A O 1
ATOM 2806 N N . SER A 1 364 ? 19.388 19.688 18.647 1.00 29.44 364 SER A N 1
ATOM 2807 C CA . SER A 1 364 ? 19.268 20.458 19.906 1.00 29.44 364 SER A CA 1
ATOM 2808 C C . SER A 1 364 ? 18.361 21.719 19.971 1.00 29.44 364 SER A C 1
ATOM 2810 O O . SER A 1 364 ? 18.137 22.452 19.008 1.00 29.44 364 SER A O 1
ATOM 2812 N N . GLN A 1 365 ? 17.987 22.053 21.215 1.00 39.69 365 GLN A N 1
ATOM 2813 C CA . GLN A 1 365 ? 16.671 22.527 21.680 1.00 39.69 365 GLN A CA 1
ATOM 2814 C C . GLN A 1 365 ? 16.453 24.055 21.811 1.00 39.69 365 GLN A C 1
ATOM 2816 O O . GLN A 1 365 ? 15.710 24.494 22.681 1.00 39.69 365 GLN A O 1
ATOM 2821 N N . ALA A 1 366 ? 17.116 24.903 21.019 1.00 31.98 366 ALA A N 1
ATOM 2822 C CA . ALA A 1 366 ? 16.895 26.364 21.137 1.00 31.98 366 ALA A CA 1
ATOM 2823 C C . ALA A 1 366 ? 16.786 27.130 19.809 1.00 31.98 366 ALA A C 1
ATOM 2825 O O . ALA A 1 366 ? 16.225 28.220 19.784 1.00 31.98 366 ALA A O 1
ATOM 2826 N N . ASN A 1 367 ? 17.269 26.553 18.703 1.00 35.59 367 ASN A N 1
ATOM 2827 C CA . ASN A 1 367 ? 16.976 27.022 17.339 1.00 35.59 367 ASN A CA 1
ATOM 2828 C C . ASN A 1 367 ? 15.935 26.130 16.628 1.00 35.59 367 ASN A C 1
ATOM 2830 O O . ASN A 1 367 ? 15.592 26.404 15.482 1.00 35.59 367 ASN A O 1
ATOM 2834 N N . GLN A 1 368 ? 15.456 25.080 17.305 1.00 43.78 368 GLN A N 1
ATOM 2835 C CA . GLN A 1 368 ? 14.566 24.043 16.778 1.00 43.78 368 GLN A CA 1
ATOM 2836 C C . GLN A 1 368 ? 13.111 24.483 16.699 1.00 43.78 368 GLN A C 1
ATOM 2838 O O . GLN A 1 368 ? 12.527 24.387 15.634 1.00 43.78 368 GLN A O 1
ATOM 2843 N N . ASP A 1 369 ? 12.558 25.089 17.749 1.00 42.41 369 ASP A N 1
ATOM 2844 C CA . ASP A 1 369 ? 11.117 25.382 17.813 1.00 42.41 369 ASP A CA 1
ATOM 2845 C C . ASP A 1 369 ? 10.613 26.266 16.655 1.00 42.41 369 ASP A C 1
ATOM 2847 O O . ASP A 1 369 ? 9.495 26.102 16.169 1.00 42.41 369 ASP A O 1
ATOM 2851 N N . ALA A 1 370 ? 11.447 27.191 16.164 1.00 45.59 370 ALA A N 1
ATOM 2852 C CA . ALA A 1 370 ? 11.108 28.038 15.021 1.00 45.59 370 ALA A CA 1
ATOM 2853 C C . ALA A 1 370 ? 11.204 27.299 13.672 1.00 45.59 370 ALA A C 1
ATOM 2855 O O . ALA A 1 370 ? 10.402 27.566 12.772 1.00 45.59 370 ALA A O 1
ATOM 2856 N N . ASP A 1 371 ? 12.170 26.388 13.529 1.00 53.19 371 ASP A N 1
ATOM 2857 C CA . ASP A 1 371 ? 12.385 25.594 12.312 1.00 53.19 371 ASP A CA 1
ATOM 2858 C C . ASP A 1 371 ? 11.394 24.418 12.244 1.00 53.19 371 ASP A C 1
ATOM 2860 O O . ASP A 1 371 ? 10.843 24.128 11.184 1.00 53.19 371 ASP A O 1
ATOM 2864 N N . ASP A 1 372 ? 11.040 23.835 13.389 1.00 57.09 372 ASP A N 1
ATOM 2865 C CA . ASP A 1 372 ? 10.034 22.785 13.554 1.00 57.09 372 ASP A CA 1
ATOM 2866 C C . ASP A 1 372 ? 8.620 23.333 13.320 1.00 57.09 372 ASP A C 1
ATOM 2868 O O . ASP A 1 372 ? 7.834 22.729 12.589 1.00 57.09 372 ASP A O 1
ATOM 2872 N N . ALA A 1 373 ? 8.296 24.527 13.836 1.00 60.31 373 ALA A N 1
ATOM 2873 C CA . ALA A 1 373 ? 7.017 25.183 13.548 1.00 60.31 373 ALA A CA 1
ATOM 2874 C C . ALA A 1 373 ? 6.874 25.552 12.061 1.00 60.31 373 ALA A C 1
ATOM 2876 O O . ALA A 1 373 ? 5.777 25.479 11.494 1.00 60.31 373 ALA A O 1
ATOM 2877 N N . LYS A 1 374 ? 7.977 25.940 11.411 1.00 65.56 374 LYS A N 1
ATOM 2878 C CA . LYS A 1 374 ? 8.014 26.189 9.967 1.00 65.56 374 LYS A CA 1
ATOM 2879 C C . LYS A 1 374 ? 7.845 24.884 9.182 1.00 65.56 374 LYS A C 1
ATOM 2881 O O . LYS A 1 374 ? 6.992 24.827 8.298 1.00 65.56 374 LYS A O 1
ATOM 2886 N N . THR A 1 375 ? 8.560 23.831 9.570 1.00 78.31 375 THR A N 1
ATOM 2887 C CA . THR A 1 375 ? 8.481 22.488 8.975 1.00 78.31 375 THR A CA 1
ATOM 2888 C C . THR A 1 375 ? 7.079 21.892 9.112 1.00 78.31 375 THR A C 1
ATOM 2890 O O . THR A 1 375 ? 6.544 21.339 8.152 1.00 78.31 375 THR A O 1
ATOM 2893 N N . TYR A 1 376 ? 6.427 22.073 10.264 1.00 82.19 376 TYR A N 1
ATOM 2894 C CA . TYR A 1 376 ? 5.048 21.645 10.494 1.00 82.19 376 TYR A CA 1
ATOM 2895 C C . TYR A 1 376 ? 4.067 22.347 9.551 1.00 82.19 376 TYR A C 1
ATOM 2897 O O . TYR A 1 376 ? 3.244 21.692 8.911 1.00 82.19 376 TYR A O 1
ATOM 2905 N N . LYS A 1 377 ? 4.161 23.677 9.423 1.00 85.56 377 LYS A N 1
ATOM 2906 C CA . LYS A 1 377 ? 3.291 24.452 8.523 1.00 85.56 377 LYS A CA 1
ATOM 2907 C C . LYS A 1 377 ? 3.508 24.080 7.061 1.00 85.56 377 LYS A C 1
ATOM 2909 O O . LYS A 1 377 ? 2.536 23.953 6.322 1.00 85.56 377 LYS A O 1
ATOM 2914 N N . GLU A 1 378 ? 4.755 23.865 6.651 1.00 85.56 378 GLU A N 1
ATOM 2915 C CA . GLU A 1 378 ? 5.093 23.403 5.302 1.00 85.56 378 GLU A CA 1
ATOM 2916 C C . GLU A 1 378 ? 4.539 21.997 5.029 1.00 85.56 378 GLU A C 1
ATOM 2918 O O . GLU A 1 378 ? 3.927 21.774 3.983 1.00 85.56 378 GLU A O 1
ATOM 2923 N N . LEU A 1 379 ? 4.666 21.067 5.982 1.00 84.19 379 LEU A N 1
ATOM 2924 C CA . LEU A 1 379 ? 4.071 19.731 5.900 1.00 84.19 379 LEU A CA 1
ATOM 2925 C C . LEU A 1 379 ? 2.543 19.806 5.798 1.00 84.19 379 LEU A C 1
ATOM 2927 O O . LEU A 1 379 ? 1.950 19.199 4.904 1.00 84.19 379 LEU A O 1
ATOM 2931 N N . TYR A 1 380 ? 1.909 20.577 6.680 1.00 86.19 380 TYR A N 1
ATOM 2932 C CA . TYR A 1 380 ? 0.461 20.747 6.705 1.00 86.19 380 TYR A CA 1
ATOM 2933 C C . TYR A 1 380 ? -0.049 21.353 5.392 1.00 86.19 380 TYR A C 1
ATOM 2935 O O . TYR A 1 380 ? -1.041 20.879 4.829 1.00 86.19 380 TYR A O 1
ATOM 2943 N N . GLN A 1 381 ? 0.647 22.363 4.859 1.00 86.75 381 GLN A N 1
ATOM 2944 C CA . GLN A 1 381 ? 0.310 22.980 3.579 1.00 86.75 381 GLN A CA 1
ATOM 2945 C C . GLN A 1 381 ? 0.496 21.998 2.418 1.00 86.75 381 GLN A C 1
ATOM 2947 O O . GLN A 1 381 ? -0.406 21.857 1.598 1.00 86.75 381 GLN A O 1
ATOM 2952 N N . ARG A 1 382 ? 1.597 21.240 2.387 1.00 87.31 382 ARG A N 1
ATOM 2953 C CA . ARG A 1 382 ? 1.843 20.209 1.368 1.00 87.31 382 ARG A CA 1
ATOM 2954 C C . ARG A 1 382 ? 0.743 19.146 1.354 1.00 87.31 382 ARG A C 1
ATOM 2956 O O . ARG A 1 382 ? 0.248 18.778 0.289 1.00 87.31 382 ARG A O 1
ATOM 2963 N N . CYS A 1 383 ? 0.341 18.661 2.528 1.00 85.31 383 CYS A N 1
ATOM 2964 C CA . CYS A 1 383 ? -0.783 17.735 2.660 1.00 85.31 383 CYS A CA 1
ATOM 2965 C C . CYS A 1 383 ? -2.099 18.391 2.216 1.00 85.31 383 CYS A C 1
ATOM 2967 O O . CYS A 1 383 ? -2.900 17.751 1.537 1.00 85.31 383 CYS A O 1
ATOM 2969 N N . THR A 1 384 ? -2.310 19.671 2.534 1.00 86.94 384 THR A N 1
ATOM 2970 C CA . THR A 1 384 ? -3.488 20.441 2.100 1.00 86.94 384 THR A CA 1
ATOM 2971 C C . THR A 1 384 ? -3.569 20.551 0.583 1.00 86.94 384 THR A C 1
ATOM 2973 O O . THR A 1 384 ? -4.630 20.280 0.016 1.00 86.94 384 THR A O 1
ATOM 2976 N N . ASP A 1 385 ? -2.466 20.886 -0.082 1.00 84.06 385 ASP A N 1
ATOM 2977 C CA . ASP A 1 385 ? -2.394 20.996 -1.540 1.00 84.06 385 ASP A CA 1
ATOM 2978 C C . ASP A 1 385 ? -2.664 19.638 -2.201 1.00 84.06 385 ASP A C 1
ATOM 2980 O O . ASP A 1 385 ? -3.438 19.544 -3.159 1.00 84.06 385 ASP A O 1
ATOM 2984 N N . LEU A 1 386 ? -2.103 18.563 -1.634 1.00 83.31 386 LEU A N 1
ATOM 2985 C CA . LEU A 1 386 ? -2.335 17.206 -2.115 1.00 83.31 386 LEU A CA 1
ATOM 2986 C C . LEU A 1 386 ? -3.809 16.811 -1.993 1.00 83.31 386 LEU A C 1
ATOM 2988 O O . LEU A 1 386 ? -4.411 16.430 -2.995 1.00 83.31 386 LEU A O 1
ATOM 2992 N N . VAL A 1 387 ? -4.408 16.924 -0.806 1.00 82.38 387 VAL A N 1
ATOM 2993 C CA . VAL A 1 387 ? -5.812 16.543 -0.576 1.00 82.38 387 VAL A CA 1
ATOM 2994 C C . VAL A 1 387 ? -6.766 17.397 -1.410 1.00 82.38 387 VAL A C 1
ATOM 2996 O O . VAL A 1 387 ? -7.739 16.882 -1.959 1.00 82.38 387 VAL A O 1
ATOM 2999 N N . SER A 1 388 ? -6.471 18.688 -1.572 1.00 85.38 388 SER A N 1
ATOM 3000 C CA . SER A 1 388 ? -7.283 19.597 -2.390 1.00 85.38 388 SER A CA 1
ATOM 3001 C C . SER A 1 388 ? -7.281 19.222 -3.876 1.00 85.38 388 SER A C 1
ATOM 3003 O O . SER A 1 388 ? -8.229 19.554 -4.587 1.00 85.38 388 SER A O 1
ATOM 3005 N N . SER A 1 389 ? -6.257 18.500 -4.346 1.00 84.31 389 SER A N 1
ATOM 3006 C CA . SER A 1 389 ? -6.193 17.971 -5.714 1.00 84.31 389 SER A CA 1
ATOM 3007 C C . SER A 1 389 ? -7.012 16.690 -5.925 1.00 84.31 389 SER A C 1
ATOM 3009 O O . SER A 1 389 ? -7.219 16.276 -7.069 1.00 84.31 389 SER A O 1
ATOM 3011 N N . TRP A 1 390 ? -7.478 16.036 -4.853 1.00 82.94 390 TRP A N 1
ATOM 3012 C CA . TRP A 1 390 ? -8.154 14.744 -4.966 1.00 82.94 390 TRP A CA 1
ATOM 3013 C C . TRP A 1 390 ? -9.558 14.878 -5.565 1.00 82.94 390 TRP A C 1
ATOM 3015 O O . TRP A 1 390 ? -10.256 15.869 -5.319 1.00 82.94 390 TRP A O 1
ATOM 3025 N N . PRO A 1 391 ? -10.027 13.857 -6.316 1.00 86.06 391 PRO A N 1
ATOM 3026 C CA . PRO A 1 391 ? -11.403 13.816 -6.783 1.00 86.06 391 PRO A CA 1
ATOM 3027 C C . PRO A 1 391 ? -12.354 13.949 -5.603 1.00 86.06 391 PRO A C 1
ATOM 3029 O O . PRO A 1 391 ? -12.185 13.293 -4.577 1.00 86.06 391 PRO A O 1
ATOM 3032 N N . SER A 1 392 ? -13.380 14.772 -5.753 1.00 87.44 392 SER A N 1
ATOM 3033 C CA . SER A 1 392 ? -14.302 15.049 -4.666 1.00 87.44 392 SER A CA 1
ATOM 3034 C C . SER A 1 392 ? -15.747 15.016 -5.140 1.00 87.44 392 SER A C 1
ATOM 3036 O O . SER A 1 392 ? -16.047 15.290 -6.304 1.00 87.44 392 SER A O 1
ATOM 3038 N N . ARG A 1 393 ? -16.661 14.628 -4.250 1.00 87.69 393 ARG A N 1
ATOM 3039 C CA . ARG A 1 393 ? -18.095 14.542 -4.556 1.00 87.69 393 ARG A CA 1
ATOM 3040 C C . ARG A 1 393 ? -18.957 14.796 -3.328 1.00 87.69 393 ARG A C 1
ATOM 3042 O O . ARG A 1 393 ? -18.495 14.731 -2.190 1.00 87.69 393 ARG A O 1
ATOM 3049 N N . GLN A 1 394 ? -20.236 15.049 -3.581 1.00 87.81 394 GLN A N 1
ATOM 3050 C CA . GLN A 1 394 ? -21.264 15.014 -2.546 1.00 87.81 394 GLN A CA 1
ATOM 3051 C C . GLN A 1 394 ? -21.570 13.562 -2.149 1.00 87.81 394 GLN A C 1
ATOM 3053 O O . GLN A 1 394 ? -21.522 12.657 -2.989 1.00 87.81 394 GLN A O 1
ATOM 3058 N N . GLY A 1 395 ? -21.893 13.365 -0.874 1.00 89.94 395 GLY A N 1
ATOM 3059 C CA . GLY A 1 395 ? -22.230 12.072 -0.282 1.00 89.94 395 GLY A CA 1
ATOM 3060 C C . GLY A 1 395 ? -23.040 12.239 0.999 1.00 89.94 395 GLY A C 1
ATOM 3061 O O . GLY A 1 395 ? -23.632 13.298 1.227 1.00 89.94 395 GLY A O 1
ATOM 3062 N N . LEU A 1 396 ? -23.024 11.227 1.869 1.00 92.44 396 LEU A N 1
ATOM 3063 C CA . LEU A 1 396 ? -23.659 11.284 3.192 1.00 92.44 396 LEU A CA 1
ATOM 3064 C C . LEU A 1 396 ? -22.833 12.138 4.175 1.00 92.44 396 LEU A C 1
ATOM 3066 O O . LEU A 1 396 ? -22.315 11.654 5.176 1.00 92.44 396 LEU A O 1
ATOM 3070 N N . SER A 1 397 ? -22.662 13.423 3.867 1.00 90.19 397 SER A N 1
ATOM 3071 C CA . SER A 1 397 ? -21.920 14.376 4.691 1.00 90.19 397 SER A CA 1
ATOM 3072 C C . SER A 1 397 ? -22.480 15.797 4.565 1.00 90.19 397 SER A C 1
ATOM 3074 O O . SER A 1 397 ? -23.201 16.141 3.625 1.00 90.19 397 SER A O 1
ATOM 3076 N N . TYR A 1 398 ? -22.156 16.636 5.548 1.00 85.12 398 TYR A N 1
ATOM 3077 C CA . TYR A 1 398 ? -22.354 18.085 5.483 1.00 85.12 398 TYR A CA 1
ATOM 3078 C C . TYR A 1 398 ? -21.150 18.817 4.859 1.00 85.12 398 TYR A C 1
ATOM 3080 O O . TYR A 1 398 ? -21.253 20.013 4.571 1.00 85.12 398 TYR A O 1
ATOM 3088 N N . LEU A 1 399 ? -20.038 18.110 4.629 1.00 85.19 399 LEU A N 1
ATOM 3089 C CA . LEU A 1 399 ? -18.857 18.566 3.896 1.00 85.19 399 LEU A CA 1
ATOM 3090 C C . LEU A 1 399 ? -18.698 17.769 2.600 1.00 85.19 399 LEU A C 1
ATOM 3092 O O . LEU A 1 399 ? -19.261 16.689 2.432 1.00 85.19 399 LEU A O 1
ATOM 3096 N N . GLN A 1 400 ? -17.895 18.304 1.688 1.00 86.56 400 GLN A N 1
ATOM 3097 C CA . GLN A 1 400 ? -17.498 17.585 0.488 1.00 86.56 400 GLN A CA 1
ATOM 3098 C C . GLN A 1 400 ? -16.579 16.411 0.854 1.00 86.56 400 GLN A C 1
ATOM 3100 O O . GLN A 1 400 ? -15.681 16.558 1.687 1.00 86.56 400 GLN A O 1
ATOM 3105 N N . LEU A 1 401 ? -16.818 15.248 0.242 1.00 88.69 401 LEU A N 1
ATOM 3106 C CA . LEU A 1 401 ? -15.991 14.062 0.440 1.00 88.69 401 LEU A CA 1
ATOM 3107 C C . LEU A 1 401 ? -14.886 14.015 -0.610 1.00 88.69 401 LEU A C 1
ATOM 3109 O O . LEU A 1 401 ? -15.146 14.282 -1.784 1.00 88.69 401 LEU A O 1
ATOM 3113 N N . PHE A 1 402 ? -13.683 13.637 -0.193 1.00 85.81 402 PHE A N 1
ATOM 3114 C CA . PHE A 1 402 ? -12.508 13.490 -1.052 1.00 85.81 402 PHE A CA 1
ATOM 3115 C C . PHE A 1 402 ? -12.153 12.008 -1.193 1.00 85.81 402 PHE A C 1
ATOM 3117 O O . PHE A 1 402 ? -12.210 11.253 -0.219 1.00 85.81 402 PHE A O 1
ATOM 3124 N N . ARG A 1 403 ? -11.843 11.583 -2.420 1.00 84.62 403 ARG A N 1
ATOM 3125 C CA . ARG A 1 403 ? -11.548 10.192 -2.767 1.00 84.62 403 ARG A CA 1
ATOM 3126 C C . ARG A 1 403 ? -10.080 9.895 -2.505 1.00 84.62 403 ARG A C 1
ATOM 3128 O O . ARG A 1 403 ? -9.214 10.387 -3.223 1.00 84.62 403 ARG A O 1
ATOM 3135 N N . HIS A 1 404 ? -9.831 9.040 -1.528 1.00 80.81 404 HIS A N 1
ATOM 3136 C CA . HIS A 1 404 ? -8.558 8.356 -1.351 1.00 80.81 404 HIS A CA 1
ATOM 3137 C C . HIS A 1 404 ? -8.628 6.974 -2.022 1.00 80.81 404 HIS A C 1
ATOM 3139 O O . HIS A 1 404 ? -9.715 6.467 -2.308 1.00 80.81 404 HIS A O 1
ATOM 3145 N N . GLU A 1 405 ? -7.484 6.325 -2.229 1.00 72.75 405 GLU A N 1
ATOM 3146 C CA . GLU A 1 405 ? -7.418 4.956 -2.772 1.00 72.75 405 GLU A CA 1
ATOM 3147 C C . GLU A 1 405 ? -8.222 3.938 -1.944 1.00 72.75 405 GLU A C 1
ATOM 3149 O O . GLU A 1 405 ? -8.815 3.021 -2.506 1.00 72.75 405 GLU A O 1
ATOM 3154 N N . LYS A 1 406 ? -8.307 4.141 -0.624 1.00 69.19 406 LYS A N 1
ATOM 3155 C CA . LYS A 1 406 ? -9.003 3.244 0.314 1.00 69.19 406 LYS A CA 1
ATOM 3156 C C . LYS A 1 406 ? -10.446 3.648 0.640 1.00 69.19 406 LYS A C 1
ATOM 3158 O O . LYS A 1 406 ? -11.078 2.974 1.444 1.00 69.19 406 LYS A O 1
ATOM 3163 N N . GLY A 1 407 ? -10.973 4.748 0.089 1.00 79.06 407 GLY A N 1
ATOM 3164 C CA . GLY A 1 407 ? -12.341 5.178 0.405 1.00 79.06 407 GLY A CA 1
ATOM 3165 C C . GLY A 1 407 ? -12.615 6.679 0.316 1.00 79.06 407 GLY A C 1
ATOM 3166 O O . GLY A 1 407 ? -11.901 7.424 -0.356 1.00 79.06 407 GLY A O 1
ATOM 3167 N N . TRP A 1 408 ? -13.669 7.125 1.002 1.00 81.81 408 TRP A N 1
ATOM 3168 C CA . TRP A 1 408 ? -14.139 8.513 1.000 1.00 81.81 408 TRP A CA 1
ATOM 3169 C C . TRP A 1 408 ? -13.926 9.186 2.356 1.00 81.81 408 TRP A C 1
ATOM 3171 O O . TRP A 1 408 ? -14.364 8.694 3.393 1.00 81.81 408 TRP A O 1
ATOM 3181 N N . TYR A 1 409 ? -13.294 10.359 2.342 1.00 79.31 409 TYR A N 1
ATOM 3182 C CA . TYR A 1 409 ? -12.851 11.055 3.552 1.00 79.31 409 TYR A CA 1
ATOM 3183 C C . TYR A 1 409 ? -13.481 12.431 3.668 1.00 79.31 409 TYR A C 1
ATOM 3185 O O . TYR A 1 409 ? -13.799 13.085 2.673 1.00 79.31 409 TYR A O 1
ATOM 3193 N N . ASN A 1 410 ? -13.720 12.845 4.909 1.00 79.56 410 ASN A N 1
ATOM 3194 C CA . ASN A 1 410 ? -14.604 13.957 5.204 1.00 79.56 410 ASN A CA 1
ATOM 3195 C C . ASN A 1 410 ? -13.865 15.296 5.263 1.00 79.56 410 ASN A C 1
ATOM 3197 O O . ASN A 1 410 ? -13.311 15.647 6.301 1.00 79.56 410 ASN A O 1
ATOM 3201 N N . GLY A 1 411 ? -13.937 16.072 4.180 1.00 83.06 411 GLY A N 1
ATOM 3202 C CA . GLY A 1 411 ? -13.316 17.391 4.083 1.00 83.06 411 GLY A CA 1
ATOM 3203 C C . GLY A 1 411 ? -11.790 17.355 3.952 1.00 83.06 411 GLY A C 1
ATOM 3204 O O . GLY A 1 411 ? -11.144 16.339 4.194 1.00 83.06 411 GLY A O 1
ATOM 3205 N N . VAL A 1 412 ? -11.215 18.499 3.575 1.00 85.12 412 VAL A N 1
ATOM 3206 C CA . VAL A 1 412 ? -9.760 18.649 3.418 1.00 85.12 412 VAL A CA 1
ATOM 3207 C C . VAL A 1 412 ? -9.067 18.575 4.776 1.00 85.12 412 VAL A C 1
ATOM 3209 O O . VAL A 1 412 ? -8.172 17.768 4.978 1.00 85.12 412 VAL A O 1
ATOM 3212 N N . THR A 1 413 ? -9.514 19.385 5.736 1.00 87.44 413 THR A N 1
ATOM 3213 C CA . THR A 1 413 ? -8.803 19.588 7.004 1.00 87.44 413 THR A CA 1
ATOM 3214 C C . THR A 1 413 ? -8.652 18.321 7.851 1.00 87.44 413 THR A C 1
ATOM 3216 O O . THR A 1 413 ? -7.544 18.080 8.314 1.00 87.44 413 THR A O 1
ATOM 3219 N N . PRO A 1 414 ? -9.688 17.481 8.046 1.00 86.25 414 PRO A N 1
ATOM 3220 C CA . PRO A 1 414 ? -9.530 16.241 8.805 1.00 86.25 414 PRO A CA 1
ATOM 3221 C C . PRO A 1 414 ? -8.599 15.257 8.106 1.00 86.25 414 PRO A C 1
ATOM 3223 O O . PRO A 1 414 ? -7.757 14.645 8.738 1.00 86.25 414 PRO A O 1
ATOM 3226 N N . LEU A 1 415 ? -8.685 15.147 6.785 1.00 87.19 415 LEU A N 1
ATOM 3227 C CA . LEU A 1 415 ? -7.814 14.249 6.040 1.00 87.19 415 LEU A CA 1
ATOM 3228 C C . LEU A 1 415 ? -6.346 14.696 6.091 1.00 87.19 415 LEU A C 1
ATOM 3230 O O . LEU A 1 415 ? -5.460 13.869 6.286 1.00 87.19 415 LEU A O 1
ATOM 3234 N N . VAL A 1 416 ? -6.097 16.005 6.009 1.00 89.75 416 VAL A N 1
ATOM 3235 C CA . VAL A 1 416 ? -4.772 16.581 6.270 1.00 89.75 416 VAL A CA 1
ATOM 3236 C C . VAL A 1 416 ? -4.320 16.260 7.691 1.00 89.75 416 VAL A C 1
ATOM 3238 O O . VAL A 1 416 ? -3.204 15.790 7.864 1.00 89.75 416 VAL A O 1
ATOM 3241 N N . GLY A 1 417 ? -5.184 16.433 8.694 1.00 89.81 417 GLY A N 1
ATOM 3242 C CA . GLY A 1 417 ? -4.884 16.074 10.080 1.00 89.81 417 GLY A CA 1
ATOM 3243 C C . GLY A 1 417 ? -4.497 14.601 10.244 1.00 89.81 417 GLY A C 1
ATOM 3244 O O . GLY A 1 417 ? -3.528 14.312 10.936 1.00 89.81 417 GLY A O 1
ATOM 3245 N N . THR A 1 418 ? -5.186 13.673 9.569 1.00 90.06 418 THR A N 1
ATOM 3246 C CA . THR A 1 418 ? -4.824 12.244 9.544 1.00 90.06 418 THR A CA 1
ATOM 3247 C C . THR A 1 418 ? -3.443 12.023 8.927 1.00 90.06 418 THR A C 1
ATOM 3249 O O . THR A 1 418 ? -2.624 11.321 9.508 1.00 90.06 418 THR A O 1
ATOM 3252 N N . MET A 1 419 ? -3.156 12.648 7.783 1.00 89.00 419 MET A N 1
ATOM 3253 C CA . MET A 1 419 ? -1.863 12.510 7.104 1.00 89.00 419 MET A CA 1
ATOM 3254 C C . MET A 1 419 ? -0.705 13.118 7.901 1.00 89.00 419 MET A C 1
ATOM 3256 O O . MET A 1 419 ? 0.375 12.547 7.956 1.00 89.00 419 MET A O 1
ATOM 3260 N N . VAL A 1 420 ? -0.918 14.275 8.526 1.00 90.31 420 VAL A N 1
ATOM 3261 C CA . VAL A 1 420 ? 0.094 14.927 9.366 1.00 90.31 420 VAL A CA 1
ATOM 3262 C C . VAL A 1 420 ? 0.323 14.120 10.645 1.00 90.31 420 VAL A C 1
ATOM 3264 O O . VAL A 1 420 ? 1.465 13.977 11.073 1.00 90.31 420 VAL A O 1
ATOM 3267 N N . ALA A 1 421 ? -0.735 13.545 11.229 1.00 90.25 421 ALA A N 1
ATOM 3268 C CA . ALA A 1 421 ? -0.605 12.621 12.350 1.00 90.25 421 ALA A CA 1
ATOM 3269 C C . ALA A 1 421 ? 0.212 11.378 11.968 1.00 90.25 421 ALA A C 1
ATOM 3271 O O . ALA A 1 421 ? 1.028 10.941 12.768 1.00 90.25 421 ALA A O 1
ATOM 3272 N N . ASP A 1 422 ? 0.038 10.829 10.763 1.00 89.00 422 ASP A N 1
ATOM 3273 C CA . ASP A 1 422 ? 0.826 9.680 10.296 1.00 89.00 422 ASP A CA 1
ATOM 3274 C C . ASP A 1 422 ? 2.335 9.956 10.262 1.00 89.00 422 ASP A C 1
ATOM 3276 O O . ASP A 1 422 ? 3.132 9.108 10.660 1.00 89.00 422 ASP A O 1
ATOM 3280 N N . GLU A 1 423 ? 2.719 11.165 9.856 1.00 82.94 423 GLU A N 1
ATOM 3281 C CA . GLU A 1 423 ? 4.123 11.575 9.771 1.00 82.94 423 GLU A CA 1
ATOM 3282 C C . GLU A 1 423 ? 4.729 11.945 11.135 1.00 82.94 423 GLU A C 1
ATOM 3284 O O . GLU A 1 423 ? 5.920 11.740 11.353 1.00 82.94 423 GLU A O 1
ATOM 3289 N N . LEU A 1 424 ? 3.937 12.513 12.054 1.00 86.62 424 LEU A N 1
ATOM 3290 C CA . LEU A 1 424 ? 4.463 13.162 13.265 1.00 86.62 424 LEU A CA 1
ATOM 3291 C C . LEU A 1 424 ? 4.072 12.497 14.588 1.00 86.62 424 LEU A C 1
ATOM 3293 O O . LEU A 1 424 ? 4.611 12.858 15.634 1.00 86.62 424 LEU A O 1
ATOM 3297 N N . PHE A 1 425 ? 3.105 11.581 14.603 1.00 89.12 425 PHE A N 1
ATOM 3298 C CA . PHE A 1 425 ? 2.660 10.964 15.848 1.00 89.12 425 PHE A CA 1
ATOM 3299 C C . PHE A 1 425 ? 3.701 9.972 16.368 1.00 89.12 425 PHE A C 1
ATOM 3301 O O . PHE A 1 425 ? 3.877 8.882 15.828 1.00 89.12 425 PHE A O 1
ATOM 3308 N N . ALA A 1 426 ? 4.355 10.336 17.469 1.00 87.88 426 ALA A N 1
ATOM 3309 C CA . ALA A 1 426 ? 5.253 9.459 18.205 1.00 87.88 426 ALA A CA 1
ATOM 3310 C C . ALA A 1 426 ? 4.475 8.700 19.290 1.00 87.88 426 ALA A C 1
ATOM 3312 O O . ALA A 1 426 ? 4.112 9.270 20.323 1.00 87.88 426 ALA A O 1
ATOM 3313 N N . ALA A 1 427 ? 4.214 7.412 19.057 1.00 88.62 427 ALA A N 1
ATOM 3314 C CA . ALA A 1 427 ? 3.483 6.564 19.995 1.00 88.62 427 ALA A CA 1
ATOM 3315 C C . ALA A 1 427 ? 4.334 6.185 21.223 1.00 88.62 427 ALA A C 1
ATOM 3317 O O . ALA A 1 427 ? 5.493 5.787 21.090 1.00 88.62 427 ALA A O 1
ATOM 3318 N N . ARG A 1 428 ? 3.733 6.232 22.417 1.00 89.25 428 ARG A N 1
ATOM 3319 C CA . ARG A 1 428 ? 4.266 5.639 23.653 1.00 89.25 428 ARG A CA 1
ATOM 3320 C C . ARG A 1 428 ? 3.653 4.248 23.872 1.00 89.25 428 ARG A C 1
ATOM 3322 O O . ARG A 1 428 ? 2.508 4.020 23.479 1.00 89.25 428 ARG A O 1
ATOM 3329 N N . PRO A 1 429 ? 4.350 3.321 24.558 1.00 88.12 429 PRO A N 1
ATOM 3330 C CA . PRO A 1 429 ? 3.796 2.003 24.882 1.00 88.12 429 PRO A CA 1
ATOM 3331 C C . PRO A 1 429 ? 2.527 2.046 25.750 1.00 88.12 429 PRO A C 1
ATOM 3333 O O . PRO A 1 429 ? 1.773 1.082 25.789 1.00 88.12 429 PRO A O 1
ATOM 3336 N N . SER A 1 430 ? 2.315 3.139 26.482 1.00 90.00 430 SER A N 1
ATOM 3337 C CA . SER A 1 430 ? 1.156 3.377 27.343 1.00 90.00 430 SER A CA 1
ATOM 3338 C C . SER A 1 430 ? -0.041 3.976 26.591 1.00 90.00 430 SER A C 1
ATOM 3340 O O . SER A 1 430 ? -1.139 3.985 27.138 1.00 90.00 430 SER A O 1
ATOM 3342 N N . ASP A 1 431 ? 0.133 4.458 25.356 1.00 94.38 431 ASP A N 1
ATOM 3343 C CA . ASP A 1 431 ? -0.922 5.164 24.625 1.00 94.38 431 ASP A CA 1
ATOM 3344 C C . ASP A 1 431 ? -2.107 4.262 24.281 1.00 94.38 431 ASP A C 1
ATOM 3346 O O . ASP A 1 431 ? -1.941 3.104 23.888 1.00 94.38 431 ASP A O 1
ATOM 3350 N N . ILE A 1 432 ? -3.312 4.831 24.322 1.00 96.81 432 ILE A N 1
ATOM 3351 C CA . ILE A 1 432 ? -4.534 4.148 23.896 1.00 96.81 432 ILE A CA 1
ATOM 3352 C C . ILE A 1 432 ? -5.277 5.006 22.871 1.00 96.81 432 ILE A C 1
ATOM 3354 O O . ILE A 1 432 ? -5.685 6.133 23.156 1.00 96.81 432 ILE A O 1
ATOM 3358 N N . VAL A 1 433 ? -5.496 4.452 21.679 1.00 97.94 433 VAL A N 1
ATOM 3359 C CA . VAL A 1 433 ? -6.237 5.090 20.585 1.00 97.94 433 VAL A CA 1
ATOM 3360 C C . VAL A 1 433 ? -7.616 4.449 20.450 1.00 97.94 433 VAL A C 1
ATOM 3362 O O . VAL A 1 433 ? -7.748 3.265 20.149 1.00 97.94 433 VAL A O 1
ATOM 3365 N N . VAL A 1 434 ? -8.669 5.240 20.633 1.00 98.31 434 VAL A N 1
ATOM 3366 C CA . VAL A 1 434 ? -10.053 4.826 20.381 1.00 98.31 434 VAL A CA 1
ATOM 3367 C C . VAL A 1 434 ? -10.415 5.091 18.928 1.00 98.31 434 VAL A C 1
ATOM 3369 O O . VAL A 1 434 ? -10.495 6.242 18.501 1.00 98.31 434 VAL A O 1
ATOM 3372 N N . ALA A 1 435 ? -10.711 4.037 18.182 1.00 98.06 435 ALA A N 1
ATOM 3373 C CA . ALA A 1 435 ? -11.141 4.123 16.798 1.00 98.06 435 ALA A CA 1
ATOM 3374 C C . ALA A 1 435 ? -12.616 3.739 16.643 1.00 98.06 435 ALA A C 1
ATOM 3376 O O . ALA A 1 435 ? -13.097 2.770 17.227 1.00 98.06 435 ALA A O 1
ATOM 3377 N N . THR A 1 436 ? -13.358 4.496 15.839 1.00 97.50 436 THR A N 1
ATOM 3378 C CA . THR A 1 436 ? -14.756 4.184 15.493 1.00 97.50 436 THR A CA 1
ATOM 3379 C C . THR A 1 436 ? -15.074 4.757 14.125 1.00 97.50 436 THR A C 1
ATOM 3381 O O . THR A 1 436 ? -14.604 5.846 13.824 1.00 97.50 436 THR A O 1
ATOM 3384 N N . LEU A 1 437 ? -15.952 4.143 13.335 1.00 94.81 437 LEU A N 1
ATOM 3385 C CA . LEU A 1 437 ? -16.592 4.891 12.248 1.00 94.81 437 LEU A CA 1
ATOM 3386 C C . LEU A 1 437 ? -17.565 5.926 12.862 1.00 94.81 437 LEU A C 1
ATOM 3388 O O . LEU A 1 437 ? -18.166 5.623 13.907 1.00 94.81 437 LEU A O 1
ATOM 3392 N N . PRO A 1 438 ? -17.741 7.142 12.298 1.00 93.38 438 PRO A N 1
ATOM 3393 C CA . PRO A 1 438 ? -18.600 8.155 12.905 1.00 93.38 438 PRO A CA 1
ATOM 3394 C C . PRO A 1 438 ? -19.985 7.623 13.276 1.00 93.38 438 PRO A C 1
ATOM 3396 O O . PRO A 1 438 ? -20.641 6.946 12.493 1.00 93.38 438 PRO A O 1
ATOM 3399 N N . LYS A 1 439 ? -20.440 7.975 14.485 1.00 94.06 439 LYS A N 1
ATOM 3400 C CA . LYS A 1 439 ? -21.752 7.591 15.045 1.00 94.06 439 LYS A CA 1
ATOM 3401 C C . LYS A 1 439 ? -21.923 6.101 15.404 1.00 94.06 439 LYS A C 1
ATOM 3403 O O . LYS A 1 439 ? -23.036 5.678 15.725 1.00 94.06 439 LYS A O 1
ATOM 3408 N N . SER A 1 440 ? -20.819 5.365 15.544 1.00 94.69 440 SER A N 1
ATOM 3409 C CA . SER A 1 440 ? -20.794 3.972 16.039 1.00 94.69 440 SER A CA 1
ATOM 3410 C C . SER A 1 440 ? -20.664 3.843 17.570 1.00 94.69 440 SER A C 1
ATOM 3412 O O . SER A 1 440 ? -20.256 2.807 18.075 1.00 94.69 440 SER A O 1
ATOM 3414 N N . GLY A 1 441 ? -20.985 4.894 18.338 1.00 94.00 441 GLY A N 1
ATOM 3415 C CA . GLY A 1 441 ? -20.860 4.896 19.809 1.00 94.00 441 GLY A CA 1
ATOM 3416 C C . GLY A 1 441 ? -19.634 5.629 20.367 1.00 94.00 441 GLY A C 1
ATOM 3417 O O . GLY A 1 441 ? -19.346 5.518 21.555 1.00 94.00 441 GLY A O 1
ATOM 3418 N N . THR A 1 442 ? -18.951 6.427 19.542 1.00 95.31 442 THR A N 1
ATOM 3419 C CA . THR A 1 442 ? -17.702 7.145 19.856 1.00 95.31 442 THR A CA 1
ATOM 3420 C C . THR A 1 442 ? -17.716 7.904 21.184 1.00 95.31 442 THR A C 1
ATOM 3422 O O . THR A 1 442 ? -16.795 7.766 21.981 1.00 95.31 442 THR A O 1
ATOM 3425 N N . THR A 1 443 ? -18.757 8.696 21.455 1.00 94.81 443 THR A N 1
ATOM 3426 C CA . THR A 1 443 ? -18.858 9.479 22.699 1.00 94.81 443 THR A CA 1
ATOM 3427 C C . THR A 1 443 ? -18.888 8.579 23.932 1.00 94.81 443 THR A C 1
ATOM 3429 O O . THR A 1 443 ? -18.248 8.888 24.932 1.00 94.81 443 THR A O 1
ATOM 3432 N N . TRP A 1 444 ? -19.588 7.445 23.844 1.00 96.62 444 TRP A N 1
ATOM 3433 C CA . TRP A 1 444 ? -19.759 6.529 24.966 1.00 96.62 444 TRP A CA 1
ATOM 3434 C C . TRP A 1 444 ? -18.474 5.768 25.278 1.00 96.62 444 TRP A C 1
ATOM 3436 O O . TRP A 1 444 ? -18.056 5.742 26.430 1.00 96.62 444 TRP A O 1
ATOM 3446 N N . ILE A 1 445 ? -17.794 5.226 24.262 1.00 97.75 445 ILE A N 1
ATOM 3447 C CA . ILE A 1 445 ? -16.528 4.517 24.484 1.00 97.75 445 ILE A CA 1
ATOM 3448 C C . ILE A 1 445 ? -15.426 5.449 25.000 1.00 97.75 445 ILE A C 1
ATOM 3450 O O . ILE A 1 445 ? -14.665 5.057 25.877 1.00 97.75 445 ILE A O 1
ATOM 3454 N N . LYS A 1 446 ? -15.377 6.704 24.535 1.00 97.88 446 LYS A N 1
ATOM 3455 C CA . LYS A 1 446 ? -14.438 7.709 25.058 1.00 97.88 446 LYS A CA 1
ATOM 3456 C C . LYS A 1 446 ? -14.720 8.027 26.525 1.00 97.88 446 LYS A C 1
ATOM 3458 O O . LYS A 1 446 ? -13.779 8.126 27.306 1.00 97.88 446 LYS A O 1
ATOM 3463 N N . ALA A 1 447 ? -15.998 8.140 26.898 1.00 96.94 447 ALA A N 1
ATOM 3464 C CA . ALA A 1 447 ? -16.396 8.359 28.284 1.00 96.94 447 ALA A CA 1
ATOM 3465 C C . ALA A 1 447 ? -15.993 7.177 29.180 1.00 96.94 447 ALA A C 1
ATOM 3467 O O . ALA A 1 447 ? -15.332 7.378 30.197 1.00 96.94 447 ALA A O 1
ATOM 3468 N N . LEU A 1 448 ? -16.324 5.950 28.756 1.00 98.06 448 LEU A N 1
ATOM 3469 C CA . LEU A 1 448 ? -15.989 4.722 29.478 1.00 98.06 448 LEU A CA 1
ATOM 3470 C C . LEU A 1 448 ? -14.478 4.547 29.630 1.00 98.06 448 LEU A C 1
ATOM 3472 O O . LEU A 1 448 ? -14.020 4.268 30.734 1.00 98.06 448 LEU A O 1
ATOM 3476 N N . LEU A 1 449 ? -13.701 4.732 28.558 1.00 97.94 449 LEU A N 1
ATOM 3477 C CA . LEU A 1 449 ? -12.247 4.591 28.608 1.00 97.94 449 LEU A CA 1
ATOM 3478 C C . LEU A 1 449 ? -11.625 5.608 29.568 1.00 97.94 449 LEU A C 1
ATOM 3480 O O . LEU A 1 449 ? -10.859 5.213 30.441 1.00 97.94 449 LEU A O 1
ATOM 3484 N N . TYR A 1 450 ? -11.985 6.889 29.443 1.00 96.69 450 TYR A N 1
ATOM 3485 C CA . TYR A 1 450 ? -11.442 7.943 30.298 1.00 96.69 450 TYR A CA 1
ATOM 3486 C C . TYR A 1 450 ? -11.769 7.697 31.775 1.00 96.69 450 TYR A C 1
ATOM 3488 O O . TYR A 1 450 ? -10.866 7.665 32.608 1.00 96.69 450 TYR A O 1
ATOM 3496 N N . ALA A 1 451 ? -13.046 7.442 32.087 1.00 96.31 451 ALA A N 1
ATOM 3497 C CA . ALA A 1 451 ? -13.480 7.159 33.451 1.00 96.31 451 ALA A CA 1
ATOM 3498 C C . ALA A 1 451 ? -12.827 5.887 34.010 1.00 96.31 451 ALA A C 1
ATOM 3500 O O . ALA A 1 451 ? -12.524 5.835 35.192 1.00 96.31 451 ALA A O 1
ATOM 3501 N N . THR A 1 452 ? -12.566 4.876 33.175 1.00 97.00 452 THR A N 1
ATOM 3502 C CA . THR A 1 452 ? -11.898 3.634 33.597 1.00 97.00 452 THR A CA 1
ATOM 3503 C C . THR A 1 452 ? -10.417 3.851 33.889 1.00 97.00 452 THR A C 1
ATOM 3505 O O . THR A 1 452 ? -9.928 3.398 34.922 1.00 97.00 452 THR A O 1
ATOM 3508 N N . VAL A 1 453 ? -9.697 4.529 32.996 1.00 95.69 453 VAL A N 1
ATOM 3509 C CA . VAL A 1 453 ? -8.249 4.752 33.111 1.00 95.69 453 VAL A CA 1
ATOM 3510 C C . VAL A 1 453 ? -7.924 5.692 34.271 1.00 95.69 453 VAL A C 1
ATOM 3512 O O . VAL A 1 453 ? -7.054 5.378 35.078 1.00 95.69 453 VAL A O 1
ATOM 3515 N N . HIS A 1 454 ? -8.678 6.784 34.414 1.00 93.19 454 HIS A N 1
ATOM 3516 C CA . HIS A 1 454 ? -8.421 7.821 35.418 1.00 93.19 454 HIS A CA 1
ATOM 3517 C C . HIS A 1 454 ? -9.227 7.655 36.713 1.00 93.19 454 HIS A C 1
ATOM 3519 O O . HIS A 1 454 ? -9.199 8.536 37.565 1.00 93.19 454 HIS A O 1
ATOM 3525 N N . ARG A 1 455 ? -9.922 6.529 36.926 1.00 93.44 455 ARG A N 1
ATOM 3526 C CA . ARG A 1 455 ? -10.803 6.310 38.096 1.00 93.44 455 ARG A CA 1
ATOM 3527 C C . ARG A 1 455 ? -10.160 6.550 39.467 1.00 93.44 455 ARG A C 1
ATOM 3529 O O . ARG A 1 455 ? -10.867 6.829 40.427 1.00 93.44 455 ARG A O 1
ATOM 3536 N N . ARG A 1 456 ? -8.836 6.394 39.583 1.00 90.31 456 ARG A N 1
ATOM 3537 C CA . ARG A 1 456 ? -8.101 6.604 40.844 1.00 90.31 456 ARG A CA 1
ATOM 3538 C C . ARG A 1 456 ? -7.863 8.085 41.131 1.00 90.31 456 ARG A C 1
ATOM 3540 O O . ARG A 1 456 ? -7.853 8.482 42.289 1.00 90.31 456 ARG A O 1
ATOM 3547 N N . GLU A 1 457 ? -7.681 8.878 40.080 1.00 89.69 457 GLU A N 1
ATOM 3548 C CA . GLU A 1 457 ? -7.527 10.336 40.138 1.00 89.69 457 GLU A CA 1
ATOM 3549 C C . GLU A 1 457 ? -8.895 11.022 40.219 1.00 89.69 457 GLU A C 1
ATOM 3551 O O . GLU A 1 457 ? -9.076 11.996 40.946 1.00 89.69 457 GLU A O 1
ATOM 3556 N N . HIS A 1 458 ? -9.874 10.469 39.501 1.00 90.25 458 HIS A N 1
ATOM 3557 C CA . HIS A 1 458 ? -11.223 10.996 39.357 1.00 90.25 458 HIS A CA 1
ATOM 3558 C C . HIS A 1 458 ? -12.265 9.892 39.619 1.00 90.25 458 HIS A C 1
ATOM 3560 O O . HIS A 1 458 ? -12.817 9.325 38.671 1.00 90.25 458 HIS A O 1
ATOM 3566 N N . PRO A 1 459 ? -12.556 9.560 40.892 1.00 89.19 459 PRO A N 1
ATOM 3567 C CA . PRO A 1 459 ? -13.550 8.542 41.224 1.00 89.19 459 PRO A CA 1
ATOM 3568 C C . PRO A 1 459 ? -14.946 8.911 40.709 1.00 89.19 459 PRO A C 1
ATOM 3570 O O . PRO A 1 459 ? -15.397 10.050 40.845 1.00 89.19 459 PRO A O 1
ATOM 3573 N N . ALA A 1 460 ? -15.649 7.936 40.129 1.00 86.75 460 ALA A N 1
ATOM 3574 C CA . ALA A 1 460 ? -16.944 8.156 39.479 1.00 86.75 460 ALA A CA 1
ATOM 3575 C C . ALA A 1 460 ? -18.102 8.446 40.457 1.00 86.75 460 ALA A C 1
ATOM 3577 O O . ALA A 1 460 ? -19.160 8.924 40.049 1.00 86.75 460 ALA A O 1
ATOM 3578 N N . ASP A 1 461 ? -17.920 8.140 41.739 1.00 79.88 461 ASP A N 1
ATOM 3579 C CA . ASP A 1 461 ? -18.867 8.345 42.835 1.00 79.88 461 ASP A CA 1
ATOM 3580 C C . ASP A 1 461 ? -18.519 9.549 43.732 1.00 79.88 461 ASP A C 1
ATOM 3582 O O . ASP A 1 461 ? -19.288 9.881 44.638 1.00 79.88 461 ASP A O 1
ATOM 3586 N N . ALA A 1 462 ? -17.404 10.243 43.471 1.00 72.69 462 ALA A N 1
ATOM 3587 C CA . ALA A 1 462 ? -17.011 11.423 44.230 1.00 72.69 462 ALA A CA 1
ATOM 3588 C C . ALA A 1 462 ? -17.968 12.602 43.971 1.00 72.69 462 ALA A C 1
ATOM 3590 O O . ALA A 1 462 ? -18.255 12.969 42.832 1.00 72.69 462 ALA A O 1
ATOM 3591 N N . ALA A 1 463 ? -18.427 13.242 45.051 1.00 59.03 463 ALA A N 1
ATOM 3592 C CA . ALA A 1 463 ? -19.502 14.241 45.044 1.00 59.03 463 ALA A CA 1
ATOM 3593 C C . ALA A 1 463 ? -19.175 15.588 44.356 1.00 59.03 463 ALA A C 1
ATOM 3595 O O . ALA A 1 463 ? -20.022 16.480 44.352 1.00 59.03 463 ALA A O 1
ATOM 3596 N N . GLY A 1 464 ? -17.995 15.759 43.754 1.00 61.50 464 GLY A N 1
ATOM 3597 C CA . GLY A 1 464 ? -17.707 16.953 42.961 1.00 61.50 464 GLY A CA 1
ATOM 3598 C C . GLY A 1 464 ? -16.230 17.193 42.700 1.00 61.50 464 GLY A C 1
ATOM 3599 O O . GLY A 1 464 ? -15.642 18.017 43.383 1.00 61.50 464 GLY A O 1
ATOM 3600 N N . ASP A 1 465 ? -15.666 16.500 41.708 1.00 72.56 465 ASP A N 1
ATOM 3601 C CA . ASP A 1 465 ? -14.549 17.012 40.884 1.00 72.56 465 ASP A CA 1
ATOM 3602 C C . ASP A 1 465 ? -14.313 16.171 39.609 1.00 72.56 465 ASP A C 1
ATOM 3604 O O . ASP A 1 465 ? -13.223 16.149 39.044 1.00 72.56 465 ASP A O 1
ATOM 3608 N N . HIS A 1 466 ? -15.313 15.402 39.147 1.00 88.06 466 HIS A N 1
ATOM 3609 C CA . HIS A 1 466 ? -15.111 14.588 37.949 1.00 88.06 466 HIS A CA 1
ATOM 3610 C C . HIS A 1 466 ? -15.017 15.499 36.707 1.00 88.06 466 HIS A C 1
ATOM 3612 O O . HIS A 1 466 ? -15.916 16.328 36.513 1.00 88.06 466 HIS A O 1
ATOM 3618 N N . PRO A 1 467 ? -14.019 15.321 35.815 1.00 88.25 467 PRO A N 1
ATOM 3619 C CA . PRO A 1 467 ? -13.824 16.164 34.629 1.00 88.25 467 PRO A CA 1
ATOM 3620 C C . PRO A 1 467 ? -15.065 16.319 33.744 1.00 88.25 467 PRO A C 1
ATOM 3622 O O . PRO A 1 467 ? -15.292 17.379 33.173 1.00 88.25 467 PRO A O 1
ATOM 3625 N N . PHE A 1 468 ? -15.934 15.305 33.697 1.00 88.25 468 PHE A N 1
ATOM 3626 C CA . PHE A 1 468 ? -17.210 15.361 32.967 1.00 88.25 468 PHE A CA 1
ATOM 3627 C C . PHE A 1 468 ? -18.212 16.427 33.440 1.00 88.25 468 PHE A C 1
ATOM 3629 O O . PHE A 1 468 ? -19.177 16.709 32.731 1.00 88.25 468 PHE A O 1
ATOM 3636 N N . ASN A 1 469 ? -17.992 17.061 34.593 1.00 83.88 469 ASN A N 1
ATOM 3637 C CA . ASN A 1 469 ? -18.806 18.196 35.026 1.00 83.88 469 ASN A CA 1
ATOM 3638 C C . ASN A 1 469 ? -18.511 19.477 34.228 1.00 83.88 469 ASN A C 1
ATOM 3640 O O . ASN A 1 469 ? -19.388 20.331 34.113 1.00 83.88 469 ASN A O 1
ATOM 3644 N N . SER A 1 470 ? -17.306 19.611 33.665 1.00 83.69 470 SER A N 1
ATOM 3645 C CA . SER A 1 470 ? -16.860 20.805 32.932 1.00 83.69 470 SER A CA 1
ATOM 3646 C C . SER A 1 470 ? -16.400 20.519 31.500 1.00 83.69 470 SER A C 1
ATOM 3648 O O . SER A 1 470 ? -16.523 21.396 30.649 1.00 83.69 470 SER A O 1
ATOM 3650 N N . LEU A 1 471 ? -15.929 19.303 31.214 1.00 87.25 471 LEU A N 1
ATOM 3651 C CA . LEU A 1 471 ? -15.402 18.871 29.919 1.00 87.25 471 LEU A CA 1
ATOM 3652 C C . LEU A 1 471 ? -16.204 17.690 29.369 1.00 87.25 471 LEU A C 1
ATOM 3654 O O . LEU A 1 471 ? -16.454 16.711 30.064 1.00 87.25 471 LEU A O 1
ATOM 3658 N N . GLY A 1 472 ? -16.588 17.732 28.095 1.00 87.75 472 GLY A N 1
ATOM 3659 C CA . GLY A 1 472 ? -17.217 16.584 27.446 1.00 87.75 472 GLY A CA 1
ATOM 3660 C C . GLY A 1 472 ? -16.219 15.448 27.150 1.00 87.75 472 GLY A C 1
ATOM 3661 O O . GLY A 1 472 ? -15.011 15.682 27.058 1.00 87.75 472 GLY A O 1
ATOM 3662 N N . PRO A 1 473 ? -16.690 14.220 26.850 1.00 92.00 473 PRO A N 1
ATOM 3663 C CA . PRO A 1 473 ? -15.810 13.108 26.464 1.00 92.00 473 PRO A CA 1
ATOM 3664 C C . PRO A 1 473 ? -14.906 13.401 25.253 1.00 92.00 473 PRO A C 1
ATOM 3666 O O . PRO A 1 473 ? -13.835 12.815 25.110 1.00 92.00 473 PRO A O 1
ATOM 3669 N N . HIS A 1 474 ? -15.324 14.309 24.362 1.00 93.06 474 HIS A N 1
ATOM 3670 C CA . HIS A 1 474 ? -14.521 14.743 23.215 1.00 93.06 474 HIS A CA 1
ATOM 3671 C C . HIS A 1 474 ? -13.408 15.738 23.572 1.00 93.06 474 HIS A C 1
ATOM 3673 O O . HIS A 1 474 ? -12.489 15.924 22.780 1.00 93.06 474 HIS A O 1
ATOM 3679 N N . GLU A 1 475 ? -13.473 16.360 24.744 1.00 90.06 475 GLU A N 1
ATOM 3680 C CA . GLU A 1 475 ? -12.441 17.259 25.264 1.00 90.06 475 GLU A CA 1
ATOM 3681 C C . GLU A 1 475 ? -11.425 16.487 26.116 1.00 90.06 475 GLU A C 1
ATOM 3683 O O . GLU A 1 475 ? -10.237 16.799 26.064 1.00 90.06 475 GLU A O 1
ATOM 3688 N N . CYS A 1 476 ? -11.880 15.437 26.813 1.00 91.69 476 CYS A N 1
ATOM 3689 C CA . CYS A 1 476 ? -11.040 14.530 27.599 1.00 91.69 476 CYS A CA 1
ATOM 3690 C C . CYS A 1 476 ? -10.196 13.579 26.736 1.00 91.69 476 CYS A C 1
ATOM 3692 O O . CYS A 1 476 ? -9.031 13.347 27.035 1.00 91.69 476 CYS A O 1
ATOM 3694 N N . VAL A 1 477 ? -10.767 13.035 25.657 1.00 96.00 477 VAL A N 1
ATOM 3695 C CA . VAL A 1 477 ? -10.057 12.163 24.707 1.00 96.00 477 VAL A CA 1
ATOM 3696 C C . VAL A 1 477 ? -10.114 12.844 23.345 1.00 96.00 477 VAL A C 1
ATOM 3698 O O . VAL A 1 477 ? -11.165 12.868 22.708 1.00 96.00 477 VAL A O 1
ATOM 3701 N N . LYS A 1 478 ? -9.032 13.472 22.890 1.00 95.25 478 LYS A N 1
ATOM 3702 C CA . LYS A 1 478 ? -9.072 14.320 21.684 1.00 95.25 478 LYS A CA 1
ATOM 3703 C C . LYS A 1 478 ? -8.859 13.506 20.410 1.00 95.25 478 LYS A C 1
ATOM 3705 O O . LYS A 1 478 ? -8.107 12.536 20.396 1.00 95.25 478 LYS A O 1
ATOM 3710 N N . PHE A 1 479 ? -9.529 13.907 19.332 1.00 95.81 479 PHE A N 1
ATOM 3711 C CA . PHE A 1 479 ? -9.289 13.331 18.011 1.00 95.81 479 PHE A CA 1
ATOM 3712 C C . PHE A 1 479 ? -7.951 13.793 17.430 1.00 95.81 479 PHE A C 1
ATOM 3714 O O . PHE A 1 479 ? -7.684 14.999 17.415 1.00 95.81 479 PHE A O 1
ATOM 3721 N N . LEU A 1 480 ? -7.171 12.863 16.877 1.00 94.44 480 LEU A N 1
ATOM 3722 C CA . LEU A 1 480 ? -5.929 13.182 16.170 1.00 94.44 480 LEU A CA 1
ATOM 3723 C C . LEU A 1 480 ? -6.215 14.149 15.013 1.00 94.44 480 LEU A C 1
ATOM 3725 O O . LEU A 1 480 ? -5.677 15.253 14.972 1.00 94.44 480 LEU A O 1
ATOM 3729 N N . GLU A 1 481 ? -7.157 13.784 14.146 1.00 91.75 481 GLU A N 1
ATOM 3730 C CA . GLU A 1 481 ? -7.421 14.480 12.888 1.00 91.75 481 GLU A CA 1
ATOM 3731 C C . GLU A 1 481 ? -8.367 15.693 12.991 1.00 91.75 481 GLU A C 1
ATOM 3733 O O . GLU A 1 481 ? -8.383 16.570 12.126 1.00 91.75 481 GLU A O 1
ATOM 3738 N N . TYR A 1 482 ? -9.169 15.772 14.057 1.00 90.56 482 TYR A N 1
ATOM 3739 C CA . TYR A 1 482 ? -10.146 16.856 14.233 1.00 90.56 482 TYR A CA 1
ATOM 3740 C C . TYR A 1 482 ? -9.752 17.897 15.282 1.00 90.56 482 TYR A C 1
ATOM 3742 O O . TYR A 1 482 ? -10.327 18.991 15.284 1.00 90.56 482 TYR A O 1
ATOM 3750 N N . GLN A 1 483 ? -8.835 17.579 16.199 1.00 92.50 483 GLN A N 1
ATOM 3751 C CA . GLN A 1 483 ? -8.551 18.429 17.360 1.00 92.50 483 GLN A CA 1
ATOM 3752 C C . GLN A 1 483 ? -7.063 18.670 17.600 1.00 92.50 483 GLN A C 1
ATOM 3754 O O . GLN A 1 483 ? -6.736 19.774 18.025 1.00 92.50 483 GLN A O 1
ATOM 3759 N N . LEU A 1 484 ? -6.192 17.690 17.348 1.00 92.25 484 LEU A N 1
ATOM 3760 C CA . LEU A 1 484 ? -4.766 17.798 17.673 1.00 92.25 484 LEU A CA 1
ATOM 3761 C C . LEU A 1 484 ? -3.939 18.318 16.496 1.00 92.25 484 LEU A C 1
ATOM 3763 O O . LEU A 1 484 ? -3.349 19.387 16.600 1.00 92.25 484 LEU A O 1
ATOM 3767 N N . TYR A 1 485 ? -3.948 17.624 15.360 1.00 90.81 485 TYR A N 1
ATOM 3768 C CA . TYR A 1 485 ? -3.161 18.010 14.186 1.00 90.81 485 TYR A CA 1
ATOM 3769 C C . TYR A 1 485 ? -3.926 19.024 13.326 1.00 90.81 485 TYR A C 1
ATOM 3771 O O . TYR A 1 485 ? -4.681 18.665 12.421 1.00 90.81 485 TYR A O 1
ATOM 3779 N N . ARG A 1 486 ? -3.775 20.313 13.659 1.00 86.50 486 ARG A N 1
ATOM 3780 C CA . ARG A 1 486 ? -4.455 21.463 13.027 1.00 86.50 486 ARG A CA 1
ATOM 3781 C C . ARG A 1 486 ? -3.460 22.349 12.274 1.00 86.50 486 ARG A C 1
ATOM 3783 O O . ARG A 1 486 ? -2.270 22.260 12.520 1.00 86.50 486 ARG A O 1
ATOM 3790 N N . ALA A 1 487 ? -3.939 23.240 11.406 1.00 77.75 487 ALA A N 1
ATOM 3791 C CA . ALA A 1 487 ? -3.078 24.076 10.557 1.00 77.75 487 ALA A CA 1
ATOM 3792 C C . ALA A 1 487 ? -2.139 25.029 11.323 1.00 77.75 487 ALA A C 1
ATOM 3794 O O . ALA A 1 487 ? -1.088 25.403 10.807 1.00 77.75 487 ALA A O 1
ATOM 3795 N N . ASP A 1 488 ? -2.539 25.449 12.523 1.00 73.06 488 ASP A N 1
ATOM 3796 C CA . ASP A 1 488 ? -1.934 26.601 13.192 1.00 73.06 488 ASP A CA 1
ATOM 3797 C C . ASP A 1 488 ? -0.610 26.257 13.898 1.00 73.06 488 ASP A C 1
ATOM 3799 O O . ASP A 1 488 ? 0.344 27.039 13.815 1.00 73.06 488 ASP A O 1
ATOM 3803 N N . GLU A 1 489 ? -0.538 25.092 14.554 1.00 73.25 489 GLU A N 1
ATOM 3804 C CA . GLU A 1 489 ? 0.599 24.660 15.376 1.00 73.25 489 GLU A CA 1
ATOM 3805 C C . GLU A 1 489 ? 0.595 23.136 15.589 1.00 73.25 489 GLU A C 1
ATOM 3807 O O . GLU A 1 489 ? -0.471 22.508 15.613 1.00 73.25 489 GLU A O 1
ATOM 3812 N N . ALA A 1 490 ? 1.787 22.550 15.742 1.00 79.56 490 ALA A N 1
ATOM 3813 C CA . ALA A 1 490 ? 1.952 21.146 16.103 1.00 79.56 490 ALA A CA 1
ATOM 3814 C C . ALA A 1 490 ? 1.452 20.901 17.539 1.00 79.56 490 ALA A C 1
ATOM 3816 O O . ALA A 1 490 ? 1.731 21.709 18.424 1.00 79.56 490 ALA A O 1
ATOM 3817 N N . PRO A 1 491 ? 0.728 19.802 17.813 1.00 86.75 491 PRO A N 1
ATOM 3818 C CA . PRO A 1 491 ? 0.304 19.509 19.174 1.00 86.75 491 PRO A CA 1
ATOM 3819 C C . PRO A 1 491 ? 1.502 19.094 20.040 1.00 86.75 491 PRO A C 1
ATOM 3821 O O . PRO A 1 491 ? 2.230 18.167 19.688 1.00 86.75 491 PRO A O 1
ATOM 3824 N N . ASP A 1 492 ? 1.651 19.712 21.213 1.00 86.00 492 ASP A N 1
ATOM 3825 C CA . ASP A 1 492 ? 2.555 19.221 22.257 1.00 86.00 492 ASP A CA 1
ATOM 3826 C C . ASP A 1 492 ? 1.923 18.002 22.947 1.00 86.00 492 ASP A C 1
ATOM 3828 O O . ASP A 1 492 ? 1.126 18.111 23.886 1.00 86.00 492 ASP A O 1
ATOM 3832 N N . LEU A 1 493 ? 2.230 16.817 22.415 1.00 88.75 493 LEU A N 1
ATOM 3833 C CA . LEU A 1 493 ? 1.763 15.547 22.967 1.00 88.75 493 LEU A CA 1
ATOM 3834 C C . LEU A 1 493 ? 2.578 15.093 24.181 1.00 88.75 493 LEU A C 1
ATOM 3836 O O . LEU A 1 493 ? 2.162 14.142 24.850 1.00 88.75 493 LEU A O 1
ATOM 3840 N N . ASP A 1 494 ? 3.727 15.715 24.454 1.00 84.25 494 ASP A N 1
ATOM 3841 C CA . ASP A 1 494 ? 4.587 15.333 25.570 1.00 84.25 494 ASP A CA 1
ATOM 3842 C C . ASP A 1 494 ? 4.120 15.934 26.894 1.00 84.25 494 ASP A C 1
ATOM 3844 O O . ASP A 1 494 ? 4.310 15.308 27.939 1.00 84.25 494 ASP A O 1
ATOM 3848 N N . ALA A 1 495 ? 3.411 17.064 26.837 1.00 86.12 495 ALA A N 1
ATOM 3849 C CA . ALA A 1 495 ? 2.718 17.664 27.974 1.00 86.12 495 ALA A CA 1
ATOM 3850 C C . ALA A 1 495 ? 1.499 16.860 28.479 1.00 86.12 495 ALA A C 1
ATOM 3852 O O . ALA A 1 495 ? 0.959 17.169 29.545 1.00 86.12 495 ALA A O 1
ATOM 3853 N N . LEU A 1 496 ? 1.028 15.851 27.733 1.00 85.56 496 LEU A N 1
ATOM 3854 C CA . LEU A 1 496 ? -0.107 15.021 28.146 1.00 85.56 496 LEU A CA 1
ATOM 3855 C C . LEU A 1 496 ? 0.321 13.955 29.176 1.00 85.56 496 LEU A C 1
ATOM 3857 O O . LEU A 1 496 ? 1.379 13.338 29.011 1.00 85.56 496 LEU A O 1
ATOM 3861 N N . PRO A 1 497 ? -0.500 13.696 30.214 1.00 82.75 497 PRO A N 1
ATOM 3862 C CA . PRO A 1 497 ? -0.203 12.673 31.211 1.00 82.75 497 PRO A CA 1
ATOM 3863 C C . PRO A 1 497 ? -0.303 11.263 30.616 1.00 82.75 497 PRO A C 1
ATOM 3865 O O . PRO A 1 497 ? -1.118 11.004 29.729 1.00 82.75 497 PRO A O 1
ATOM 3868 N N . ASP A 1 498 ? 0.508 10.347 31.143 1.00 86.56 498 ASP A N 1
ATOM 3869 C CA . ASP A 1 498 ? 0.462 8.927 30.793 1.00 86.56 498 ASP A CA 1
ATOM 3870 C C . ASP A 1 498 ? -0.606 8.177 31.622 1.00 86.56 498 ASP A C 1
ATOM 3872 O O . ASP A 1 498 ? -0.711 8.422 32.826 1.00 86.56 498 ASP A O 1
ATOM 3876 N N . PRO A 1 499 ? -1.343 7.212 31.031 1.00 91.62 499 PRO A N 1
ATOM 3877 C CA . PRO A 1 499 ? -1.366 6.885 29.603 1.00 91.62 499 PRO A CA 1
ATOM 3878 C C . PRO A 1 499 ? -2.107 7.957 28.788 1.00 91.62 499 PRO A C 1
ATOM 3880 O O . PRO A 1 499 ? -3.179 8.419 29.184 1.00 91.62 499 PRO A O 1
ATOM 3883 N N . ARG A 1 500 ? -1.581 8.317 27.609 1.00 94.38 500 ARG A N 1
ATOM 3884 C CA . ARG A 1 500 ? -2.253 9.297 26.745 1.00 94.38 500 ARG A CA 1
ATOM 3885 C C . ARG A 1 500 ? -3.416 8.637 26.010 1.00 94.38 500 ARG A C 1
ATOM 3887 O O . ARG A 1 500 ? -3.280 7.553 25.437 1.00 94.38 500 ARG A O 1
ATOM 3894 N N . LEU A 1 501 ? -4.566 9.309 26.009 1.00 96.62 501 LEU A N 1
ATOM 3895 C CA . LEU A 1 501 ? -5.794 8.817 25.388 1.00 96.62 501 LEU A CA 1
ATOM 3896 C C . LEU A 1 501 ? -6.138 9.646 24.149 1.00 96.62 501 LEU A C 1
ATOM 3898 O O . LEU A 1 501 ? -6.406 10.847 24.234 1.00 96.62 501 LEU A O 1
ATOM 3902 N N . PHE A 1 502 ? -6.205 8.983 22.999 1.00 97.75 502 PHE A N 1
ATOM 3903 C CA . PHE A 1 502 ? -6.521 9.602 21.714 1.00 97.75 502 PHE A CA 1
ATOM 3904 C C . PHE A 1 502 ? -7.758 8.973 21.085 1.00 97.75 502 PHE A C 1
ATOM 3906 O O . PHE A 1 502 ? -8.174 7.872 21.441 1.00 97.75 502 PHE A O 1
ATOM 3913 N N . ALA A 1 503 ? -8.359 9.672 20.129 1.00 98.00 503 ALA A N 1
ATOM 3914 C CA . ALA A 1 503 ? -9.434 9.134 19.311 1.00 98.00 503 ALA A CA 1
ATOM 3915 C C . ALA A 1 503 ? -9.176 9.361 17.820 1.00 98.00 503 ALA A C 1
ATOM 3917 O O . ALA A 1 503 ? -8.448 10.275 17.436 1.00 98.00 503 ALA A O 1
ATOM 3918 N N . THR A 1 504 ? -9.822 8.563 16.978 1.00 96.62 504 THR A N 1
ATOM 3919 C CA . THR A 1 504 ? -9.810 8.748 15.527 1.00 96.62 504 THR A CA 1
ATOM 3920 C C . THR A 1 504 ? -11.017 8.095 14.854 1.00 96.62 504 THR A C 1
ATOM 3922 O O . THR A 1 504 ? -11.635 7.163 15.382 1.00 96.62 504 THR A O 1
ATOM 3925 N N . HIS A 1 505 ? -11.371 8.625 13.691 1.00 95.38 505 HIS A N 1
ATOM 3926 C CA . HIS A 1 505 ? -12.304 8.036 12.742 1.00 95.38 505 HIS A CA 1
ATOM 3927 C C . HIS A 1 505 ? -11.615 7.440 11.510 1.00 95.38 505 HIS A C 1
ATOM 3929 O O . HIS A 1 505 ? -12.306 6.939 10.629 1.00 95.38 505 HIS A O 1
ATOM 3935 N N . ALA A 1 506 ? -10.284 7.509 11.419 1.00 93.25 506 ALA A N 1
ATOM 3936 C CA . ALA A 1 506 ? -9.546 6.932 10.305 1.00 93.25 506 ALA A CA 1
ATOM 3937 C C . ALA A 1 506 ? -9.709 5.398 10.264 1.00 93.25 506 ALA A C 1
ATOM 3939 O O . ALA A 1 506 ? -9.778 4.778 11.325 1.00 93.25 506 ALA A O 1
ATOM 3940 N N . PRO A 1 507 ? -9.734 4.770 9.073 1.00 92.94 507 PRO A N 1
ATOM 3941 C CA . PRO A 1 507 ? -9.578 3.325 8.945 1.00 92.94 507 PRO A CA 1
ATOM 3942 C C . PRO A 1 507 ? -8.242 2.851 9.517 1.00 92.94 507 PRO A C 1
ATOM 3944 O O . PRO A 1 507 ? -7.287 3.623 9.577 1.00 92.94 507 PRO A O 1
ATOM 3947 N N . PHE A 1 508 ? -8.157 1.561 9.859 1.00 92.56 508 PHE A N 1
ATOM 3948 C CA . PHE A 1 508 ? -6.967 0.979 10.487 1.00 92.56 508 PHE A CA 1
ATOM 3949 C C . PHE A 1 508 ? -5.675 1.262 9.701 1.00 92.56 508 PHE A C 1
ATOM 3951 O O . PHE A 1 508 ? -4.689 1.697 10.285 1.00 92.56 508 PHE A O 1
ATOM 3958 N N . ASP A 1 509 ? -5.718 1.116 8.375 1.00 86.38 509 ASP A N 1
ATOM 3959 C CA . ASP A 1 509 ? -4.564 1.320 7.486 1.00 86.38 509 ASP A CA 1
ATOM 3960 C C . ASP A 1 509 ? -4.109 2.788 7.375 1.00 86.38 509 ASP A C 1
ATOM 3962 O O . ASP A 1 509 ? -3.055 3.059 6.810 1.00 86.38 509 ASP A O 1
ATOM 3966 N N . LEU A 1 510 ? -4.909 3.737 7.873 1.00 88.19 510 LEU A N 1
ATOM 3967 C CA . LEU A 1 510 ? -4.581 5.167 7.917 1.00 88.19 510 LEU A CA 1
ATOM 3968 C C . LEU A 1 510 ? -4.332 5.681 9.337 1.00 88.19 510 LEU A C 1
ATOM 3970 O O . LEU A 1 510 ? -4.195 6.890 9.541 1.00 88.19 510 LEU A O 1
ATOM 3974 N N . LEU A 1 511 ? -4.305 4.792 10.330 1.00 91.44 511 LEU A N 1
ATOM 3975 C CA . LEU A 1 511 ? -3.771 5.149 11.635 1.00 91.44 511 LEU A CA 1
ATOM 3976 C C . LEU A 1 511 ? -2.287 5.491 11.504 1.00 91.44 511 LEU A C 1
ATOM 3978 O O . LEU A 1 511 ? -1.615 4.913 10.648 1.00 91.44 511 LEU A O 1
ATOM 3982 N N . PRO A 1 512 ? -1.748 6.358 12.380 1.00 91.19 512 PRO A N 1
ATOM 3983 C CA . PRO A 1 512 ? -0.335 6.663 12.326 1.00 91.19 512 PRO A CA 1
ATOM 3984 C C . PRO A 1 512 ? 0.531 5.412 12.385 1.00 91.19 512 PRO A C 1
ATOM 3986 O O . PRO A 1 512 ? 0.283 4.520 13.203 1.00 91.19 512 PRO A O 1
ATOM 3989 N N . ARG A 1 513 ? 1.587 5.367 11.571 1.00 83.50 513 ARG A N 1
ATOM 3990 C CA . ARG A 1 513 ? 2.555 4.256 11.522 1.00 83.50 513 ARG A CA 1
ATOM 3991 C C . ARG A 1 513 ? 3.013 3.798 12.897 1.00 83.50 513 ARG A C 1
ATOM 3993 O O . ARG A 1 513 ? 3.077 2.599 13.157 1.00 83.50 513 ARG A O 1
ATOM 4000 N N . ALA A 1 514 ? 3.280 4.743 13.796 1.00 84.31 514 ALA A N 1
ATOM 4001 C CA . ALA A 1 514 ? 3.718 4.448 15.156 1.00 84.31 514 ALA A CA 1
ATOM 4002 C C . ALA A 1 514 ? 2.677 3.662 15.980 1.00 84.31 514 ALA A C 1
ATOM 4004 O O . ALA A 1 514 ? 3.050 2.958 16.913 1.00 84.31 514 ALA A O 1
ATOM 4005 N N . VAL A 1 515 ? 1.388 3.736 15.629 1.00 87.56 515 VAL A N 1
ATOM 4006 C CA . VAL A 1 515 ? 0.307 2.940 16.232 1.00 87.56 515 VAL A CA 1
ATOM 4007 C C . VAL A 1 515 ? 0.269 1.530 15.631 1.00 87.56 515 VAL A C 1
ATOM 4009 O O . VAL A 1 515 ? 0.137 0.557 16.368 1.00 87.56 515 VAL A O 1
ATOM 4012 N N . VAL A 1 516 ? 0.421 1.383 14.310 1.00 86.06 516 VAL A N 1
ATOM 4013 C CA . VAL A 1 516 ? 0.244 0.091 13.606 1.00 86.06 516 VAL A CA 1
ATOM 4014 C C . VAL A 1 516 ? 1.514 -0.766 13.493 1.00 86.06 516 VAL A C 1
ATOM 4016 O O . VAL A 1 516 ? 1.418 -1.969 13.227 1.00 86.06 516 VAL A O 1
ATOM 4019 N N . ALA A 1 517 ? 2.698 -0.186 13.717 1.00 75.88 517 ALA A N 1
ATOM 4020 C CA . ALA A 1 517 ? 3.994 -0.853 13.572 1.00 75.88 517 ALA A CA 1
ATOM 4021 C C . ALA A 1 517 ? 4.077 -2.163 14.372 1.00 75.88 517 ALA A C 1
ATOM 4023 O O . ALA A 1 517 ? 3.741 -2.189 15.555 1.00 75.88 517 ALA A O 1
ATOM 4024 N N . ALA A 1 518 ? 4.545 -3.246 13.742 1.00 57.91 518 ALA A N 1
ATOM 4025 C CA . ALA A 1 518 ? 4.604 -4.583 14.343 1.00 57.91 518 ALA A CA 1
ATOM 4026 C C . ALA A 1 518 ? 5.793 -4.794 15.304 1.00 57.91 518 ALA A C 1
ATOM 4028 O O . ALA A 1 518 ? 5.729 -5.663 16.170 1.00 57.91 518 ALA A O 1
ATOM 4029 N N . ALA A 1 519 ? 6.869 -4.013 15.163 1.00 51.34 519 ALA A N 1
ATOM 4030 C CA . ALA A 1 519 ? 8.074 -4.139 15.979 1.00 51.34 519 ALA A CA 1
ATOM 4031 C C . ALA A 1 519 ? 8.009 -3.268 17.255 1.00 51.34 519 ALA A C 1
ATOM 4033 O O . ALA A 1 519 ? 7.437 -2.173 17.224 1.00 51.34 519 ALA A O 1
ATOM 4034 N N . PRO A 1 520 ? 8.617 -3.708 18.375 1.00 48.88 520 PRO A N 1
ATOM 4035 C CA . PRO A 1 520 ? 8.842 -2.861 19.544 1.00 48.88 520 PRO A CA 1
ATOM 4036 C C . PRO A 1 520 ? 9.544 -1.539 19.166 1.00 48.88 520 PRO A C 1
ATOM 4038 O O . PRO A 1 520 ? 10.378 -1.540 18.263 1.00 48.88 520 PRO A O 1
ATOM 4041 N N . PRO A 1 521 ? 9.238 -0.425 19.859 1.00 49.81 521 PRO A N 1
ATOM 4042 C CA . PRO A 1 521 ? 8.582 -0.380 21.161 1.00 49.81 521 PRO A CA 1
ATOM 4043 C C . PRO A 1 521 ? 7.086 -0.040 21.098 1.00 49.81 521 PRO A C 1
ATOM 4045 O O . PRO A 1 521 ? 6.556 0.362 22.124 1.00 49.81 521 PRO A O 1
ATOM 4048 N N . SER A 1 522 ? 6.398 -0.159 19.953 1.00 56.47 522 SER A N 1
ATOM 4049 C CA . SER A 1 522 ? 5.103 0.501 19.675 1.00 56.47 522 SER A CA 1
ATOM 4050 C C . SER A 1 522 ? 3.886 0.101 20.535 1.00 56.47 522 SER A C 1
ATOM 4052 O O . SER A 1 522 ? 2.774 0.315 20.083 1.00 56.47 522 SER A O 1
ATOM 4054 N N . GLY A 1 523 ? 4.044 -0.423 21.760 1.00 65.06 523 GLY A N 1
ATOM 4055 C CA . GLY A 1 523 ? 3.042 -0.972 22.694 1.00 65.06 523 GLY A CA 1
ATOM 4056 C C . GLY A 1 523 ? 1.733 -0.196 22.930 1.00 65.06 523 GLY A C 1
ATOM 4057 O O . GLY A 1 523 ? 0.893 -0.677 23.682 1.00 65.06 523 GLY A O 1
ATOM 4058 N N . CYS A 1 524 ? 1.531 0.936 22.256 1.00 88.12 524 CYS A N 1
ATOM 4059 C CA . CYS A 1 524 ? 0.254 1.568 21.984 1.00 88.12 524 CYS A CA 1
ATOM 4060 C C . CYS A 1 524 ? -0.828 0.551 21.600 1.00 88.12 524 CYS A C 1
ATOM 4062 O O . CYS A 1 524 ? -0.624 -0.367 20.786 1.00 88.12 524 CYS A O 1
ATOM 4064 N N . LYS A 1 525 ? -1.990 0.757 22.213 1.00 94.25 525 LYS A N 1
ATOM 4065 C CA . LYS A 1 525 ? -3.167 -0.090 22.116 1.00 94.25 525 LYS A CA 1
ATOM 4066 C C . LYS A 1 525 ? -4.279 0.625 21.370 1.00 94.25 525 LYS A C 1
ATOM 4068 O O . LYS A 1 525 ? -4.454 1.834 21.486 1.00 94.25 525 LYS A O 1
ATOM 4073 N N . VAL A 1 526 ? -5.080 -0.138 20.646 1.00 97.75 526 VAL A N 1
ATOM 4074 C CA . VAL A 1 526 ? -6.217 0.363 19.880 1.00 97.75 526 VAL A CA 1
ATOM 4075 C C . VAL A 1 526 ? -7.495 -0.260 20.419 1.00 97.75 526 VAL A C 1
ATOM 4077 O O . VAL A 1 526 ? -7.591 -1.477 20.535 1.00 97.75 526 VAL A O 1
ATOM 4080 N N . VAL A 1 527 ? -8.494 0.562 20.726 1.00 98.56 527 VAL A N 1
ATOM 4081 C CA . VAL A 1 527 ? -9.845 0.107 21.074 1.00 98.56 527 VAL A CA 1
ATOM 4082 C C . VAL A 1 527 ? -10.774 0.476 19.929 1.00 98.56 527 VAL A C 1
ATOM 4084 O O . VAL A 1 527 ? -10.981 1.658 19.662 1.00 98.56 527 VAL A O 1
ATOM 4087 N N . TYR A 1 528 ? -11.345 -0.521 19.262 1.00 98.56 528 TYR A N 1
ATOM 4088 C CA . TYR A 1 528 ? -12.295 -0.326 18.174 1.00 98.56 528 TYR A CA 1
ATOM 4089 C C . TYR A 1 528 ? -13.719 -0.672 18.600 1.00 98.56 528 TYR A C 1
ATOM 4091 O O . TYR A 1 528 ? -13.942 -1.724 19.198 1.00 98.56 528 TYR A O 1
ATOM 4099 N N . VAL A 1 529 ? -14.691 0.178 18.247 1.00 98.00 529 VAL A N 1
ATOM 4100 C CA . VAL A 1 529 ? -16.121 -0.126 18.431 1.00 98.00 529 VAL A CA 1
ATOM 4101 C C . VAL A 1 529 ? -16.823 -0.250 17.086 1.00 98.00 529 VAL A C 1
ATOM 4103 O O . VAL A 1 529 ? -16.928 0.715 16.326 1.00 98.00 529 VAL A O 1
ATOM 4106 N N . CYS A 1 530 ? -17.346 -1.447 16.837 1.00 95.56 530 CYS A N 1
ATOM 4107 C CA . CYS A 1 530 ? -18.267 -1.760 15.755 1.00 95.56 530 CYS A CA 1
ATOM 4108 C C . CYS A 1 530 ? -19.712 -1.630 16.250 1.00 95.56 530 CYS A C 1
ATOM 4110 O O . CYS A 1 530 ? -20.010 -1.975 17.388 1.00 95.56 530 CYS A O 1
ATOM 4112 N N . ARG A 1 531 ? -20.621 -1.165 15.397 1.00 95.12 531 ARG A N 1
ATOM 4113 C CA . ARG A 1 531 ? -22.056 -1.033 15.688 1.00 95.12 531 ARG A CA 1
ATOM 4114 C C . ARG A 1 531 ? -22.858 -1.445 14.470 1.00 95.12 531 ARG A C 1
ATOM 4116 O O . ARG A 1 531 ? -22.356 -1.229 13.373 1.00 95.12 531 ARG A O 1
ATOM 4123 N N . ASP A 1 532 ? -24.082 -1.939 14.637 1.00 94.81 532 ASP A N 1
ATOM 4124 C CA . ASP A 1 532 ? -24.976 -2.269 13.523 1.00 94.81 532 ASP A CA 1
ATOM 4125 C C . ASP A 1 532 ? -24.956 -1.198 12.402 1.00 94.81 532 ASP A C 1
ATOM 4127 O O . ASP A 1 532 ? -25.099 0.005 12.682 1.00 94.81 532 ASP A O 1
ATOM 4131 N N . PRO A 1 533 ? -24.716 -1.589 11.130 1.00 95.88 533 PRO A N 1
ATOM 4132 C CA . PRO A 1 533 ? -24.568 -0.642 10.026 1.00 95.88 533 PRO A CA 1
ATOM 4133 C C . PRO A 1 533 ? -25.828 0.196 9.799 1.00 95.88 533 PRO A C 1
ATOM 4135 O O . PRO A 1 533 ? -25.719 1.368 9.430 1.00 95.88 533 PRO A O 1
ATOM 4138 N N . LYS A 1 534 ? -27.020 -0.351 10.066 1.00 96.44 534 LYS A N 1
ATOM 4139 C CA . LYS A 1 534 ? -28.302 0.343 9.897 1.00 96.44 534 LYS A CA 1
ATOM 4140 C C . LYS A 1 534 ? -28.473 1.414 10.973 1.00 96.44 534 LYS A C 1
ATOM 4142 O O . LYS A 1 534 ? -28.805 2.558 10.654 1.00 96.44 534 LYS A O 1
ATOM 4147 N N . ASP A 1 535 ? -28.165 1.097 12.232 1.00 95.75 535 ASP A N 1
ATOM 4148 C CA . ASP A 1 535 ? -28.174 2.092 13.318 1.00 95.75 535 ASP A CA 1
ATOM 4149 C C . ASP A 1 535 ? -27.113 3.182 13.123 1.00 95.75 535 ASP A C 1
ATOM 4151 O O . ASP A 1 535 ? -27.345 4.360 13.431 1.00 95.75 535 ASP A O 1
ATOM 4155 N N . THR A 1 536 ? -25.949 2.799 12.597 1.00 95.75 536 THR A N 1
ATOM 4156 C CA . THR A 1 536 ? -24.851 3.716 12.275 1.00 95.75 536 THR A CA 1
ATOM 4157 C C . THR A 1 536 ? -25.276 4.697 11.184 1.00 95.75 536 THR A C 1
ATOM 4159 O O . THR A 1 536 ? -25.168 5.911 11.378 1.00 95.75 536 THR A O 1
ATOM 4162 N N . LEU A 1 537 ? -25.854 4.194 10.087 1.00 96.69 537 LEU A N 1
ATOM 4163 C CA . LEU A 1 537 ? -26.415 4.990 8.996 1.00 96.69 537 LEU A CA 1
ATOM 4164 C C . LEU A 1 537 ? -27.463 5.989 9.494 1.00 96.69 537 LEU A C 1
ATOM 4166 O O . LEU A 1 537 ? -27.342 7.188 9.239 1.00 96.69 537 LEU A O 1
ATOM 4170 N N . VAL A 1 538 ? -28.474 5.525 10.231 1.00 96.31 538 VAL A N 1
ATOM 4171 C CA . VAL A 1 538 ? -29.555 6.392 10.729 1.00 96.31 538 VAL A CA 1
ATOM 4172 C C . VAL A 1 538 ? -29.001 7.475 11.649 1.00 96.31 538 VAL A C 1
ATOM 4174 O O . VAL A 1 538 ? -29.372 8.648 11.544 1.00 96.31 538 VAL A O 1
ATOM 4177 N N . SER A 1 539 ? -28.061 7.114 12.526 1.00 95.25 539 SER A N 1
ATOM 4178 C CA . SER A 1 539 ? -27.440 8.087 13.416 1.00 95.25 539 SER A CA 1
ATOM 4179 C C . SER A 1 539 ? -26.553 9.095 12.680 1.00 95.25 539 SER A C 1
ATOM 4181 O O . SER A 1 539 ? -26.458 10.238 13.137 1.00 95.25 539 SER A O 1
ATOM 4183 N N . LEU A 1 540 ? -25.897 8.693 11.591 1.00 95.12 540 LEU A N 1
ATOM 4184 C CA . LEU A 1 540 ? -25.099 9.571 10.736 1.00 95.12 540 LEU A CA 1
ATOM 4185 C C . LEU A 1 540 ? -25.985 10.521 9.931 1.00 95.12 540 LEU A C 1
ATOM 4187 O O . LEU A 1 540 ? -25.726 11.723 9.919 1.00 95.12 540 LEU A O 1
ATOM 4191 N N . LEU A 1 541 ? -27.066 10.016 9.335 1.00 95.69 541 LEU A N 1
ATOM 4192 C CA . LEU A 1 541 ? -28.031 10.816 8.587 1.00 95.69 541 LEU A CA 1
ATOM 4193 C C . LEU A 1 541 ? -28.635 11.930 9.445 1.00 95.69 541 LEU A C 1
ATOM 4195 O O . LEU A 1 541 ? -28.640 13.089 9.030 1.00 95.69 541 LEU A O 1
ATOM 4199 N N . GLN A 1 542 ? -29.105 11.602 10.651 1.00 93.81 542 GLN A N 1
ATOM 4200 C CA . GLN A 1 542 ? -29.687 12.599 11.553 1.00 93.81 542 GLN A CA 1
ATOM 4201 C C . GLN A 1 542 ? -28.667 13.673 11.941 1.00 93.81 542 GLN A C 1
ATOM 4203 O O . GLN A 1 542 ? -28.984 14.857 11.880 1.00 93.81 542 GLN A O 1
ATOM 4208 N N . PHE A 1 543 ? -27.428 13.278 12.250 1.00 92.06 543 PHE A N 1
ATOM 4209 C CA . PHE A 1 543 ? -26.356 14.222 12.573 1.00 92.06 543 PHE A CA 1
ATOM 4210 C C . PHE A 1 543 ? -26.035 15.161 11.398 1.00 92.06 543 PHE A C 1
ATOM 4212 O O . PHE A 1 543 ? -25.928 16.376 11.572 1.00 92.06 543 PHE A O 1
ATOM 4219 N N . VAL A 1 544 ? -25.933 14.613 10.181 1.00 92.19 544 VAL A N 1
ATOM 4220 C CA . VAL A 1 544 ? -25.717 15.400 8.959 1.00 92.19 544 VAL A CA 1
ATOM 4221 C C . VAL A 1 544 ? -26.878 16.369 8.729 1.00 92.19 544 VAL A C 1
ATOM 4223 O O . VAL A 1 544 ? -26.640 17.550 8.480 1.00 92.19 544 VAL A O 1
ATOM 4226 N N . ASN A 1 545 ? -28.124 15.906 8.839 1.00 93.44 545 ASN A N 1
ATOM 4227 C CA . ASN A 1 545 ? -29.309 16.728 8.598 1.00 93.44 545 ASN A CA 1
ATOM 4228 C C . ASN A 1 545 ? -29.516 17.804 9.666 1.00 93.44 545 ASN A C 1
ATOM 4230 O O . ASN A 1 545 ? -29.899 18.918 9.321 1.00 93.44 545 ASN A O 1
ATOM 4234 N N . GLU A 1 546 ? -29.197 17.535 10.930 1.00 89.44 546 GLU A N 1
ATOM 4235 C CA . GLU A 1 546 ? -29.193 18.551 11.984 1.00 89.44 546 GLU A CA 1
ATOM 4236 C C . GLU A 1 546 ? -28.203 19.677 11.650 1.00 89.44 546 GLU A C 1
ATOM 4238 O O . GLU A 1 546 ? -28.539 20.863 11.736 1.00 89.44 546 GLU A O 1
ATOM 4243 N N . TYR A 1 547 ? -26.997 19.322 11.196 1.00 85.38 547 TYR A N 1
ATOM 4244 C CA . TYR A 1 547 ? -26.002 20.308 10.784 1.00 85.38 547 TYR A CA 1
ATOM 4245 C C . TYR A 1 547 ? -26.440 21.075 9.531 1.00 85.38 547 TYR A C 1
ATOM 4247 O O . TYR A 1 547 ? -26.335 22.302 9.488 1.00 85.38 547 TYR A O 1
ATOM 4255 N N . LYS A 1 548 ? -26.970 20.387 8.515 1.00 87.25 548 LYS A N 1
ATOM 4256 C CA . LYS A 1 548 ? -27.482 21.035 7.301 1.00 87.25 548 LYS A CA 1
ATOM 4257 C C . LYS A 1 548 ? -28.647 21.977 7.610 1.00 87.25 548 LYS A C 1
ATOM 4259 O O . LYS A 1 548 ? -28.610 23.121 7.164 1.00 87.25 548 LYS A O 1
ATOM 4264 N N . SER A 1 549 ? -29.593 21.559 8.451 1.00 88.12 549 SER A N 1
ATOM 4265 C CA . SER A 1 549 ? -30.726 22.379 8.892 1.00 88.12 549 SER A CA 1
ATOM 4266 C C . SER A 1 549 ? -30.270 23.657 9.593 1.00 88.12 549 SER A C 1
ATOM 4268 O O . SER A 1 549 ? -30.762 24.735 9.269 1.00 88.12 549 SER A O 1
ATOM 4270 N N . ARG A 1 550 ? -29.304 23.568 10.518 1.00 84.00 550 ARG A N 1
ATOM 4271 C CA . ARG A 1 550 ? -28.751 24.741 11.224 1.00 84.00 550 ARG A CA 1
ATOM 4272 C C . ARG A 1 550 ? -28.049 25.733 10.297 1.00 84.00 550 ARG A C 1
ATOM 4274 O O . ARG A 1 550 ? -27.964 26.909 10.626 1.00 84.00 550 ARG A O 1
ATOM 4281 N N . ASN A 1 551 ? -27.555 25.263 9.154 1.00 81.19 551 ASN A N 1
ATOM 4282 C CA . ASN A 1 551 ? -26.832 26.067 8.171 1.00 81.19 551 ASN A CA 1
ATOM 4283 C C . ASN A 1 551 ? -27.672 26.392 6.921 1.00 81.19 551 ASN A C 1
ATOM 4285 O O . ASN A 1 551 ? -27.111 26.808 5.909 1.00 81.19 551 ASN A O 1
ATOM 4289 N N . GLY A 1 552 ? -28.994 26.173 6.958 1.00 85.31 552 GLY A N 1
ATOM 4290 C CA . GLY A 1 552 ? -29.897 26.473 5.841 1.00 85.31 552 GLY A CA 1
ATOM 4291 C C . GLY A 1 552 ? -29.619 25.671 4.561 1.00 85.31 552 GLY A C 1
ATOM 4292 O O . GLY A 1 552 ? -29.877 26.162 3.466 1.00 85.31 552 GLY A O 1
ATOM 4293 N N . ARG A 1 553 ? -29.051 24.464 4.679 1.00 86.06 553 ARG A N 1
ATOM 4294 C CA . ARG A 1 553 ? -28.733 23.568 3.554 1.00 86.06 553 ARG A CA 1
ATOM 4295 C C . ARG A 1 553 ? -29.799 22.486 3.384 1.00 86.06 553 ARG A C 1
ATOM 4297 O O . ARG A 1 553 ? -30.419 22.058 4.355 1.00 86.06 553 ARG A O 1
ATOM 4304 N N . GLU A 1 554 ? -29.948 21.999 2.155 1.00 88.62 554 GLU A N 1
ATOM 4305 C CA . GLU A 1 554 ? -30.898 20.939 1.804 1.00 88.62 554 GLU A CA 1
ATOM 4306 C C . GLU A 1 554 ? -30.600 19.620 2.533 1.00 88.62 554 GLU A C 1
ATOM 4308 O O . GLU A 1 554 ? -29.463 19.134 2.540 1.00 88.62 554 GLU A O 1
ATOM 4313 N N . LEU A 1 555 ? -31.635 19.041 3.143 1.00 93.38 555 LEU A N 1
ATOM 4314 C CA . LEU A 1 555 ? -31.545 17.790 3.890 1.00 93.38 555 LEU A CA 1
ATOM 4315 C C . LEU A 1 555 ? -31.348 16.599 2.947 1.00 93.38 555 LEU A C 1
ATOM 4317 O O . LEU A 1 555 ? -31.854 16.571 1.831 1.00 93.38 555 LEU A O 1
ATOM 4321 N N . VAL A 1 556 ? -30.623 15.586 3.411 1.00 93.88 556 VAL A N 1
ATOM 4322 C CA . VAL A 1 556 ? -30.467 14.321 2.689 1.00 93.88 556 VAL A CA 1
ATOM 4323 C C . VAL A 1 556 ? -31.690 13.448 2.972 1.00 93.88 556 VAL A C 1
ATOM 4325 O O . VAL A 1 556 ? -32.023 13.212 4.135 1.00 93.88 556 VAL A O 1
ATOM 4328 N N . ALA A 1 557 ? -32.356 12.978 1.917 1.00 95.50 557 ALA A N 1
ATOM 4329 C CA . ALA A 1 557 ? -33.440 12.003 2.024 1.00 95.50 557 ALA A CA 1
ATOM 4330 C C . ALA A 1 557 ? -32.906 10.625 2.453 1.00 95.50 557 ALA A C 1
ATOM 4332 O O . ALA A 1 557 ? -31.770 10.272 2.130 1.00 95.50 557 ALA A O 1
ATOM 4333 N N . VAL A 1 558 ? -33.729 9.836 3.150 1.00 96.88 558 VAL A N 1
ATOM 4334 C CA . VAL A 1 558 ? -33.339 8.512 3.671 1.00 96.88 558 VAL A CA 1
ATOM 4335 C C . VAL A 1 558 ? -32.850 7.590 2.549 1.00 96.88 558 VAL A C 1
ATOM 4337 O O . VAL A 1 558 ? -31.755 7.046 2.652 1.00 96.88 558 VAL A O 1
ATOM 4340 N N . ASP A 1 559 ? -33.579 7.497 1.437 1.00 95.25 559 ASP A N 1
ATOM 4341 C CA . ASP A 1 559 ? -33.236 6.642 0.290 1.00 95.25 559 ASP A CA 1
ATOM 4342 C C . ASP A 1 559 ? -31.865 6.998 -0.302 1.00 95.25 559 ASP A C 1
ATOM 4344 O O . ASP A 1 559 ? -31.042 6.127 -0.592 1.00 95.25 559 ASP A O 1
ATOM 4348 N N . ALA A 1 560 ? -31.591 8.301 -0.433 1.00 95.62 560 ALA A N 1
ATOM 4349 C CA . ALA A 1 560 ? -30.307 8.797 -0.913 1.00 95.62 560 ALA A CA 1
ATOM 4350 C C . ALA A 1 560 ? -29.183 8.486 0.085 1.00 95.62 560 ALA A C 1
ATOM 4352 O O . ALA A 1 560 ? -28.086 8.107 -0.322 1.00 95.62 560 ALA A O 1
ATOM 4353 N N . ALA A 1 561 ? -29.453 8.603 1.389 1.00 96.88 561 ALA A N 1
ATOM 4354 C CA . ALA A 1 561 ? -28.502 8.253 2.438 1.00 96.88 561 ALA A CA 1
ATOM 4355 C C . ALA A 1 561 ? -28.146 6.760 2.414 1.00 96.88 561 ALA A C 1
ATOM 4357 O O . ALA A 1 561 ? -26.965 6.427 2.493 1.00 96.88 561 ALA A O 1
ATOM 4358 N N . VAL A 1 562 ? -29.139 5.878 2.245 1.00 97.50 562 VAL A N 1
ATOM 4359 C CA . VAL A 1 562 ? -28.933 4.430 2.074 1.00 97.50 562 VAL A CA 1
ATOM 4360 C C . VAL A 1 562 ? -28.072 4.161 0.843 1.00 97.50 562 VAL A C 1
ATOM 4362 O O . VAL A 1 562 ? -27.106 3.408 0.939 1.00 97.50 562 VAL A O 1
ATOM 4365 N N . GLY A 1 563 ? -28.373 4.807 -0.290 1.00 96.56 563 GLY A N 1
ATOM 4366 C CA . GLY A 1 563 ? -27.569 4.705 -1.509 1.00 96.56 563 GLY A CA 1
ATOM 4367 C C . GLY A 1 563 ? -26.109 5.094 -1.276 1.00 96.56 563 GLY A C 1
ATOM 4368 O O . GLY A 1 563 ? -25.218 4.279 -1.492 1.00 96.56 563 GLY A O 1
ATOM 4369 N N . PHE A 1 564 ? -25.863 6.294 -0.742 1.00 95.88 564 PHE A N 1
ATOM 4370 C CA . PHE A 1 564 ? -24.507 6.760 -0.444 1.00 95.88 564 PHE A CA 1
ATOM 4371 C C . PHE A 1 564 ? -23.760 5.838 0.518 1.00 95.88 564 PHE A C 1
ATOM 4373 O O . PHE A 1 564 ? -22.586 5.565 0.293 1.00 95.88 564 PHE A O 1
ATOM 4380 N N . PHE A 1 565 ? -24.417 5.361 1.574 1.00 95.81 565 PHE A N 1
ATOM 4381 C CA . PHE A 1 565 ? -23.796 4.482 2.561 1.00 95.81 565 PHE A CA 1
ATOM 4382 C C . PHE A 1 565 ? -23.428 3.119 1.962 1.00 95.81 565 PHE A C 1
ATOM 4384 O O . PHE A 1 565 ? -22.306 2.656 2.151 1.00 95.81 565 PHE A O 1
ATOM 4391 N N . CYS A 1 566 ? -24.329 2.519 1.175 1.00 95.06 566 CYS A N 1
ATOM 4392 C CA . CYS A 1 566 ? -24.077 1.249 0.489 1.00 95.06 566 CYS A CA 1
ATOM 4393 C C . CYS A 1 566 ? -22.960 1.351 -0.555 1.00 95.06 566 CYS A C 1
ATOM 4395 O O . CYS A 1 566 ? -22.162 0.430 -0.690 1.00 95.06 566 CYS A O 1
ATOM 4397 N N . ASP A 1 567 ? -22.870 2.483 -1.251 1.00 92.50 567 ASP A N 1
ATOM 4398 C CA . ASP A 1 567 ? -21.824 2.742 -2.245 1.00 92.50 567 ASP A CA 1
ATOM 4399 C C . ASP A 1 567 ? -20.489 3.171 -1.590 1.00 92.50 567 ASP A C 1
ATOM 4401 O O . ASP A 1 567 ? -19.520 3.498 -2.279 1.00 92.50 567 ASP A O 1
ATOM 4405 N N . GLY A 1 568 ? -20.438 3.226 -0.252 1.00 91.31 568 GLY A N 1
ATOM 4406 C CA . GLY A 1 568 ? -19.270 3.630 0.530 1.00 91.31 568 GLY A CA 1
ATOM 4407 C C . GLY A 1 568 ? -18.972 5.133 0.519 1.00 91.31 568 GLY A C 1
ATOM 4408 O O . GLY A 1 568 ? -17.935 5.558 1.023 1.00 91.31 568 GLY A O 1
ATOM 4409 N N . VAL A 1 569 ? -19.867 5.957 -0.033 1.00 93.31 569 VAL A N 1
ATOM 4410 C CA . VAL A 1 569 ? -19.742 7.417 -0.183 1.00 93.31 569 VAL A CA 1
ATOM 4411 C C . VAL A 1 569 ? -20.202 8.138 1.096 1.00 93.31 569 VAL A C 1
ATOM 4413 O O . VAL A 1 569 ? -21.106 8.982 1.099 1.00 93.31 569 VAL A O 1
ATOM 4416 N N . SER A 1 570 ? -19.561 7.797 2.211 1.00 92.62 570 SER A N 1
ATOM 4417 C CA . SER A 1 570 ? -19.781 8.368 3.544 1.00 92.62 570 SER A CA 1
ATOM 4418 C C . SER A 1 570 ? -18.447 8.756 4.200 1.00 92.62 570 SER A C 1
ATOM 4420 O O . SER A 1 570 ? -17.406 8.250 3.792 1.00 92.62 570 SER A O 1
ATOM 4422 N N . PRO A 1 571 ? -18.441 9.638 5.217 1.00 89.94 571 PRO A N 1
ATOM 4423 C CA . PRO A 1 571 ? -17.259 9.953 6.018 1.00 89.94 571 PRO A CA 1
ATOM 4424 C C . PRO A 1 571 ? -16.516 8.706 6.511 1.00 89.94 571 PRO A C 1
ATOM 4426 O O . PRO A 1 571 ? -17.098 7.909 7.245 1.00 89.94 571 PRO A O 1
ATOM 4429 N N . PHE A 1 572 ? -15.244 8.574 6.121 1.00 90.00 572 PHE A N 1
ATOM 4430 C CA . PHE A 1 572 ? -14.370 7.434 6.439 1.00 90.00 572 PHE A CA 1
ATOM 4431 C C . PHE A 1 572 ? -14.926 6.084 5.962 1.00 90.00 572 PHE A C 1
ATOM 4433 O O . PHE A 1 572 ? -14.556 5.031 6.466 1.00 90.00 572 PHE A O 1
ATOM 4440 N N . GLY A 1 573 ? -15.841 6.110 4.992 1.00 87.06 573 GLY A N 1
ATOM 4441 C CA . GLY A 1 573 ? -16.354 4.911 4.351 1.00 87.06 573 GLY A CA 1
ATOM 4442 C C . GLY A 1 573 ? -15.373 4.357 3.312 1.00 87.06 573 GLY A C 1
ATOM 4443 O O . GLY A 1 573 ? -14.460 5.070 2.884 1.00 87.06 573 GLY A O 1
ATOM 4444 N N . PRO A 1 574 ? -15.595 3.121 2.842 1.00 93.25 574 PRO A N 1
ATOM 4445 C CA . PRO A 1 574 ? -16.805 2.324 3.074 1.00 93.25 574 PRO A CA 1
ATOM 4446 C C . PRO A 1 574 ? -16.871 1.648 4.459 1.00 93.25 574 PRO A C 1
ATOM 4448 O O . PRO A 1 574 ? -15.846 1.309 5.043 1.00 93.25 574 PRO A O 1
ATOM 4451 N N . TYR A 1 575 ? -18.085 1.443 4.989 1.00 94.88 575 TYR A N 1
ATOM 4452 C CA . TYR A 1 575 ? -18.294 0.924 6.351 1.00 94.88 575 TYR A CA 1
ATOM 4453 C C . TYR A 1 575 ? -17.702 -0.478 6.566 1.00 94.88 575 TYR A C 1
ATOM 4455 O O . TYR A 1 575 ? -17.039 -0.722 7.574 1.00 94.88 575 TYR A O 1
ATOM 4463 N N . TRP A 1 576 ? -17.938 -1.405 5.637 1.00 94.50 576 TRP A N 1
ATOM 4464 C CA . TRP A 1 576 ? -17.562 -2.808 5.825 1.00 94.50 576 TRP A CA 1
ATOM 4465 C C . TRP A 1 576 ? -16.050 -2.996 5.807 1.00 94.50 576 TRP A C 1
ATOM 4467 O O . TRP A 1 576 ? -15.502 -3.648 6.687 1.00 94.50 576 TRP A O 1
ATOM 4477 N N . GLU A 1 577 ? -15.371 -2.364 4.857 1.00 93.38 577 GLU A N 1
ATOM 4478 C CA . GLU A 1 577 ? -13.917 -2.322 4.747 1.00 93.38 577 GLU A CA 1
ATOM 4479 C C . GLU A 1 577 ? -13.292 -1.687 5.995 1.00 93.38 577 GLU A C 1
ATOM 4481 O O . GLU A 1 577 ? -12.320 -2.218 6.533 1.00 93.38 577 GLU A O 1
ATOM 4486 N N . HIS A 1 578 ? -13.900 -0.616 6.517 1.00 94.62 578 HIS A N 1
ATOM 4487 C CA . HIS A 1 578 ? -13.473 0.002 7.770 1.00 94.62 578 HIS A CA 1
ATOM 4488 C C . HIS A 1 578 ? -13.537 -0.991 8.938 1.00 94.62 578 HIS A C 1
ATOM 4490 O O . HIS A 1 578 ? -12.561 -1.152 9.664 1.00 94.62 578 HIS A O 1
ATOM 4496 N N . VAL A 1 579 ? -14.661 -1.693 9.119 1.00 96.19 579 VAL A N 1
ATOM 4497 C CA . VAL A 1 579 ? -14.818 -2.702 10.182 1.00 96.19 579 VAL A CA 1
ATOM 4498 C C . VAL A 1 579 ? -13.848 -3.870 9.999 1.00 96.19 579 VAL A C 1
ATOM 4500 O O . VAL A 1 579 ? -13.219 -4.298 10.969 1.00 96.19 579 VAL A O 1
ATOM 4503 N N . LEU A 1 580 ? -13.701 -4.372 8.771 1.00 94.44 580 LEU A N 1
ATOM 4504 C CA . LEU A 1 580 ? -12.837 -5.511 8.464 1.00 94.44 580 LEU A CA 1
ATOM 4505 C C . LEU A 1 580 ? -11.362 -5.216 8.742 1.00 94.44 580 LEU A C 1
ATOM 4507 O O . LEU A 1 580 ? -10.678 -6.104 9.244 1.00 94.44 580 LEU A O 1
ATOM 4511 N N . GLY A 1 581 ? -10.883 -3.992 8.493 1.00 94.56 581 GLY A N 1
ATOM 4512 C CA . GLY A 1 581 ? -9.510 -3.597 8.828 1.00 94.56 581 GLY A CA 1
ATOM 4513 C C . GLY A 1 581 ? -9.199 -3.792 10.316 1.00 94.56 581 GLY A C 1
ATOM 4514 O O . GLY A 1 581 ? -8.253 -4.490 10.679 1.00 94.56 581 GLY A O 1
ATOM 4515 N N . TYR A 1 582 ? -10.064 -3.277 11.194 1.00 96.38 582 TYR A N 1
ATOM 4516 C CA . TYR A 1 582 ? -9.910 -3.451 12.643 1.00 96.38 582 TYR A CA 1
ATOM 4517 C C . TYR A 1 582 ? -10.151 -4.886 13.111 1.00 96.38 582 TYR A C 1
ATOM 4519 O O . TYR A 1 582 ? -9.494 -5.347 14.043 1.00 96.38 582 TYR A O 1
ATOM 4527 N N . TRP A 1 583 ? -11.078 -5.609 12.481 1.00 95.69 583 TRP A N 1
ATOM 4528 C CA . TRP A 1 583 ? -11.333 -7.012 12.803 1.00 95.69 583 TRP A CA 1
ATOM 4529 C C . TRP A 1 583 ? -10.124 -7.900 12.489 1.00 95.69 583 TRP A C 1
ATOM 4531 O O . TRP A 1 583 ? -9.728 -8.717 13.320 1.00 95.69 583 TRP A O 1
ATOM 4541 N N . ARG A 1 584 ? -9.494 -7.711 11.323 1.00 93.56 584 ARG A N 1
ATOM 4542 C CA . ARG A 1 584 ? -8.258 -8.412 10.942 1.00 93.56 584 ARG A CA 1
ATOM 4543 C C . ARG A 1 584 ? -7.138 -8.108 11.933 1.00 93.56 584 ARG A C 1
ATOM 4545 O O . ARG A 1 584 ? -6.538 -9.038 12.462 1.00 93.56 584 ARG A O 1
ATOM 4552 N N . ALA A 1 585 ? -6.939 -6.832 12.260 1.00 92.88 585 ALA A N 1
ATOM 4553 C CA . ALA A 1 585 ? -5.924 -6.413 13.221 1.00 92.88 585 ALA A CA 1
ATOM 4554 C C . ALA A 1 585 ? -6.151 -7.003 14.625 1.00 92.88 585 ALA A C 1
ATOM 4556 O O . ALA A 1 585 ? -5.207 -7.462 15.262 1.00 92.88 585 ALA A O 1
ATOM 4557 N N . HIS A 1 586 ? -7.404 -7.063 15.088 1.00 94.12 586 HIS A N 1
ATOM 4558 C CA . HIS A 1 586 ? -7.773 -7.731 16.338 1.00 94.12 586 HIS A CA 1
ATOM 4559 C C . HIS A 1 586 ? -7.465 -9.229 16.323 1.00 94.12 586 HIS A C 1
ATOM 4561 O O . HIS A 1 586 ? -6.960 -9.758 17.309 1.00 94.12 586 HIS A O 1
ATOM 4567 N N . ARG A 1 587 ? -7.747 -9.922 15.215 1.00 91.88 587 ARG A N 1
ATOM 4568 C CA . ARG A 1 587 ? -7.448 -11.355 15.089 1.00 91.88 587 ARG A CA 1
ATOM 4569 C C . ARG A 1 587 ? -5.952 -11.641 15.048 1.00 91.88 587 ARG A C 1
ATOM 4571 O O . ARG A 1 587 ? -5.529 -12.677 15.549 1.00 91.88 587 ARG A O 1
ATOM 4578 N N . GLU A 1 588 ? -5.179 -10.756 14.431 1.00 90.12 588 GLU A N 1
ATOM 4579 C CA . GLU A 1 588 ? -3.729 -10.895 14.328 1.00 90.12 588 GLU A CA 1
ATOM 4580 C C . GLU A 1 588 ? -3.027 -10.559 15.652 1.00 90.12 588 GLU A C 1
ATOM 4582 O O . GLU A 1 588 ? -2.077 -11.243 16.024 1.00 90.12 588 GLU A O 1
ATOM 4587 N N . ARG A 1 589 ? -3.485 -9.511 16.353 1.00 90.00 589 ARG A N 1
ATOM 4588 C CA . ARG A 1 589 ? -2.813 -8.920 17.527 1.00 90.00 589 ARG A CA 1
ATOM 4589 C C . ARG A 1 589 ? -3.824 -8.542 18.624 1.00 90.00 589 ARG A C 1
ATOM 4591 O O . ARG A 1 589 ? -4.006 -7.352 18.917 1.00 90.00 589 ARG A O 1
ATOM 4598 N N . PRO A 1 590 ? -4.532 -9.516 19.225 1.00 92.00 590 PRO A N 1
ATOM 4599 C CA . PRO A 1 590 ? -5.609 -9.256 20.189 1.00 92.00 590 PRO A CA 1
ATOM 4600 C C . PRO A 1 590 ? -5.144 -8.536 21.466 1.00 92.00 590 PRO A C 1
ATOM 4602 O O . PRO A 1 590 ? -5.945 -7.895 22.143 1.00 92.00 590 PRO A O 1
ATOM 4605 N N . GLU A 1 591 ? -3.855 -8.605 21.790 1.00 91.19 591 GLU A N 1
ATOM 4606 C CA . GLU A 1 591 ? -3.210 -7.889 22.892 1.00 91.19 591 GLU A CA 1
ATOM 4607 C C . GLU A 1 591 ? -2.970 -6.398 22.601 1.00 91.19 591 GLU A C 1
ATOM 4609 O O . GLU A 1 591 ? -2.768 -5.615 23.532 1.00 91.19 591 GLU A O 1
ATOM 4614 N N . ARG A 1 592 ? -3.021 -5.995 21.324 1.00 91.75 592 ARG A N 1
ATOM 4615 C CA . ARG A 1 592 ? -2.824 -4.608 20.874 1.00 91.75 592 ARG A CA 1
ATOM 4616 C C . ARG A 1 592 ? -4.062 -3.970 20.275 1.00 91.75 592 ARG A C 1
ATOM 4618 O O . ARG A 1 592 ? -4.163 -2.748 20.291 1.00 91.75 592 ARG A O 1
ATOM 4625 N N . VAL A 1 593 ? -5.007 -4.757 19.774 1.00 96.25 593 VAL A N 1
ATOM 4626 C CA . VAL A 1 593 ? -6.259 -4.254 19.206 1.00 96.25 593 VAL A CA 1
ATOM 4627 C C . VAL A 1 593 ? -7.429 -4.949 19.888 1.00 96.25 593 VAL A C 1
ATOM 4629 O O . VAL A 1 593 ? -7.640 -6.143 19.706 1.00 96.25 593 VAL A O 1
ATOM 4632 N N . LEU A 1 594 ? -8.215 -4.198 20.655 1.00 97.75 594 LEU A N 1
ATOM 4633 C CA . LEU A 1 594 ? -9.449 -4.658 21.280 1.00 97.75 594 LEU A CA 1
ATOM 4634 C C . LEU A 1 594 ? -10.637 -4.299 20.390 1.00 97.75 594 LEU A C 1
ATOM 4636 O O . LEU A 1 594 ? -10.957 -3.125 20.222 1.00 97.75 594 LEU A O 1
ATOM 4640 N N . PHE A 1 595 ? -11.319 -5.311 19.859 1.00 97.94 595 PHE A N 1
ATOM 4641 C CA . PHE A 1 595 ? -12.547 -5.137 19.090 1.00 97.94 595 PHE A CA 1
ATOM 4642 C C . PHE A 1 595 ? -13.771 -5.347 19.986 1.00 97.94 595 PHE A C 1
ATOM 4644 O O . PHE A 1 595 ? -13.938 -6.417 20.575 1.00 97.94 595 PHE A O 1
ATOM 4651 N N . LEU A 1 596 ? -14.634 -4.335 20.071 1.00 97.12 596 LEU A N 1
ATOM 4652 C CA . LEU A 1 596 ? -15.881 -4.357 20.832 1.00 97.12 596 LEU A CA 1
ATOM 4653 C C . LEU A 1 596 ? -17.079 -4.143 19.905 1.00 97.12 596 LEU A C 1
ATOM 4655 O O . LEU A 1 596 ? -17.001 -3.380 18.939 1.00 97.12 596 LEU A O 1
ATOM 4659 N N . ARG A 1 597 ? -18.210 -4.770 20.231 1.00 94.81 597 ARG A N 1
ATOM 4660 C CA . ARG A 1 597 ? -19.493 -4.494 19.579 1.00 94.81 597 ARG A CA 1
ATOM 4661 C C . ARG A 1 597 ? -20.368 -3.642 20.484 1.00 94.81 597 ARG A C 1
ATOM 4663 O O . ARG A 1 597 ? -20.519 -3.931 21.669 1.00 94.81 597 ARG A O 1
ATOM 4670 N N . TYR A 1 598 ? -20.962 -2.597 19.925 1.00 95.19 598 TYR A N 1
ATOM 4671 C CA . TYR A 1 598 ? -21.811 -1.658 20.649 1.00 95.19 598 TYR A CA 1
ATOM 4672 C C . TYR A 1 598 ? -23.002 -2.359 21.316 1.00 95.19 598 TYR A C 1
ATOM 4674 O O . TYR A 1 598 ? -23.379 -2.027 22.439 1.00 95.19 598 TYR A O 1
ATOM 4682 N N . GLU A 1 599 ? -23.576 -3.348 20.637 1.00 94.50 599 GLU A N 1
ATOM 4683 C CA . GLU A 1 599 ? -24.722 -4.126 21.097 1.00 94.50 599 GLU A CA 1
ATOM 4684 C C . GLU A 1 599 ? -24.358 -5.001 22.309 1.00 94.50 599 GLU A C 1
ATOM 4686 O O . GLU A 1 599 ? -25.098 -5.039 23.293 1.00 94.50 599 GLU A O 1
ATOM 4691 N N . GLU A 1 600 ? -23.173 -5.618 22.295 1.00 94.56 600 GLU A N 1
ATOM 4692 C CA . GLU A 1 600 ? -22.632 -6.386 23.425 1.00 94.56 600 GLU A CA 1
ATOM 4693 C C . GLU A 1 600 ? -22.309 -5.467 24.610 1.00 94.56 600 GLU A C 1
ATOM 4695 O O . GLU A 1 600 ? -22.674 -5.769 25.747 1.00 94.56 600 GLU A O 1
ATOM 4700 N N . MET A 1 601 ? -21.715 -4.298 24.341 1.00 95.62 601 MET A N 1
ATOM 4701 C CA . MET A 1 601 ? -21.469 -3.274 25.360 1.00 95.62 601 MET A CA 1
ATOM 4702 C C . MET A 1 601 ? -22.768 -2.798 26.011 1.00 95.62 601 MET A C 1
ATOM 4704 O O . MET A 1 601 ? -22.793 -2.534 27.209 1.00 95.62 601 MET A O 1
ATOM 4708 N N . LYS A 1 602 ? -23.855 -2.665 25.241 1.00 94.56 602 LYS A N 1
ATOM 4709 C CA . LYS A 1 602 ? -25.173 -2.288 25.768 1.00 94.56 602 LYS A CA 1
ATOM 4710 C C . LYS A 1 602 ? -25.799 -3.368 26.632 1.00 94.56 602 LYS A C 1
ATOM 4712 O O . LYS A 1 602 ? -26.472 -3.025 27.601 1.00 94.56 602 LYS A O 1
ATOM 4717 N N . ARG A 1 603 ? -25.581 -4.635 26.285 1.00 95.00 603 ARG A N 1
ATOM 4718 C CA . ARG A 1 603 ? -26.100 -5.780 27.033 1.00 95.00 603 ARG A CA 1
ATOM 4719 C C . ARG A 1 603 ? -25.373 -5.984 28.359 1.00 95.00 603 ARG A C 1
ATOM 4721 O O . ARG A 1 603 ? -26.030 -6.247 29.359 1.00 95.00 603 ARG A O 1
ATOM 4728 N N . ASP A 1 604 ? -24.051 -5.831 28.366 1.00 97.12 604 ASP A N 1
ATOM 4729 C CA . ASP A 1 604 ? -23.223 -5.951 29.569 1.00 97.12 604 ASP A CA 1
ATOM 4730 C C . ASP A 1 604 ? -22.200 -4.803 29.682 1.00 97.12 604 ASP A C 1
ATOM 4732 O O . ASP A 1 604 ? -21.010 -4.981 29.390 1.00 97.12 604 ASP A O 1
ATOM 4736 N N . PRO A 1 605 ? -22.632 -3.603 30.117 1.00 96.81 605 PRO A N 1
ATOM 4737 C CA . PRO A 1 605 ? -21.723 -2.473 30.282 1.00 96.81 605 PRO A CA 1
ATOM 4738 C C . PRO A 1 605 ? -20.615 -2.743 31.307 1.00 96.81 605 PRO A C 1
ATOM 4740 O O . PRO A 1 605 ? -19.472 -2.337 31.101 1.00 96.81 605 PRO A O 1
ATOM 4743 N N . ALA A 1 606 ? -20.933 -3.439 32.403 1.00 97.88 606 ALA A N 1
ATOM 4744 C CA . ALA A 1 606 ? -20.000 -3.685 33.498 1.00 97.88 606 ALA A CA 1
ATOM 4745 C C . ALA A 1 606 ? -18.875 -4.650 33.089 1.00 97.88 606 ALA A C 1
ATOM 4747 O O . ALA A 1 606 ? -17.705 -4.387 33.375 1.00 97.88 606 ALA A O 1
ATOM 4748 N N . GLY A 1 607 ? -19.192 -5.738 32.379 1.00 97.94 607 GLY A N 1
ATOM 4749 C CA . GLY A 1 607 ? -18.182 -6.648 31.834 1.00 97.94 607 GLY A CA 1
ATOM 4750 C C . GLY A 1 607 ? -17.261 -5.965 30.824 1.00 97.94 607 GLY A C 1
ATOM 4751 O O . GLY A 1 607 ? -16.047 -6.168 30.853 1.00 97.94 607 GLY A O 1
ATOM 4752 N N . HIS A 1 608 ? -17.796 -5.066 29.992 1.00 97.88 608 HIS A N 1
ATOM 4753 C CA . HIS A 1 608 ? -16.985 -4.309 29.034 1.00 97.88 608 HIS A CA 1
ATOM 4754 C C . HIS A 1 608 ? -16.090 -3.258 29.701 1.00 97.88 608 HIS A C 1
ATOM 4756 O O . HIS A 1 608 ? -14.969 -3.051 29.241 1.00 97.88 608 HIS A O 1
ATOM 4762 N N . VAL A 1 609 ? -16.524 -2.642 30.806 1.00 98.44 609 VAL A N 1
ATOM 4763 C CA . VAL A 1 609 ? -15.664 -1.772 31.631 1.00 98.44 609 VAL A CA 1
ATOM 4764 C C . VAL A 1 609 ? -14.491 -2.558 32.220 1.00 98.44 609 VAL A C 1
ATOM 4766 O O . VAL A 1 609 ? -13.352 -2.098 32.137 1.00 98.44 609 VAL A O 1
ATOM 4769 N N . ARG A 1 610 ? -14.725 -3.771 32.742 1.00 98.38 610 ARG A N 1
ATOM 4770 C CA . ARG A 1 610 ? -13.640 -4.648 33.222 1.00 98.38 610 ARG A CA 1
ATOM 4771 C C . ARG A 1 610 ? -12.669 -5.017 32.105 1.00 98.38 610 ARG A C 1
ATOM 4773 O O . ARG A 1 610 ? -11.465 -4.833 32.257 1.00 98.38 610 ARG A O 1
ATOM 4780 N N . ARG A 1 611 ? -13.193 -5.436 30.950 1.00 98.06 611 ARG A N 1
ATOM 4781 C CA . ARG A 1 611 ? -12.387 -5.787 29.772 1.00 98.06 611 ARG A CA 1
ATOM 4782 C C . ARG A 1 611 ? -11.553 -4.606 29.264 1.00 98.06 611 ARG A C 1
ATOM 4784 O O . ARG A 1 611 ? -10.401 -4.792 28.883 1.00 98.06 611 ARG A O 1
ATOM 4791 N N . LEU A 1 612 ? -12.105 -3.389 29.282 1.00 97.88 612 LEU A N 1
ATOM 4792 C CA . LEU A 1 612 ? -11.364 -2.166 28.959 1.00 97.88 612 LEU A CA 1
ATOM 4793 C C . LEU A 1 612 ? -10.239 -1.903 29.960 1.00 97.88 612 LEU A C 1
ATOM 4795 O O . LEU A 1 612 ? -9.141 -1.551 29.543 1.00 97.88 612 LEU A O 1
ATOM 4799 N N . ALA A 1 613 ? -10.488 -2.090 31.257 1.00 97.75 613 ALA A N 1
ATOM 4800 C CA . ALA A 1 613 ? -9.488 -1.899 32.303 1.00 97.75 613 ALA A CA 1
ATOM 4801 C C . ALA A 1 613 ? -8.323 -2.892 32.176 1.00 97.75 613 ALA A C 1
ATOM 4803 O O . ALA A 1 613 ? -7.160 -2.491 32.235 1.00 97.75 613 ALA A O 1
ATOM 4804 N N . GLU A 1 614 ? -8.631 -4.171 31.950 1.00 97.12 614 GLU A N 1
ATOM 4805 C CA . GLU A 1 614 ? -7.639 -5.218 31.683 1.00 97.12 614 GLU A CA 1
ATOM 4806 C C . GLU A 1 614 ? -6.808 -4.882 30.446 1.00 97.12 614 GLU A C 1
ATOM 4808 O O . GLU A 1 614 ? -5.577 -4.847 30.506 1.00 97.12 614 GLU A O 1
ATOM 4813 N N . PHE A 1 615 ? -7.478 -4.556 29.339 1.00 96.50 615 PHE A N 1
ATOM 4814 C CA . PHE A 1 615 ? -6.808 -4.215 28.094 1.00 96.50 615 PHE A CA 1
ATOM 4815 C C . PHE A 1 615 ? -5.956 -2.954 28.231 1.00 96.50 615 PHE A C 1
ATOM 4817 O O . PHE A 1 615 ? -4.831 -2.938 27.750 1.00 96.50 615 PHE A O 1
ATOM 4824 N N . ALA A 1 616 ? -6.413 -1.931 28.951 1.00 94.69 616 ALA A N 1
ATOM 4825 C CA . ALA A 1 616 ? -5.640 -0.723 29.234 1.00 94.69 616 ALA A CA 1
ATOM 4826 C C . ALA A 1 616 ? -4.431 -0.971 30.163 1.00 94.69 616 ALA A C 1
ATOM 4828 O O . ALA A 1 616 ? -3.562 -0.113 30.271 1.00 94.69 616 ALA A O 1
ATOM 4829 N N . GLY A 1 617 ? -4.319 -2.149 30.791 1.00 94.06 617 GLY A N 1
ATOM 4830 C CA . GLY A 1 617 ? -3.244 -2.469 31.737 1.00 94.06 617 GLY A CA 1
ATOM 4831 C C . GLY A 1 617 ? -3.485 -1.928 33.149 1.00 94.06 617 GLY A C 1
ATOM 4832 O O . GLY A 1 617 ? -2.553 -1.840 33.944 1.00 94.06 617 GLY A O 1
ATOM 4833 N N . VAL A 1 618 ? -4.731 -1.579 33.473 1.00 95.06 618 VAL A N 1
ATOM 4834 C CA . VAL A 1 618 ? -5.156 -1.059 34.778 1.00 95.06 618 VAL A CA 1
ATOM 4835 C C . VAL A 1 618 ? -6.351 -1.859 35.315 1.00 95.06 618 VAL A C 1
ATOM 4837 O O . VAL A 1 618 ? -7.401 -1.264 35.566 1.00 95.06 618 VAL A O 1
ATOM 4840 N N . PRO A 1 619 ? -6.239 -3.191 35.505 1.00 96.88 619 PRO A N 1
ATOM 4841 C CA . PRO A 1 619 ? -7.355 -4.020 35.965 1.00 96.88 619 PRO A CA 1
ATOM 4842 C C . PRO A 1 619 ? -7.897 -3.540 37.318 1.00 96.88 619 PRO A C 1
ATOM 4844 O O . PRO A 1 619 ? -7.171 -2.936 38.117 1.00 96.88 619 PRO A O 1
ATOM 4847 N N . PHE A 1 620 ? -9.181 -3.790 37.568 1.00 97.00 620 PHE A N 1
ATOM 4848 C CA . PHE A 1 620 ? -9.790 -3.497 38.863 1.00 97.00 620 PHE A CA 1
ATOM 4849 C C . PHE A 1 620 ? -9.228 -4.429 39.937 1.00 97.00 620 PHE A C 1
ATOM 4851 O O . PHE A 1 620 ? -9.046 -5.627 39.727 1.00 97.00 620 PHE A O 1
ATOM 4858 N N . THR A 1 621 ? -8.937 -3.862 41.099 1.00 96.19 621 THR A N 1
ATOM 4859 C CA . THR A 1 621 ? -8.578 -4.620 42.299 1.00 96.19 621 THR A CA 1
ATOM 4860 C C . THR A 1 621 ? -9.837 -5.082 43.032 1.00 96.19 621 THR A C 1
ATOM 4862 O O . THR A 1 621 ? -10.888 -4.457 42.907 1.00 96.19 621 THR A O 1
ATOM 4865 N N . SER A 1 622 ? -9.741 -6.138 43.849 1.00 94.94 622 SER A N 1
ATOM 4866 C CA . SER A 1 622 ? -10.889 -6.620 44.635 1.00 94.94 622 SER A CA 1
ATOM 4867 C C . SER A 1 622 ? -11.548 -5.524 45.491 1.00 94.94 622 SER A C 1
ATOM 4869 O O . SER A 1 622 ? -12.768 -5.433 45.449 1.00 94.94 622 SER A O 1
ATOM 4871 N N . PRO A 1 623 ? -10.809 -4.615 46.167 1.00 94.75 623 PRO A N 1
ATOM 4872 C CA . PRO A 1 623 ? -11.436 -3.499 46.879 1.00 94.75 623 PRO A CA 1
ATOM 4873 C C . PRO A 1 623 ? -12.183 -2.509 45.974 1.00 94.75 623 PRO A C 1
ATOM 4875 O O . PRO A 1 623 ? -13.199 -1.962 46.391 1.00 94.75 623 PRO A O 1
ATOM 4878 N N . GLU A 1 624 ? -11.698 -2.256 44.751 1.00 94.25 624 GLU A N 1
ATOM 4879 C CA . GLU A 1 624 ? -12.410 -1.403 43.786 1.00 94.25 624 GLU A CA 1
ATOM 4880 C C . GLU A 1 624 ? -13.707 -2.079 43.309 1.00 94.25 624 GLU A C 1
ATOM 4882 O O . GLU A 1 624 ? -14.727 -1.406 43.151 1.00 94.25 624 GLU A O 1
ATOM 4887 N N . GLU A 1 625 ? -13.682 -3.400 43.100 1.00 92.44 625 GLU A N 1
ATOM 4888 C CA . GLU A 1 625 ? -14.871 -4.180 42.729 1.00 92.44 625 GLU A CA 1
ATOM 4889 C C . GLU A 1 625 ? -15.898 -4.222 43.866 1.00 92.44 625 GLU A C 1
ATOM 4891 O O . GLU A 1 625 ? -17.052 -3.852 43.651 1.00 92.44 625 GLU A O 1
ATOM 4896 N N . ASP A 1 626 ? -15.475 -4.580 45.080 1.00 92.75 626 ASP A N 1
ATOM 4897 C CA . ASP A 1 626 ? -16.337 -4.642 46.268 1.00 92.75 626 ASP A CA 1
ATOM 4898 C C . ASP A 1 626 ? -16.904 -3.259 46.635 1.00 92.75 626 ASP A C 1
ATOM 4900 O O . ASP A 1 626 ? -18.020 -3.144 47.145 1.00 92.75 626 ASP A O 1
ATOM 4904 N N . GLY A 1 627 ? -16.148 -2.194 46.347 1.00 91.75 627 GLY A N 1
ATOM 4905 C CA . GLY A 1 627 ? -16.564 -0.802 46.507 1.00 91.75 627 GLY A CA 1
ATOM 4906 C C . GLY A 1 627 ? -17.524 -0.291 45.425 1.00 91.75 627 GLY A C 1
ATOM 4907 O O . GLY A 1 627 ? -17.975 0.848 45.513 1.00 91.75 627 GLY A O 1
ATOM 4908 N N . GLY A 1 628 ? -17.849 -1.096 44.407 1.00 94.81 628 GLY A N 1
ATOM 4909 C CA . GLY A 1 628 ? -18.800 -0.728 43.355 1.00 94.81 628 GLY A CA 1
ATOM 4910 C C . GLY A 1 628 ? -18.255 0.255 42.312 1.00 94.81 628 GLY A C 1
ATOM 4911 O O . GLY A 1 628 ? -19.039 0.933 41.644 1.00 94.81 628 GLY A O 1
ATOM 4912 N N . ALA A 1 629 ? -16.929 0.344 42.134 1.00 95.19 629 ALA A N 1
ATOM 4913 C CA . ALA A 1 629 ? -16.312 1.291 41.199 1.00 95.19 629 ALA A CA 1
ATOM 4914 C C . ALA A 1 629 ? -16.766 1.066 39.744 1.00 95.19 629 ALA A C 1
ATOM 4916 O O . ALA A 1 629 ? -17.016 2.025 39.012 1.00 95.19 629 ALA A O 1
ATOM 4917 N N . VAL A 1 630 ? -16.924 -0.199 39.335 1.00 97.00 630 VAL A N 1
ATOM 4918 C CA . VAL A 1 630 ? -17.418 -0.565 37.996 1.00 97.00 630 VAL A CA 1
ATOM 4919 C C . VAL A 1 630 ? -18.832 -0.018 37.778 1.00 97.00 630 VAL A C 1
ATOM 4921 O O . VAL A 1 630 ? -19.083 0.666 36.785 1.00 97.00 630 VAL A O 1
ATOM 4924 N N . ASP A 1 631 ? -19.739 -0.236 38.731 1.00 96.62 631 ASP A N 1
ATOM 4925 C CA . ASP A 1 631 ? -21.124 0.243 38.648 1.00 96.62 631 ASP A CA 1
ATOM 4926 C C . ASP A 1 631 ? -21.210 1.772 38.701 1.00 96.62 631 ASP A C 1
ATOM 4928 O O . ASP A 1 631 ? -22.066 2.379 38.050 1.00 96.62 631 ASP A O 1
ATOM 4932 N N . ALA A 1 632 ? -20.311 2.420 39.447 1.00 95.88 632 ALA A N 1
ATOM 4933 C CA . ALA A 1 632 ? -20.192 3.871 39.464 1.00 95.88 632 ALA A CA 1
ATOM 4934 C C . ALA A 1 632 ? -19.782 4.429 38.093 1.00 95.88 632 ALA A C 1
ATOM 4936 O O . ALA A 1 632 ? -20.428 5.360 37.608 1.00 95.88 632 ALA A O 1
ATOM 4937 N N . ILE A 1 633 ? -18.789 3.826 37.429 1.00 96.94 633 ILE A N 1
ATOM 4938 C CA . ILE A 1 633 ? -18.368 4.208 36.071 1.00 96.94 633 ILE A CA 1
ATOM 4939 C C . ILE A 1 633 ? -19.504 3.989 35.065 1.00 96.94 633 ILE A C 1
ATOM 4941 O O . ILE A 1 633 ? -19.786 4.881 34.261 1.00 96.94 633 ILE A O 1
ATOM 4945 N N . VAL A 1 634 ? -20.193 2.843 35.124 1.00 97.38 634 VAL A N 1
ATOM 4946 C CA . VAL A 1 634 ? -21.338 2.543 34.246 1.00 97.38 634 VAL A CA 1
ATOM 4947 C C . VAL A 1 634 ? -22.457 3.569 34.431 1.00 97.38 634 VAL A C 1
ATOM 4949 O O . VAL A 1 634 ? -22.988 4.079 33.444 1.00 97.38 634 VAL A O 1
ATOM 4952 N N . ARG A 1 635 ? -22.793 3.920 35.677 1.00 96.00 635 ARG A N 1
ATOM 4953 C CA . ARG A 1 635 ? -23.812 4.932 35.989 1.00 96.00 635 ARG A CA 1
ATOM 4954 C C . ARG A 1 635 ? -23.402 6.320 35.499 1.00 96.00 635 ARG A C 1
ATOM 4956 O O . ARG A 1 635 ? -24.211 6.992 34.859 1.00 96.00 635 ARG A O 1
ATOM 4963 N N . LEU A 1 636 ? -22.155 6.726 35.744 1.00 94.31 636 LEU A N 1
ATOM 4964 C CA . LEU A 1 636 ? -21.602 8.006 35.293 1.00 94.31 636 LEU A CA 1
ATOM 4965 C C . LEU A 1 636 ? -21.636 8.128 33.763 1.00 94.31 636 LEU A C 1
ATOM 4967 O O . LEU A 1 636 ? -22.051 9.154 33.225 1.00 94.31 636 LEU A O 1
ATOM 4971 N N . CYS A 1 637 ? -21.250 7.064 33.060 1.00 95.00 637 CYS A N 1
ATOM 4972 C CA . CYS A 1 637 ? -21.203 7.017 31.600 1.00 95.00 637 CYS A CA 1
ATOM 4973 C C . CYS A 1 637 ? -22.521 6.534 30.972 1.00 95.00 637 CYS A C 1
ATOM 4975 O O . CYS A 1 637 ? -22.547 6.189 29.789 1.00 95.00 637 CYS A O 1
ATOM 4977 N N . SER A 1 638 ? -23.614 6.466 31.734 1.00 93.94 638 SER A N 1
ATOM 4978 C CA . SER A 1 638 ? -24.929 6.117 31.195 1.00 93.94 638 SER A CA 1
ATOM 4979 C C . SER A 1 638 ? -25.465 7.246 30.313 1.00 93.94 638 SER A C 1
ATOM 4981 O O . SER A 1 638 ? -25.120 8.416 30.490 1.00 93.94 638 SER A O 1
ATOM 4983 N N . PHE A 1 639 ? -26.308 6.904 29.335 1.00 89.69 639 PHE A N 1
ATOM 4984 C CA . PHE A 1 639 ? -26.852 7.886 28.394 1.00 89.69 639 PHE A CA 1
ATOM 4985 C C . PHE A 1 639 ? -27.603 9.012 29.119 1.00 89.69 639 PHE A C 1
ATOM 4987 O O . PHE A 1 639 ? -27.295 10.183 28.899 1.00 89.69 639 PHE A O 1
ATOM 4994 N N . ASP A 1 640 ? -28.516 8.655 30.025 1.00 89.38 640 ASP A N 1
ATOM 4995 C CA . ASP A 1 640 ? -29.343 9.616 30.762 1.00 89.38 640 ASP A CA 1
ATOM 4996 C C . ASP A 1 640 ? -28.496 10.553 31.625 1.00 89.38 640 ASP A C 1
ATOM 4998 O O . ASP A 1 640 ? -28.727 11.764 31.639 1.00 89.38 640 ASP A O 1
ATOM 5002 N N . ASN A 1 641 ? -27.464 10.016 32.286 1.00 91.38 641 ASN A N 1
ATOM 5003 C CA . ASN A 1 641 ? -26.553 10.838 33.069 1.00 91.38 641 ASN A CA 1
ATOM 5004 C C . ASN A 1 641 ? -25.758 11.790 32.169 1.00 91.38 641 ASN A C 1
ATOM 5006 O O . ASN A 1 641 ? -25.767 12.995 32.401 1.00 91.38 641 ASN A O 1
ATOM 5010 N N . MET A 1 642 ? -25.126 11.279 31.105 1.00 90.88 642 MET A N 1
ATOM 5011 C CA . MET A 1 642 ? -24.281 12.092 30.224 1.00 90.88 642 MET A CA 1
ATOM 5012 C C . MET A 1 642 ? -25.052 13.212 29.517 1.00 90.88 642 MET A C 1
ATOM 5014 O O . MET A 1 642 ? -24.515 14.308 29.367 1.00 90.88 642 MET A O 1
ATOM 5018 N N . VAL A 1 643 ? -26.302 12.977 29.106 1.00 89.25 643 VAL A N 1
ATOM 5019 C CA . VAL A 1 643 ? -27.166 14.023 28.525 1.00 89.25 643 VAL A CA 1
ATOM 5020 C C . VAL A 1 643 ? -27.544 15.079 29.572 1.00 89.25 643 VAL A C 1
ATOM 5022 O O . VAL A 1 643 ? -27.718 16.254 29.243 1.00 89.25 643 VAL A O 1
ATOM 5025 N N . GLY A 1 644 ? -27.639 14.677 30.840 1.00 87.38 644 GLY A N 1
ATOM 5026 C CA . GLY A 1 644 ? -27.929 15.547 31.974 1.00 87.38 644 GLY A CA 1
ATOM 5027 C C . GLY A 1 644 ? -26.784 16.475 32.398 1.00 87.38 644 GLY A C 1
ATOM 5028 O O . GLY A 1 644 ? -27.068 17.488 33.040 1.00 87.38 644 GLY A O 1
ATOM 5029 N N . LEU A 1 645 ? -25.532 16.171 32.037 1.00 87.12 645 LEU A N 1
ATOM 5030 C CA . LEU A 1 645 ? -24.350 16.943 32.443 1.00 87.12 645 LEU A CA 1
ATOM 5031 C C . LEU A 1 645 ? -24.326 18.353 31.834 1.00 87.12 645 LEU A C 1
ATOM 5033 O O . LEU A 1 645 ? -24.653 18.552 30.661 1.00 87.12 645 LEU A O 1
ATOM 5037 N N . GLU A 1 646 ? -23.853 19.331 32.608 1.00 84.81 646 GLU A N 1
ATOM 5038 C CA . GLU A 1 646 ? -23.715 20.723 32.152 1.00 84.81 646 GLU A CA 1
ATOM 5039 C C . GLU A 1 646 ? -22.746 20.847 30.969 1.00 84.81 646 GLU A C 1
ATOM 5041 O O . GLU A 1 646 ? -23.045 21.535 29.986 1.00 84.81 646 GLU A O 1
ATOM 5046 N N . ALA A 1 647 ? -21.652 20.077 30.988 1.00 84.62 647 ALA A N 1
ATOM 5047 C CA . ALA A 1 647 ? -20.723 19.959 29.866 1.00 84.62 647 ALA A CA 1
ATOM 5048 C C . ALA A 1 647 ? -21.405 19.484 28.565 1.00 84.62 647 ALA A C 1
ATOM 5050 O O . ALA A 1 647 ? -20.955 19.824 27.472 1.00 84.62 647 ALA A O 1
ATOM 5051 N N . THR A 1 648 ? -22.514 18.742 28.642 1.00 85.62 648 THR A N 1
ATOM 5052 C CA . THR A 1 648 ? -23.287 18.322 27.462 1.00 85.62 648 THR A CA 1
ATOM 5053 C C . THR A 1 648 ? -24.326 19.364 27.049 1.00 85.62 648 THR A C 1
ATOM 5055 O O . THR A 1 648 ? -24.456 19.660 25.858 1.00 85.62 648 THR A O 1
ATOM 5058 N N . LYS A 1 649 ? -25.063 19.937 28.010 1.00 86.38 649 LYS A N 1
ATOM 5059 C CA . LYS A 1 649 ? -26.147 20.901 27.746 1.00 86.38 649 LYS A CA 1
ATOM 5060 C C . LYS A 1 649 ? -25.639 22.237 27.207 1.00 86.38 649 LYS A C 1
ATOM 5062 O O . LYS A 1 649 ? -26.211 22.762 26.253 1.00 86.38 649 LYS A O 1
ATOM 5067 N N . GLY A 1 650 ? -24.587 22.783 27.820 1.00 81.81 650 GLY A N 1
ATOM 5068 C CA . GLY A 1 650 ? -24.021 24.091 27.476 1.00 81.81 650 GLY A CA 1
ATOM 5069 C C . GLY A 1 650 ? -22.688 24.029 26.727 1.00 81.81 650 GLY A C 1
ATOM 5070 O O . GLY A 1 650 ? -22.294 25.016 26.104 1.00 81.81 650 GLY A O 1
ATOM 5071 N N . GLY A 1 651 ? -21.993 22.889 26.772 1.00 87.31 651 GLY A N 1
ATOM 5072 C CA . GLY A 1 651 ? -20.644 22.757 26.225 1.00 87.31 651 GLY A CA 1
ATOM 5073 C C . GLY A 1 651 ? -20.579 22.672 24.702 1.00 87.31 651 GLY A C 1
ATOM 5074 O O . GLY A 1 651 ? -21.560 22.403 23.994 1.00 87.31 651 GLY A O 1
ATOM 5075 N N . ARG A 1 652 ? -19.377 22.920 24.177 1.00 89.31 652 ARG A N 1
ATOM 5076 C CA . ARG A 1 652 ? -19.092 22.938 22.742 1.00 89.31 652 ARG A CA 1
ATOM 5077 C C . ARG A 1 652 ? -17.723 22.333 22.478 1.00 89.31 652 ARG A C 1
ATOM 5079 O O . ARG A 1 652 ? -16.742 22.752 23.075 1.00 89.31 652 ARG A O 1
ATOM 5086 N N . THR A 1 653 ? -17.643 21.438 21.503 1.00 87.94 653 THR A N 1
ATOM 5087 C CA . THR A 1 653 ? -16.371 20.871 21.052 1.00 87.94 653 THR A CA 1
ATOM 5088 C C . THR A 1 653 ? -15.878 21.622 19.817 1.00 87.94 653 THR A C 1
ATOM 5090 O O . THR A 1 653 ? -16.575 21.710 18.800 1.00 87.94 653 THR A O 1
ATOM 5093 N N . GLN A 1 654 ? -14.657 22.153 19.890 1.00 87.81 654 GLN A N 1
ATOM 5094 C CA . GLN A 1 654 ? -13.964 22.780 18.765 1.00 87.81 654 GLN A CA 1
ATOM 5095 C C . GLN A 1 654 ? -13.354 21.696 17.863 1.00 87.81 654 GLN A C 1
ATOM 5097 O O . GLN A 1 654 ? -12.419 21.012 18.271 1.00 87.81 654 GLN A O 1
ATOM 5102 N N . LEU A 1 655 ? -13.843 21.552 16.629 1.00 86.81 655 LEU A N 1
ATOM 5103 C CA . LEU A 1 655 ? -13.230 20.695 15.607 1.00 86.81 655 LEU A CA 1
ATOM 5104 C C . LEU A 1 655 ? -12.567 21.563 14.530 1.00 86.81 655 LEU A C 1
ATOM 5106 O O . LEU A 1 655 ? -12.816 22.765 14.435 1.00 86.81 655 LEU A O 1
ATOM 5110 N N . THR A 1 656 ? -11.687 20.982 13.721 1.00 82.25 656 THR A N 1
ATOM 5111 C CA . THR A 1 656 ? -11.038 21.671 12.589 1.00 82.25 656 THR A CA 1
ATOM 5112 C C . THR A 1 656 ? -12.041 22.209 11.572 1.00 82.25 656 THR A C 1
ATOM 5114 O O . THR A 1 656 ? -11.814 23.252 10.973 1.00 82.25 656 THR A O 1
ATOM 5117 N N . THR A 1 657 ? -13.178 21.533 11.409 1.00 76.81 657 THR A N 1
ATOM 5118 C CA . THR A 1 657 ? -14.190 21.884 10.406 1.00 76.81 657 THR A CA 1
ATOM 5119 C C . THR A 1 657 ? -15.256 22.851 10.913 1.00 76.81 657 THR A C 1
ATOM 5121 O O . THR A 1 657 ? -15.888 23.532 10.115 1.00 76.81 657 THR A O 1
ATOM 5124 N N . THR A 1 658 ? -15.545 22.839 12.219 1.00 82.00 658 THR A N 1
ATOM 5125 C CA . THR A 1 658 ? -16.637 23.605 12.846 1.00 82.00 658 THR A CA 1
ATOM 5126 C C . THR A 1 658 ? -16.593 23.453 14.366 1.00 82.00 658 THR A C 1
ATOM 5128 O O . THR A 1 658 ? -16.056 22.477 14.886 1.00 82.00 658 THR A O 1
ATOM 5131 N N . THR A 1 659 ? -17.257 24.350 15.090 1.00 86.50 659 THR A N 1
ATOM 5132 C CA . THR A 1 659 ? -17.594 24.137 16.504 1.00 86.50 659 THR A CA 1
ATOM 5133 C C . THR A 1 659 ? -18.946 23.426 16.609 1.00 86.50 659 THR A C 1
ATOM 5135 O O . THR A 1 659 ? -19.934 23.900 16.041 1.00 86.50 659 THR A O 1
ATOM 5138 N N . VAL A 1 660 ? -19.009 22.306 17.331 1.00 86.06 660 VAL A N 1
ATOM 5139 C CA . VAL A 1 660 ? -20.215 21.469 17.476 1.00 86.06 660 VAL A CA 1
ATOM 5140 C C . VAL A 1 660 ? -20.756 21.584 18.908 1.00 86.06 660 VAL A C 1
ATOM 5142 O O . VAL A 1 660 ? -19.979 21.410 19.845 1.00 86.06 660 VAL A O 1
ATOM 5145 N N . PRO A 1 661 ? -22.057 21.874 19.120 1.00 88.62 661 PRO A N 1
ATOM 5146 C CA . PRO A 1 661 ? -22.669 21.767 20.447 1.00 88.62 661 PRO A CA 1
ATOM 5147 C C . PRO A 1 661 ? -22.562 20.332 20.972 1.00 88.62 661 PRO A C 1
ATOM 5149 O O . PRO A 1 661 ? -22.891 19.402 20.236 1.00 88.62 661 PRO A O 1
ATOM 5152 N N . ASN A 1 662 ? -22.159 20.142 22.230 1.00 88.69 662 ASN A N 1
ATOM 5153 C CA . ASN A 1 662 ? -21.936 18.799 22.774 1.00 88.69 662 ASN A CA 1
ATOM 5154 C C . ASN A 1 662 ? -23.216 17.941 22.748 1.00 88.69 662 ASN A C 1
ATOM 5156 O O . ASN A 1 662 ? -23.150 16.745 22.467 1.00 88.69 662 ASN A O 1
ATOM 5160 N N . SER A 1 663 ? -24.389 18.560 22.908 1.00 89.44 663 SER A N 1
ATOM 5161 C CA . SER A 1 663 ? -25.699 17.912 22.767 1.00 89.44 663 SER A CA 1
ATOM 5162 C C . SER A 1 663 ? -25.938 17.247 21.404 1.00 89.44 663 SER A C 1
ATOM 5164 O O . SER A 1 663 ? -26.609 16.221 21.353 1.00 89.44 663 SER A O 1
ATOM 5166 N N . ALA A 1 664 ? -25.338 17.741 20.313 1.00 86.94 664 ALA A N 1
ATOM 5167 C CA . ALA A 1 664 ? -25.494 17.165 18.969 1.00 86.94 664 ALA A CA 1
ATOM 5168 C C . ALA A 1 664 ? -24.781 15.805 18.800 1.00 86.94 664 ALA A C 1
ATOM 5170 O O . ALA A 1 664 ? -25.011 15.069 17.835 1.00 86.94 664 ALA A O 1
ATOM 5171 N N . PHE A 1 665 ? -23.890 15.436 19.727 1.00 86.75 665 PHE A N 1
ATOM 5172 C CA . PHE A 1 665 ? -23.278 14.106 19.718 1.00 86.75 665 PHE A CA 1
ATOM 5173 C C . PHE A 1 665 ? -24.232 13.021 20.234 1.00 86.75 665 PHE A C 1
ATOM 5175 O O . PHE A 1 665 ? -24.077 11.854 19.852 1.00 86.75 665 PHE A O 1
ATOM 5182 N N . PHE A 1 666 ? -25.256 13.404 21.000 1.00 86.94 666 PHE A N 1
ATOM 5183 C CA . PHE A 1 666 ? -26.241 12.517 21.608 1.00 86.94 666 PHE A CA 1
ATOM 5184 C C . PHE A 1 666 ? -27.505 12.430 20.749 1.00 86.94 666 PHE A C 1
ATOM 5186 O O . PHE A 1 666 ? -27.955 13.411 20.169 1.00 86.94 666 PHE A O 1
ATOM 5193 N N . ARG A 1 667 ? -28.070 11.224 20.645 1.00 85.00 667 ARG A N 1
ATOM 5194 C CA . ARG A 1 667 ? -29.286 10.957 19.862 1.00 85.00 667 ARG A CA 1
ATOM 5195 C C . ARG A 1 667 ? -30.303 10.189 20.700 1.00 85.00 667 ARG A C 1
ATOM 5197 O O . ARG A 1 667 ? -31.182 10.787 21.299 1.00 85.00 667 ARG A O 1
ATOM 5204 N N . ARG A 1 668 ? -30.146 8.865 20.758 1.00 82.44 668 ARG A N 1
ATOM 5205 C CA . ARG A 1 668 ? -30.918 7.956 21.627 1.00 82.44 668 ARG A CA 1
ATOM 5206 C C . ARG A 1 668 ? -30.038 6.921 22.320 1.00 82.44 668 ARG A C 1
ATOM 5208 O O . ARG A 1 668 ? -30.318 6.503 23.428 1.00 82.44 668 ARG A O 1
ATOM 5215 N N . GLY A 1 669 ? -28.943 6.515 21.668 1.00 78.31 669 GLY A N 1
ATOM 5216 C CA . GLY A 1 669 ? -28.078 5.461 22.200 1.00 78.31 669 GLY A CA 1
ATOM 5217 C C . GLY A 1 669 ? -28.792 4.110 22.314 1.00 78.31 669 GLY A C 1
ATOM 5218 O O . GLY A 1 669 ? -28.429 3.316 23.172 1.00 78.31 669 GLY A O 1
ATOM 5219 N N . GLU A 1 670 ? -29.812 3.873 21.492 1.00 86.75 670 GLU A N 1
ATOM 5220 C CA . GLU A 1 670 ? -30.589 2.632 21.445 1.00 86.75 670 GLU A CA 1
ATOM 5221 C C . GLU A 1 670 ? -30.075 1.713 20.330 1.00 86.75 670 GLU A C 1
ATOM 5223 O O . GLU A 1 670 ? -29.527 2.187 19.328 1.00 86.75 670 GLU A O 1
ATOM 5228 N N . VAL A 1 671 ? -30.247 0.407 20.527 1.00 91.31 671 VAL A N 1
ATOM 5229 C CA . VAL A 1 671 ? -29.993 -0.641 19.528 1.00 91.31 671 VAL A CA 1
ATOM 5230 C C . VAL A 1 671 ? -31.306 -0.943 18.811 1.00 91.31 671 VAL A C 1
ATOM 5232 O O . VAL A 1 671 ? -32.335 -1.089 19.465 1.00 91.31 671 VAL A O 1
ATOM 5235 N N . GLY A 1 672 ? -31.273 -1.041 17.484 1.00 92.69 672 GLY A N 1
ATOM 5236 C CA . GLY A 1 672 ? -32.430 -1.398 16.665 1.00 92.69 672 GLY A CA 1
ATOM 5237 C C . GLY A 1 672 ? -33.355 -0.234 16.306 1.00 92.69 672 GLY A C 1
ATOM 5238 O O . GLY A 1 672 ? -34.383 -0.451 15.666 1.00 92.69 672 GLY A O 1
ATOM 5239 N N . ASP A 1 673 ? -33.015 1.009 16.665 1.00 93.25 673 ASP A N 1
ATOM 5240 C CA . ASP A 1 673 ? -33.859 2.168 16.337 1.00 93.25 673 ASP A CA 1
ATOM 5241 C C . ASP A 1 673 ? -33.930 2.410 14.824 1.00 93.25 673 ASP A C 1
ATOM 5243 O O . ASP A 1 673 ? -34.875 3.042 14.360 1.00 93.25 673 ASP A O 1
ATOM 5247 N N . TRP A 1 674 ? -32.995 1.864 14.036 1.00 94.75 674 TRP A N 1
ATOM 5248 C CA . TRP A 1 674 ? -33.065 1.868 12.574 1.00 94.75 674 TRP A CA 1
ATOM 5249 C C . TRP A 1 674 ? -34.413 1.398 12.009 1.00 94.75 674 TRP A C 1
ATOM 5251 O O . TRP A 1 674 ? -34.836 1.917 10.975 1.00 94.75 674 TRP A O 1
ATOM 5261 N N . ALA A 1 675 ? -35.117 0.492 12.698 1.00 94.94 675 ALA A N 1
ATOM 5262 C CA . ALA A 1 675 ? -36.420 -0.024 12.276 1.00 94.94 675 ALA A CA 1
ATOM 5263 C C . ALA A 1 675 ? -37.509 1.063 12.202 1.00 94.94 675 ALA A C 1
ATOM 5265 O O . ALA A 1 675 ? -38.491 0.908 11.482 1.00 94.94 675 ALA A O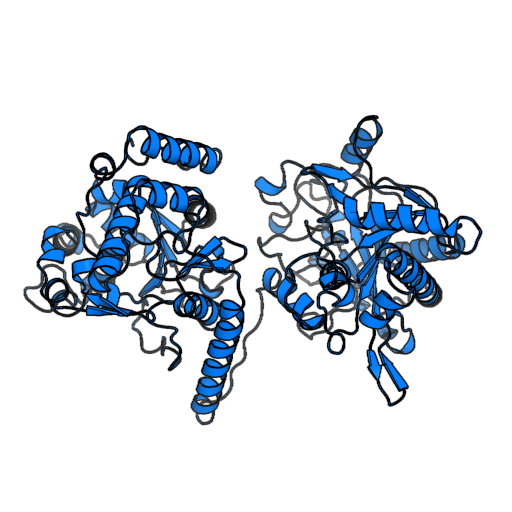 1
ATOM 5266 N N . ASN A 1 676 ? -37.324 2.187 12.903 1.00 95.25 676 ASN A N 1
ATOM 5267 C CA . ASN A 1 676 ? -38.236 3.330 12.858 1.00 95.25 676 ASN A CA 1
ATOM 5268 C C . ASN A 1 676 ? -37.981 4.269 11.665 1.00 95.25 676 ASN A C 1
ATOM 5270 O O . ASN A 1 676 ? -38.773 5.183 11.438 1.00 95.25 676 ASN A O 1
ATOM 5274 N N . HIS A 1 677 ? -36.868 4.100 10.939 1.00 95.06 677 HIS A N 1
ATOM 5275 C CA . HIS A 1 677 ? -36.429 5.047 9.900 1.00 95.06 677 HIS A CA 1
ATOM 5276 C C . HIS A 1 677 ? -36.217 4.403 8.531 1.00 95.06 677 HIS A C 1
ATOM 5278 O O . HIS A 1 677 ? -36.318 5.103 7.527 1.00 95.06 677 HIS A O 1
ATOM 5284 N N . LEU A 1 678 ? -35.895 3.110 8.474 1.00 96.94 678 LEU A N 1
ATOM 5285 C CA . LEU A 1 678 ? -35.615 2.394 7.230 1.00 96.94 678 LEU A CA 1
ATOM 5286 C C . LEU A 1 678 ? -36.798 1.511 6.833 1.00 96.94 678 LEU A C 1
ATOM 5288 O O . LEU A 1 678 ? -37.408 0.866 7.685 1.00 96.94 678 LEU A O 1
ATOM 5292 N N . SER A 1 679 ? -37.090 1.438 5.532 1.00 97.12 679 SER A N 1
ATOM 5293 C CA . SER A 1 679 ? -38.031 0.437 5.025 1.00 97.12 679 SER A CA 1
ATOM 5294 C C . SER A 1 679 ? -37.424 -0.974 5.118 1.00 97.12 679 SER A C 1
ATOM 5296 O O . SER A 1 679 ? -36.192 -1.111 5.142 1.00 97.12 679 SER A O 1
ATOM 5298 N N . PRO A 1 680 ? -38.250 -2.037 5.127 1.00 95.75 680 PRO A N 1
ATOM 5299 C CA . PRO A 1 680 ? -37.759 -3.414 5.095 1.00 95.75 680 PRO A CA 1
ATOM 5300 C C . PRO A 1 680 ? -36.794 -3.686 3.933 1.00 95.75 680 PRO A C 1
ATOM 5302 O O . PRO A 1 680 ? -35.773 -4.340 4.122 1.00 95.75 680 PRO A O 1
ATOM 5305 N N . GLU A 1 681 ? -37.058 -3.125 2.751 1.00 96.19 681 GLU A N 1
ATOM 5306 C CA . GLU A 1 681 ? -36.219 -3.292 1.559 1.00 96.19 681 GLU A CA 1
ATOM 5307 C C . GLU A 1 681 ? -34.845 -2.624 1.724 1.00 96.19 681 GLU A C 1
ATOM 5309 O O . GLU A 1 681 ? -33.823 -3.174 1.311 1.00 96.19 681 GLU A O 1
ATOM 5314 N N . MET A 1 682 ? -34.797 -1.443 2.352 1.00 97.62 682 MET A N 1
ATOM 5315 C CA . MET A 1 682 ? -33.536 -0.751 2.640 1.00 97.62 682 MET A CA 1
ATOM 5316 C C . MET A 1 682 ? -32.696 -1.521 3.653 1.00 97.62 682 MET A C 1
ATOM 5318 O O . MET A 1 682 ? -31.488 -1.665 3.460 1.00 97.62 682 MET A O 1
ATOM 5322 N N . ALA A 1 683 ? -33.332 -2.016 4.717 1.00 96.19 683 ALA A N 1
ATOM 5323 C CA . ALA A 1 683 ? -32.670 -2.828 5.728 1.00 96.19 683 ALA A CA 1
ATOM 5324 C C . ALA A 1 683 ? -32.113 -4.117 5.109 1.00 96.19 683 ALA A C 1
ATOM 5326 O O . ALA A 1 683 ? -30.927 -4.397 5.259 1.00 96.19 683 ALA A O 1
ATOM 5327 N N . GLN A 1 684 ? -32.922 -4.821 4.310 1.00 94.94 684 GLN A N 1
ATOM 5328 C CA . GLN A 1 684 ? -32.508 -6.042 3.621 1.00 94.94 684 GLN A CA 1
ATOM 5329 C C . GLN A 1 684 ? -31.333 -5.804 2.664 1.00 94.94 684 GLN A C 1
ATOM 5331 O O . GLN A 1 684 ? -30.433 -6.636 2.577 1.00 94.94 684 GLN A O 1
ATOM 5336 N N . ARG A 1 685 ? -31.297 -4.663 1.961 1.00 96.44 685 ARG A N 1
ATOM 5337 C CA . ARG A 1 685 ? -30.151 -4.300 1.113 1.00 96.44 685 ARG A CA 1
ATOM 5338 C C . ARG A 1 685 ? -28.860 -4.175 1.927 1.00 96.44 685 ARG A C 1
ATOM 5340 O O . ARG A 1 685 ? -27.823 -4.667 1.490 1.00 96.44 685 ARG A O 1
ATOM 5347 N N . ILE A 1 686 ? -28.912 -3.510 3.081 1.00 96.44 686 ILE A N 1
ATOM 5348 C CA . ILE A 1 686 ? -27.746 -3.337 3.963 1.00 96.44 686 ILE A CA 1
ATOM 5349 C C . ILE A 1 686 ? -27.313 -4.687 4.544 1.00 96.44 686 ILE A C 1
ATOM 5351 O O . ILE A 1 686 ? -26.115 -4.973 4.590 1.00 96.44 686 ILE A O 1
ATOM 5355 N N . ASP A 1 687 ? -28.270 -5.529 4.929 1.00 94.06 687 ASP A N 1
ATOM 5356 C CA . ASP A 1 687 ? -28.009 -6.866 5.466 1.00 94.06 687 ASP A CA 1
ATOM 5357 C C . ASP A 1 687 ? -27.341 -7.764 4.424 1.00 94.06 687 ASP A C 1
ATOM 5359 O O . ASP A 1 687 ? -26.291 -8.337 4.704 1.00 94.06 687 ASP A O 1
ATOM 5363 N N . ALA A 1 688 ? -27.841 -7.777 3.186 1.00 92.81 688 ALA A N 1
ATOM 5364 C CA . ALA A 1 688 ? -27.247 -8.547 2.095 1.00 92.81 688 ALA A CA 1
ATOM 5365 C C . ALA A 1 688 ? -25.789 -8.142 1.806 1.00 92.81 688 ALA A C 1
ATOM 5367 O O . ALA A 1 688 ? -24.938 -9.002 1.577 1.00 92.81 688 ALA A O 1
ATOM 5368 N N . ILE A 1 689 ? -25.469 -6.840 1.840 1.00 93.94 689 ILE A N 1
ATOM 5369 C CA . ILE A 1 689 ? -24.078 -6.381 1.678 1.00 93.94 689 ILE A CA 1
ATOM 5370 C C . ILE A 1 689 ? -23.236 -6.808 2.885 1.00 93.94 689 ILE A C 1
ATOM 5372 O O . ILE A 1 689 ? -22.106 -7.256 2.709 1.00 93.94 689 ILE A O 1
ATOM 5376 N N . THR A 1 690 ? -23.780 -6.696 4.097 1.00 93.38 690 THR A N 1
ATOM 5377 C CA . THR A 1 690 ? -23.086 -7.072 5.337 1.00 93.38 690 THR A CA 1
ATOM 5378 C C . THR A 1 690 ? -22.739 -8.554 5.356 1.00 93.38 690 THR A C 1
ATOM 5380 O O . THR A 1 690 ? -21.586 -8.904 5.593 1.00 93.38 690 THR A O 1
ATOM 5383 N N . GLU A 1 691 ? -23.699 -9.415 5.031 1.00 90.38 691 GLU A N 1
ATOM 5384 C CA . GLU A 1 691 ? -23.490 -10.855 4.893 1.00 90.38 691 GLU A CA 1
ATOM 5385 C C . GLU A 1 691 ? -22.430 -11.161 3.835 1.00 90.38 691 GLU A C 1
ATOM 5387 O O . GLU A 1 691 ? -21.469 -11.872 4.123 1.00 90.38 691 GLU A O 1
ATOM 5392 N N . ALA A 1 692 ? -22.546 -10.572 2.641 1.00 90.44 692 ALA A N 1
ATOM 5393 C CA . ALA A 1 692 ? -21.597 -10.803 1.556 1.00 90.44 692 ALA A CA 1
ATOM 5394 C C . ALA A 1 692 ? -20.172 -10.335 1.894 1.00 90.44 692 ALA A C 1
ATOM 5396 O O . ALA A 1 692 ? -19.203 -11.001 1.538 1.00 90.44 692 ALA A O 1
ATOM 5397 N N . LYS A 1 693 ? -20.027 -9.193 2.577 1.00 90.44 693 LYS A N 1
ATOM 5398 C CA . LYS A 1 693 ? -18.722 -8.615 2.931 1.00 90.44 693 LYS A CA 1
ATOM 5399 C C . LYS A 1 693 ? -18.066 -9.315 4.116 1.00 90.44 693 LYS A C 1
ATOM 5401 O O . LYS A 1 693 ? -16.844 -9.418 4.143 1.00 90.44 693 LYS A O 1
ATOM 5406 N N . PHE A 1 694 ? -18.841 -9.762 5.102 1.00 90.88 694 PHE A N 1
ATOM 5407 C CA . PHE A 1 694 ? -18.307 -10.416 6.301 1.00 90.88 694 PHE A CA 1
ATOM 5408 C C . PHE A 1 694 ? -18.186 -11.939 6.159 1.00 90.88 694 PHE A C 1
ATOM 5410 O O . PHE A 1 694 ? -17.485 -12.570 6.959 1.00 90.88 694 PHE A O 1
ATOM 5417 N N . ALA A 1 695 ? -18.799 -12.532 5.127 1.00 83.19 695 ALA A N 1
ATOM 5418 C CA . ALA A 1 695 ? -18.623 -13.937 4.780 1.00 83.19 695 ALA A CA 1
ATOM 5419 C C . ALA A 1 695 ? -17.131 -14.305 4.683 1.00 83.19 695 ALA A C 1
ATOM 5421 O O . ALA A 1 695 ? -16.337 -13.611 4.056 1.00 83.19 695 ALA A O 1
ATOM 5422 N N . GLY A 1 696 ? -16.742 -15.400 5.340 1.00 77.25 696 GLY A N 1
ATOM 5423 C CA . GLY A 1 696 ? -15.357 -15.886 5.365 1.00 77.25 696 GLY A CA 1
ATOM 5424 C C . GLY A 1 696 ? -14.440 -15.219 6.399 1.00 77.25 696 GLY A C 1
ATOM 5425 O O . GLY A 1 696 ? -13.391 -15.774 6.712 1.00 77.25 696 GLY A O 1
ATOM 5426 N N . PHE A 1 697 ? -14.834 -14.098 7.017 1.00 78.31 697 PHE A N 1
ATOM 5427 C CA . PHE A 1 697 ? -13.977 -13.394 7.985 1.00 78.31 697 PHE A CA 1
ATOM 5428 C C . PHE A 1 697 ? -14.218 -13.786 9.448 1.00 78.31 697 PHE A C 1
ATOM 5430 O O . PHE A 1 697 ? -13.461 -13.362 10.322 1.00 78.31 697 PHE A O 1
ATOM 5437 N N . GLY A 1 698 ? -15.231 -14.610 9.736 1.00 76.31 698 GLY A N 1
ATOM 5438 C CA . GLY A 1 698 ? -15.576 -15.029 11.102 1.00 76.31 698 GLY A CA 1
ATOM 5439 C C . GLY A 1 698 ? -16.262 -13.939 11.935 1.00 76.31 698 GLY A C 1
ATOM 5440 O O . GLY A 1 698 ? -16.337 -14.060 13.155 1.00 76.31 698 GLY A O 1
ATOM 5441 N N . LEU A 1 699 ? -16.756 -12.876 11.290 1.00 79.75 699 LEU A N 1
ATOM 5442 C CA . LEU A 1 699 ? -17.557 -11.827 11.914 1.00 79.75 699 LEU A CA 1
ATOM 5443 C C . LEU A 1 699 ? -19.041 -12.097 11.617 1.00 79.75 699 LEU A C 1
ATOM 5445 O O . LEU A 1 699 ? -19.442 -12.128 10.457 1.00 79.75 699 LEU A O 1
ATOM 5449 N N . ALA A 1 700 ? -19.843 -12.339 12.658 1.00 71.06 700 ALA A N 1
ATOM 5450 C CA . ALA A 1 700 ? -21.262 -12.663 12.501 1.00 71.06 700 ALA A CA 1
ATOM 5451 C C . ALA A 1 700 ? -22.043 -11.485 11.866 1.00 71.06 700 ALA A C 1
ATOM 5453 O O . ALA A 1 700 ? -21.866 -10.354 12.326 1.00 71.06 700 ALA A O 1
ATOM 5454 N N . PRO A 1 701 ? -22.911 -11.725 10.859 1.00 58.59 701 PRO A N 1
ATOM 5455 C CA . PRO A 1 701 ? -23.691 -10.667 10.205 1.00 58.59 701 PRO A CA 1
ATOM 5456 C C . PRO A 1 701 ? -24.785 -10.067 11.097 1.00 58.59 701 PRO A C 1
ATOM 5458 O O . PRO A 1 701 ? -25.052 -8.869 11.031 1.00 58.59 701 PRO A O 1
ATOM 5461 N N . SER A 1 702 ? -25.410 -10.883 11.953 1.00 55.16 702 SER A N 1
ATOM 5462 C CA . SER A 1 702 ? -26.452 -10.438 12.876 1.00 55.16 702 SER A CA 1
ATOM 5463 C C . SER A 1 702 ? -25.829 -9.875 14.152 1.00 55.16 702 SER A C 1
ATOM 5465 O O . SER A 1 702 ? -25.480 -10.608 15.076 1.00 55.16 702 SER A O 1
ATOM 5467 N N . LEU A 1 703 ? -25.722 -8.551 14.231 1.00 52.72 703 LEU A N 1
ATOM 5468 C CA . LEU A 1 703 ? -25.220 -7.845 15.418 1.00 52.72 703 LEU A CA 1
ATOM 5469 C C . LEU A 1 703 ? -26.245 -7.791 16.573 1.00 52.72 703 LEU A C 1
ATOM 5471 O O . LEU A 1 703 ? -25.932 -7.294 17.650 1.00 52.72 703 LEU A O 1
ATOM 5475 N N . ILE A 1 704 ? -27.458 -8.321 16.366 1.00 42.19 704 ILE A N 1
ATOM 5476 C CA . ILE A 1 704 ? -28.600 -8.222 17.293 1.00 42.19 704 ILE A CA 1
ATOM 5477 C C . ILE A 1 704 ? -28.946 -9.574 17.958 1.00 42.19 704 ILE A C 1
ATOM 5479 O O . ILE A 1 704 ? -29.505 -9.585 19.053 1.00 42.19 704 ILE A O 1
ATOM 5483 N N . GLU A 1 705 ? -28.544 -10.710 17.377 1.00 34.69 705 GLU A N 1
ATOM 5484 C CA . GLU A 1 705 ? -28.855 -12.058 17.885 1.00 34.69 705 GLU A CA 1
ATOM 5485 C C . GLU A 1 705 ? -27.580 -12.873 18.159 1.00 34.69 705 GLU A C 1
ATOM 5487 O O . GLU A 1 705 ? -27.213 -13.770 17.404 1.00 34.69 705 GLU A O 1
ATOM 5492 N N . LEU A 1 706 ? -26.894 -12.533 19.252 1.00 34.28 706 LEU A N 1
ATOM 5493 C CA . LEU A 1 706 ? -25.996 -13.419 20.007 1.00 34.28 706 LEU A CA 1
ATOM 5494 C C . LEU A 1 706 ? -26.199 -13.156 21.492 1.00 34.28 706 LEU A C 1
ATOM 5496 O O . LEU A 1 706 ? -26.086 -11.962 21.875 1.00 34.28 706 LEU A O 1
#

Radius of gyration: 29.21 Å; Cα contacts (8 Å, |Δi|>4): 1274; chains: 1; bounding box: 74×57×92 Å

Solvent-accessible surface area (backbone atoms only — not comparable to full-atom values): 37860 Å² total; per-residue (Å²): 131,60,81,74,74,69,35,44,55,53,53,46,71,63,74,52,82,65,74,61,73,48,38,46,57,55,75,90,67,32,79,86,46,39,36,16,62,58,53,48,50,57,56,64,72,41,84,85,58,79,72,77,48,78,42,60,48,58,36,48,89,48,96,41,27,68,61,31,22,50,51,53,32,51,35,30,47,76,51,6,36,31,31,38,27,53,69,79,73,56,66,71,58,54,53,49,42,51,52,29,53,52,50,37,68,70,45,58,67,78,67,47,53,77,32,48,38,38,65,91,82,68,37,72,50,14,32,45,51,63,81,66,45,38,77,84,61,33,35,47,47,25,30,34,39,32,42,61,32,25,57,62,92,77,34,66,66,87,54,48,56,70,59,41,72,59,32,52,65,42,46,48,57,47,24,60,50,53,52,52,43,49,52,52,50,32,25,36,48,16,44,47,72,76,42,60,44,61,50,50,54,58,59,39,29,38,79,50,100,84,74,57,66,48,59,56,37,28,35,37,35,39,41,38,25,46,42,28,74,48,16,49,40,35,34,28,37,67,81,42,58,48,71,27,37,36,33,44,38,46,63,75,69,53,54,27,48,27,40,55,54,98,94,39,79,36,68,55,74,82,57,85,82,45,36,40,36,35,39,6,41,46,41,14,33,32,51,53,61,52,35,30,44,37,41,27,33,23,38,26,17,57,90,46,67,33,43,33,43,34,35,34,37,26,48,36,41,80,76,21,68,43,34,44,41,65,82,63,43,73,79,77,67,58,76,79,79,46,78,72,39,28,44,43,56,50,51,48,58,56,41,64,66,37,61,92,75,92,86,89,88,82,88,74,92,80,74,36,69,69,53,49,54,48,49,48,41,52,50,47,47,53,40,42,57,52,51,68,69,37,61,67,45,85,48,55,52,79,51,53,28,31,52,52,98,85,32,20,33,55,34,58,61,37,49,30,8,35,56,49,34,37,77,66,48,79,58,44,49,63,25,37,37,39,33,29,56,72,58,25,49,56,65,52,54,40,33,46,50,50,48,56,74,41,30,88,85,36,43,62,77,57,94,79,77,43,63,56,62,72,36,39,40,66,68,75,30,37,30,44,24,40,58,41,39,51,82,90,51,80,62,75,68,79,83,54,63,85,61,42,54,37,25,41,49,62,37,57,93,55,48,26,52,36,55,71,47,90,59,86,75,23,57,23,30,36,42,36,37,44,44,55,67,59,44,22,49,50,48,40,51,52,48,31,31,54,54,22,55,78,68,78,40,85,67,77,51,66,70,58,41,52,51,22,48,75,71,17,36,23,61,45,11,28,62,67,63,33,53,47,42,47,51,51,46,19,74,76,37,57,91,39,24,44,75,43,47,44,55,57,38,69,75,40,50,57,62,47,52,50,53,48,19,47,70,74,72,54,57,80,48,70,70,44,55,77,68,39,48,54,61,29,39,49,52,52,54,27,68,71,46,46,62,68,26,56,12,23,70,74,27,68,47,70,41,75,89,48,76,41,56,38,52,68,79,60,87,80,90,67,85,71,58,30,70,82,76,49,53,73,69,58,48,50,53,53,48,54,51,42,40,67,70,32,58,93,71,85,52,77,67,62,69,82,77,127